Protein AF-0000000077299382 (afdb_homodimer)

Sequence (456 aa):
MAECDMAGLVLARGGSKGLPGKNLTVLGGKPILLRCLEVMHKAKCLSRVWVSTDDVAVEECAKQGGACVHRRASYTATDDASSLCAVQEFLKCHPEVCMVCLVQCTSPFLRPHYLQAGVARLVAGDLDSVFSVTRKRLLRWSEGNPTQALNFDPRQRPRRQDWDGELYENGMFYIAKSEVIMRGLLQGERSAYIEIPEEDSLEIDTPVDLIVAETWLAQRTTREDESTMAECDMAGLVLARGGSKGLPGKNLTVLGGKPILLRCLEVMHKAKCLSRVWVSTDDVAVEECAKQGGACVHRRASYTATDDASSLCAVQEFLKCHPEVCMVCLVQCTSPFLRPHYLQAGVARLVAGDLDSVFSVTRKRLLRWSEGNPTQALNFDPRQRPRRQDWDGELYENGMFYIAKSEVIMRGLLQGERSAYIEIPEEDSLEIDTPVDLIVAETWLAQRTTREDEST

Organism: Petrolisthes cinctipes (NCBI:txid88211)

Foldseek 3Di:
DQPAFEEEEEEQEQDADFDHRQQQDDAPRGRLVLLVLLQQVVLVLGRFYEYEYQDDVVVVSCVVSVHHYHDFDPVCRDPPHDPLVRVLRVCVVPVSHFKYKYFYSQQNLDHSVQVNVQSCDVVVDPAFKEAEKEFDADFDWDDDVVIDTDPDDPVCDDDPVRDRHDIDGLRGIMMGTSVQSNVPDSHDPRYYYDYDYPLSSQGDRHPVSSVVSNVSVVVVVVVVVVVD/DQPAFEEEEEEQEQDADFDHRQQQDDAPRGRLVLLQLVQQVVLVLGRFYEYEYQDDVVVVSCVVSVHHYHDFDPVCRDPPHDPLVRVLRVCVVPVSHFKYKYFYSQQNLDHSVLVNVQSCDVVVDPAFKEAEKEFDADFDWDDDVVIDTDPDDPVCDDDPVRDRHDIDGLRGIMMGTSVQSNVPDSHDPRYYYDYDYPLSSQGDRHPVSSVVSNVSVVVVVVVVVVVD

Radius of gyration: 25.03 Å; Cα contacts (8 Å, |Δi|>4): 9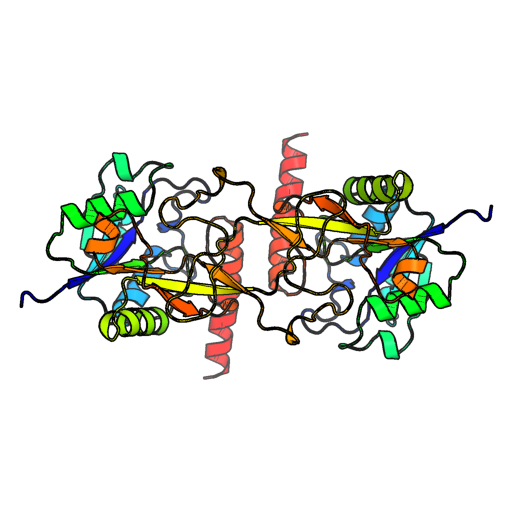58; chains: 2; bounding box: 42×74×53 Å

Nearest PDB structures (foldseek):
  1qwj-assembly2_D  TM=9.443E-01  e=5.822E-29  Mus musculus
  1eyr-assembly1_B  TM=8.980E-01  e=1.380E-20  Neisseria meningitidis
  6ckj-assembly1_A  TM=8.935E-01  e=1.567E-20  Neisseria meningitidis
  6ifd-assembly1_A  TM=8.470E-01  e=1.508E-18  Vibrio cholerae
  6ifi-assembly1_B  TM=8.338E-01  e=1.994E-16  Vibrio cholerae

Secondary structure (DSSP, 8-state):
----EEEEEEE--S--SSSTTGGG-EETTEEHHHHHHHHHHHH---SEEEEEES-HHHHHHHHHTT-EEEE--GGGSSTT--HHHHHHHHHHH-TTEEEEEEE-TT-TT--HHHHHHHHHHHHHTT-SEEEEEEEE---EE-SSSSB-BSSSBTTBPPPGGG---EEEEEEEEEEEEHHHHHTT-SS-SSEEEEE--GGG-----SHHHHHHHHHHHHHHHHHHHHH-/----EEEEEEE--S--SSSTTGGG-EETTEEHHHHHHHHHHHH---SEEEEEES-HHHHHHHHHTT-EEEE--GGGSSTT--HHHHHHHHHHH-TTEEEEEEE-TT-TT--HHHHHHHHHHHHHTT-SEEEEEEEE---EE-SSSSB-BSSS-GGGPPPGGG---EEEEEEEEEEEEHHHHHTT-SS-SSEEEEE--GGG-----SHHHHHHHHHHHHHHHHHHHHH-

pLDDT: mean 92.85, std 10.12, range [34.75, 98.88]

Solvent-accessible surface area (backbone atoms only — not comparable to full-atom values): 24254 Å² total; per-residue (Å²): 124,85,78,70,29,34,31,30,35,30,81,42,52,53,75,41,86,68,31,70,46,52,55,63,38,69,51,92,88,34,32,29,41,43,56,39,38,52,34,56,58,70,33,70,72,49,73,44,46,34,34,35,26,72,28,68,70,54,48,53,48,35,47,73,46,70,29,46,78,41,77,48,56,72,79,46,58,43,94,82,39,47,71,66,56,38,52,40,54,51,43,71,75,36,72,66,44,43,27,38,38,38,38,38,44,43,27,77,52,66,51,31,64,60,54,37,51,37,51,48,49,35,71,75,42,94,44,37,12,25,31,33,24,23,60,42,81,72,56,36,41,47,83,62,85,57,30,45,69,69,79,60,45,66,83,58,66,73,52,78,91,70,50,83,54,45,40,25,60,49,68,41,34,39,26,25,33,37,70,44,37,70,72,60,21,72,56,42,79,38,16,40,72,42,82,40,59,64,92,42,46,54,59,49,56,37,70,64,38,46,53,50,50,45,52,52,50,55,52,51,55,49,48,56,51,68,72,96,123,84,79,71,30,35,30,29,35,30,80,42,52,54,75,40,87,66,32,71,46,51,55,60,36,69,52,92,88,34,32,29,40,43,56,39,39,50,34,56,60,69,34,70,71,48,72,45,47,35,33,35,24,73,28,68,71,53,49,53,47,36,48,74,47,69,30,47,78,41,75,48,58,72,76,46,57,43,94,81,39,48,71,65,56,37,51,40,55,50,43,71,76,37,72,67,43,44,27,38,38,38,37,40,46,44,28,77,52,66,51,31,66,59,55,36,52,38,51,50,50,34,71,75,42,94,43,39,11,25,30,34,24,23,58,42,82,71,54,36,40,46,84,63,84,57,29,45,70,69,79,62,45,65,82,58,65,73,52,79,90,71,51,84,53,46,41,25,60,48,67,43,34,38,27,24,34,37,70,44,39,69,71,60,22,72,57,43,81,37,15,41,69,43,81,40,58,63,90,40,47,54,60,50,55,39,70,64,36,46,53,51,49,45,53,52,51,54,53,51,54,49,49,55,53,68,72,95

InterPro domains:
  IPR003329 Acylneuraminate cytidylyltransferase [PF02348] (7-184)
  IPR029044 Nucleotide-diphospho-sugar transferases [G3DSA:3.90.550.10] (5-223)
  IPR029044 Nucleotide-diphospho-sugar transferases [SSF53448] (6-220)
  IPR050793 CMP-NeuNAc synthase [PTHR21485] (5-219)

Structure (mmCIF, N/CA/C/O backbone):
data_AF-0000000077299382-model_v1
#
loop_
_entity.id
_entity.type
_entity.pdbx_description
1 polymer 'N-acylneuraminate cytidylyltransferase'
#
loop_
_atom_site.group_PDB
_atom_site.id
_atom_site.type_symbol
_atom_site.label_atom_id
_atom_site.label_alt_id
_atom_site.label_comp_id
_atom_site.label_asym_id
_atom_site.label_entity_id
_atom_site.label_seq_id
_atom_site.pdbx_PDB_ins_code
_atom_site.Cartn_x
_atom_site.Cartn_y
_atom_site.Cartn_z
_atom_site.occupancy
_atom_site.B_iso_or_equiv
_atom_site.auth_seq_id
_atom_site.auth_comp_id
_atom_site.auth_asym_id
_atom_site.auth_atom_id
_atom_site.pdbx_PDB_model_num
ATOM 1 N N . MET A 1 1 ? 10.492 38.188 23.109 1 36.66 1 MET A N 1
ATOM 2 C CA . MET A 1 1 ? 10.672 37.5 21.828 1 36.66 1 MET A CA 1
ATOM 3 C C . MET A 1 1 ? 9.328 37.156 21.203 1 36.66 1 MET A C 1
ATOM 5 O O . MET A 1 1 ? 8.422 36.688 21.875 1 36.66 1 MET A O 1
ATOM 9 N N . ALA A 1 2 ? 8.852 37.781 20.203 1 48.28 2 ALA A N 1
ATOM 10 C CA . ALA A 1 2 ? 7.469 37.75 19.734 1 48.28 2 ALA A CA 1
ATOM 11 C C . ALA A 1 2 ? 6.945 36.312 19.703 1 48.28 2 ALA A C 1
ATOM 13 O O . ALA A 1 2 ? 7.695 35.375 19.406 1 48.28 2 ALA A O 1
ATOM 14 N N . GLU A 1 3 ? 5.996 35.906 20.531 1 66.81 3 GLU A N 1
ATOM 15 C CA . GLU A 1 3 ? 5.422 34.594 20.734 1 66.81 3 GLU A CA 1
ATOM 16 C C . GLU A 1 3 ? 5.141 33.875 19.406 1 66.81 3 GLU A C 1
ATOM 18 O O . GLU A 1 3 ? 4.539 34.469 18.516 1 66.81 3 GLU A O 1
ATOM 23 N N . CYS A 1 4 ? 5.887 32.875 19.016 1 81.25 4 CYS A N 1
ATOM 24 C CA . CYS A 1 4 ? 5.852 32.125 17.766 1 81.25 4 CYS A CA 1
ATOM 25 C C . CYS A 1 4 ? 4.598 31.266 17.672 1 81.25 4 CYS A C 1
ATOM 27 O O . CYS A 1 4 ? 4.359 30.422 18.531 1 81.25 4 CYS A O 1
ATOM 29 N N . ASP A 1 5 ? 3.713 31.656 16.656 1 94.56 5 ASP A N 1
ATOM 30 C CA . ASP A 1 5 ? 2.453 30.938 16.5 1 94.56 5 ASP A CA 1
ATOM 31 C C . ASP A 1 5 ? 2.666 29.609 15.758 1 94.56 5 ASP A C 1
ATOM 33 O O . ASP A 1 5 ? 3.283 29.578 14.695 1 94.56 5 ASP A O 1
ATOM 37 N N . MET A 1 6 ? 2.273 28.578 16.391 1 97.12 6 MET A N 1
ATOM 38 C CA . MET A 1 6 ? 2.135 27.281 15.75 1 97.12 6 MET A CA 1
ATOM 39 C C . MET A 1 6 ? 0.751 27.125 15.125 1 97.12 6 MET A C 1
ATOM 41 O O . MET A 1 6 ? -0.217 26.828 15.82 1 97.12 6 MET A O 1
ATOM 45 N N . ALA A 1 7 ? 0.669 27.328 13.859 1 98.56 7 ALA A N 1
ATOM 46 C CA . ALA A 1 7 ? -0.626 27.25 13.188 1 98.56 7 ALA A CA 1
ATOM 47 C C . ALA A 1 7 ? -0.908 25.828 12.719 1 98.56 7 ALA A C 1
ATOM 49 O O . ALA A 1 7 ? -0.062 25.188 12.078 1 98.56 7 ALA A O 1
ATOM 50 N N . GLY A 1 8 ? -2.006 25.25 13.141 1 98.81 8 GLY A N 1
ATOM 51 C CA . GLY A 1 8 ? -2.549 24.109 12.406 1 98.81 8 GLY A CA 1
ATOM 52 C C . GLY A 1 8 ? -3.238 24.5 11.117 1 98.81 8 GLY A C 1
ATOM 53 O O . GLY A 1 8 ? -4.047 25.438 11.094 1 98.81 8 GLY A O 1
ATOM 54 N N . LEU A 1 9 ? -2.928 23.859 10.062 1 98.88 9 LEU A N 1
ATOM 55 C CA . LEU A 1 9 ? -3.449 24.266 8.758 1 98.88 9 LEU A CA 1
ATOM 56 C C . LEU A 1 9 ? -3.971 23.062 7.98 1 98.88 9 LEU A C 1
ATOM 58 O O . LEU A 1 9 ? -3.297 22.031 7.895 1 98.88 9 LEU A O 1
ATOM 62 N N . VAL A 1 10 ? -5.18 23.125 7.492 1 98.69 10 VAL A N 1
ATOM 63 C CA . VAL A 1 10 ? -5.75 22.172 6.547 1 98.69 10 VAL A CA 1
ATOM 64 C C . VAL A 1 10 ? -5.988 22.859 5.203 1 98.69 10 VAL A C 1
ATOM 66 O O . VAL A 1 10 ? -6.598 23.922 5.141 1 98.69 10 VAL A O 1
ATOM 69 N N . LEU A 1 11 ? -5.414 22.281 4.18 1 97.44 11 LEU A N 1
ATOM 70 C CA . LEU A 1 11 ? -5.73 22.75 2.832 1 97.44 11 LEU A CA 1
ATOM 71 C C . LEU A 1 11 ? -6.949 22.016 2.281 1 97.44 11 LEU A C 1
ATOM 73 O O . LEU A 1 11 ? -6.941 20.781 2.17 1 97.44 11 LEU A O 1
ATOM 77 N N . ALA A 1 12 ? -7.992 22.703 1.956 1 95.12 12 ALA A N 1
ATOM 78 C CA . ALA A 1 12 ? -9.227 22.078 1.497 1 95.12 12 ALA A CA 1
ATOM 79 C C . ALA A 1 12 ? -9.828 22.844 0.319 1 95.12 12 ALA A C 1
ATOM 81 O O . ALA A 1 12 ? -10.742 23.656 0.494 1 95.12 12 ALA A O 1
ATOM 82 N N . ARG A 1 13 ? -9.344 22.516 -0.81 1 91.06 13 ARG A N 1
ATOM 83 C CA . ARG A 1 13 ? -9.875 23.172 -1.991 1 91.06 13 ARG A CA 1
ATOM 84 C C . ARG A 1 13 ? -11.211 22.578 -2.412 1 91.06 13 ARG A C 1
ATOM 86 O O . ARG A 1 13 ? -11.531 21.438 -2.035 1 91.06 13 ARG A O 1
ATOM 93 N N . GLY A 1 14 ? -11.961 23.328 -3.203 1 85.44 14 GLY A N 1
ATOM 94 C CA . GLY A 1 14 ? -13.258 22.859 -3.676 1 85.44 14 GLY A CA 1
ATOM 95 C C . GLY A 1 14 ? -13.148 21.766 -4.715 1 85.44 14 GLY A C 1
ATOM 96 O O . GLY A 1 14 ? -13.984 20.859 -4.75 1 85.44 14 GLY A O 1
ATOM 97 N N . GLY A 1 15 ? -12.188 21.828 -5.539 1 81.06 15 GLY A N 1
ATOM 98 C CA . GLY A 1 15 ? -12.039 20.875 -6.613 1 81.06 15 GLY A CA 1
ATOM 99 C C . GLY A 1 15 ? -11.195 19.672 -6.23 1 81.06 15 GLY A C 1
ATOM 100 O O . GLY A 1 15 ? -10.172 19.812 -5.547 1 81.06 15 GLY A O 1
ATOM 101 N N . SER A 1 16 ? -11.859 18.422 -6.375 1 77.81 16 SER A N 1
ATOM 102 C CA . SER A 1 16 ? -11.117 17.188 -6.191 1 77.81 16 SER A CA 1
ATOM 103 C C . SER A 1 16 ? -11.375 16.219 -7.336 1 77.81 16 SER A C 1
ATOM 105 O O . SER A 1 16 ? -12.523 16 -7.727 1 77.81 16 SER A O 1
ATOM 107 N N . LYS A 1 17 ? -10.281 15.719 -7.887 1 72.25 17 LYS A N 1
ATOM 108 C CA . LYS A 1 17 ? -10.398 14.836 -9.047 1 72.25 17 LYS A CA 1
ATOM 109 C C . LYS A 1 17 ? -10.852 13.445 -8.633 1 72.25 17 LYS A C 1
ATOM 111 O O . LYS A 1 17 ? -11.82 12.906 -9.172 1 72.25 17 LYS A O 1
ATOM 116 N N . GLY A 1 18 ? -10.266 12.898 -7.645 1 70 18 GLY A N 1
ATOM 117 C CA . GLY A 1 18 ? -10.555 11.523 -7.27 1 70 18 GLY A CA 1
ATOM 118 C C . GLY A 1 18 ? -11.906 11.359 -6.598 1 70 18 GLY A C 1
ATOM 119 O O . GLY A 1 18 ? -12.656 10.438 -6.914 1 70 18 GLY A O 1
ATOM 120 N N . LEU A 1 19 ? -12.188 12.242 -5.727 1 80.38 19 LEU A N 1
ATOM 121 C CA . LEU A 1 19 ? -13.438 12.273 -4.977 1 80.38 19 LEU A CA 1
ATOM 122 C C . LEU A 1 19 ? -14 13.688 -4.902 1 80.38 19 LEU A C 1
ATOM 124 O O . LEU A 1 19 ? -13.625 14.461 -4.02 1 80.38 19 LEU A O 1
ATOM 128 N N . PRO A 1 20 ? -14.883 14.008 -5.859 1 80.25 20 PRO A N 1
ATOM 129 C CA . PRO A 1 20 ? -15.438 15.359 -5.848 1 80.25 20 PRO A CA 1
ATOM 130 C C . PRO A 1 20 ? -15.992 15.758 -4.48 1 80.25 20 PRO A C 1
ATOM 132 O O . PRO A 1 20 ? -16.75 15 -3.871 1 80.25 20 PRO A O 1
ATOM 135 N N . GLY A 1 21 ? -15.578 16.891 -4.039 1 85.44 21 GLY A N 1
ATOM 136 C CA . GLY A 1 21 ? -16.016 17.359 -2.734 1 85.44 21 GLY A CA 1
ATOM 137 C C . GLY A 1 21 ? -15.453 16.547 -1.585 1 85.44 21 GLY A C 1
ATOM 138 O O . GLY A 1 21 ? -16.125 16.359 -0.563 1 85.44 21 GLY A O 1
ATOM 139 N N . LYS A 1 22 ? -14.312 16 -1.726 1 87.25 22 LYS A N 1
ATOM 140 C CA . LYS A 1 22 ? -13.734 15.016 -0.818 1 87.25 22 LYS A CA 1
ATOM 141 C C . LYS A 1 22 ? -13.633 15.57 0.601 1 87.25 22 LYS A C 1
ATOM 143 O O . LYS A 1 22 ? -13.859 14.844 1.571 1 87.25 22 LYS A O 1
ATOM 148 N N . ASN A 1 23 ? -13.398 16.859 0.786 1 90.5 23 ASN A N 1
ATOM 149 C CA . ASN A 1 23 ? -13.188 17.422 2.111 1 90.5 23 ASN A CA 1
ATOM 150 C C . ASN A 1 23 ? -14.477 17.453 2.924 1 90.5 23 ASN A C 1
ATOM 152 O O . ASN A 1 23 ? -14.445 17.531 4.152 1 90.5 23 ASN A O 1
ATOM 156 N N . LEU A 1 24 ? -15.594 17.359 2.176 1 94 24 LEU A N 1
ATOM 157 C CA . LEU A 1 24 ? -16.875 17.406 2.863 1 94 24 LEU A CA 1
ATOM 158 C C . LEU A 1 24 ? -17.547 16.031 2.852 1 94 24 LEU A C 1
ATOM 160 O O . LEU A 1 24 ? -18.688 15.883 3.311 1 94 24 LEU A O 1
ATOM 164 N N . THR A 1 25 ? -16.828 15.094 2.342 1 93.81 25 THR A N 1
ATOM 165 C CA . THR A 1 25 ? -17.344 13.734 2.361 1 93.81 25 THR A CA 1
ATOM 166 C C . THR A 1 25 ? -17.625 13.281 3.791 1 93.81 25 THR A C 1
ATOM 168 O O . THR A 1 25 ? -16.828 13.547 4.695 1 93.81 25 THR A O 1
ATOM 171 N N . VAL A 1 26 ? -18.75 12.57 3.912 1 95 26 VAL A N 1
ATOM 172 C CA . VAL A 1 26 ? -19.188 12.188 5.246 1 95 26 VAL A CA 1
ATOM 173 C C . VAL A 1 26 ? -18.609 10.828 5.621 1 95 26 VAL A C 1
ATOM 175 O O . VAL A 1 26 ? -18.688 9.883 4.832 1 95 26 VAL A O 1
ATOM 178 N N . LEU A 1 27 ? -18.031 10.727 6.715 1 95.25 27 LEU A N 1
ATOM 179 C CA . LEU A 1 27 ? -17.516 9.516 7.336 1 95.25 27 LEU A CA 1
ATOM 180 C C . LEU A 1 27 ? -18.016 9.383 8.773 1 95.25 27 LEU A C 1
ATOM 182 O O . LEU A 1 27 ? -17.766 10.273 9.602 1 95.25 27 LEU A O 1
ATOM 186 N N . GLY A 1 28 ? -18.656 8.273 9.086 1 92.94 28 GLY A N 1
ATOM 187 C CA . GLY A 1 28 ? -19.219 8.094 10.414 1 92.94 28 GLY A CA 1
ATOM 188 C C . GLY A 1 28 ? -20.203 9.18 10.797 1 92.94 28 GLY A C 1
ATOM 189 O O . GLY A 1 28 ? -20.188 9.672 11.93 1 92.94 28 GLY A O 1
ATOM 190 N N . GLY A 1 29 ? -20.875 9.742 9.875 1 93.56 29 GLY A N 1
ATOM 191 C CA . GLY A 1 29 ? -21.922 10.703 10.141 1 93.56 29 GLY A CA 1
ATOM 192 C C . GLY A 1 29 ? -21.422 12.133 10.195 1 93.56 29 GLY A C 1
ATOM 193 O O . GLY A 1 29 ? -22.203 13.062 10.461 1 93.56 29 GLY A O 1
ATOM 194 N N . LYS A 1 30 ? -20.219 12.312 9.938 1 95.81 30 LYS A N 1
ATOM 195 C CA . LYS A 1 30 ? -19.625 13.648 10.023 1 95.81 30 LYS A CA 1
ATOM 196 C C . LYS A 1 30 ? -18.688 13.914 8.852 1 95.81 30 LYS A C 1
ATOM 198 O O . LYS A 1 30 ? -17.969 13.016 8.414 1 95.81 30 LYS A O 1
ATOM 203 N N . PRO A 1 31 ? -18.719 15.211 8.312 1 96.94 31 PRO A N 1
ATOM 204 C CA . PRO A 1 31 ? -17.734 15.516 7.281 1 96.94 31 PRO A CA 1
ATOM 205 C C . PRO A 1 31 ? -16.297 15.242 7.734 1 96.94 31 PRO A C 1
ATOM 207 O O . PRO A 1 31 ? -15.953 15.5 8.891 1 96.94 31 PRO A O 1
ATOM 210 N N . ILE A 1 32 ? -15.453 14.789 6.824 1 97.44 32 ILE A N 1
ATOM 211 C CA . ILE A 1 32 ? -14.094 14.414 7.188 1 97.44 32 ILE A CA 1
ATOM 212 C C . ILE A 1 32 ? -13.32 15.641 7.652 1 97.44 32 ILE A C 1
ATOM 214 O O . ILE A 1 32 ? -12.461 15.547 8.531 1 97.44 32 ILE A O 1
ATOM 218 N N . LEU A 1 33 ? -13.625 16.812 7.07 1 98.12 33 LEU A N 1
ATOM 219 C CA . LEU A 1 33 ? -12.984 18.047 7.527 1 98.12 33 LEU A CA 1
ATOM 220 C C . LEU A 1 33 ? -13.312 18.312 8.992 1 98.12 33 LEU A C 1
ATOM 222 O O . LEU A 1 33 ? -12.414 18.625 9.781 1 98.12 33 LEU A O 1
ATOM 226 N N . LEU A 1 34 ? -14.539 18.203 9.328 1 98.12 34 LEU A N 1
ATOM 227 C CA . LEU A 1 34 ? -14.953 18.453 10.711 1 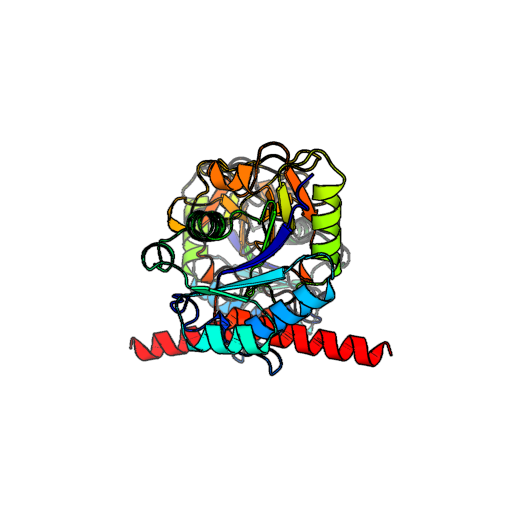98.12 34 LEU A CA 1
ATOM 228 C C . LEU A 1 34 ? -14.281 17.469 11.656 1 98.12 34 LEU A C 1
ATOM 230 O O . LEU A 1 34 ? -13.836 17.844 12.742 1 98.12 34 LEU A O 1
ATOM 234 N N . ARG A 1 35 ? -14.234 16.188 11.281 1 97.88 35 ARG A N 1
ATOM 235 C CA . ARG A 1 35 ? -13.555 15.188 12.086 1 97.88 35 ARG A CA 1
ATOM 236 C C . ARG A 1 35 ? -12.094 15.562 12.32 1 97.88 35 ARG A C 1
ATOM 238 O O . ARG A 1 35 ? -11.586 15.445 13.43 1 97.88 35 ARG A O 1
ATOM 245 N N . CYS A 1 36 ? -11.492 16 11.281 1 98.56 36 CYS A N 1
ATOM 246 C CA . CYS A 1 36 ? -10.094 16.422 11.344 1 98.56 36 CYS A CA 1
ATOM 247 C C . CYS A 1 36 ? -9.914 17.594 12.297 1 98.56 36 CYS A C 1
ATOM 249 O O . CYS A 1 36 ? -9.039 17.547 13.164 1 98.56 36 CYS A O 1
ATOM 251 N N . LEU A 1 37 ? -10.75 18.578 12.188 1 98.81 37 LEU A N 1
ATOM 252 C CA . LEU A 1 37 ? -10.656 19.781 13.023 1 98.81 37 LEU A CA 1
ATOM 253 C C . LEU A 1 37 ? -10.867 19.438 14.492 1 98.81 37 LEU A C 1
ATOM 255 O O . LEU A 1 37 ? -10.195 20 15.367 1 98.81 37 LEU A O 1
ATOM 259 N N . GLU A 1 38 ? -11.758 18.547 14.75 1 98.5 38 GLU A N 1
ATOM 260 C CA . GLU A 1 38 ? -12 18.125 16.125 1 98.5 38 GLU A CA 1
ATOM 261 C C . GLU A 1 38 ? -10.734 17.547 16.75 1 98.5 38 GLU A C 1
ATOM 263 O O . GLU A 1 38 ? -10.391 17.875 17.891 1 98.5 38 GLU A O 1
ATOM 268 N N . VAL A 1 39 ? -10.07 16.703 15.969 1 98.69 39 VAL A N 1
ATOM 269 C CA . VAL A 1 39 ? -8.844 16.078 16.469 1 98.69 39 VAL A CA 1
ATOM 270 C C . VAL A 1 39 ? -7.77 17.156 16.656 1 98.69 39 VAL A C 1
ATOM 272 O O . VAL A 1 39 ? -7.047 17.141 17.656 1 98.69 39 VAL A O 1
ATOM 275 N N . MET A 1 40 ? -7.66 18.094 15.758 1 98.88 40 MET A N 1
ATOM 276 C CA . MET A 1 40 ? -6.664 19.156 15.836 1 98.88 40 MET A CA 1
ATOM 277 C C . MET A 1 40 ? -6.883 20.016 17.078 1 98.88 40 MET A C 1
ATOM 279 O O . MET A 1 40 ? -5.926 20.375 17.766 1 98.88 40 MET A O 1
ATOM 283 N N . HIS A 1 41 ? -8.156 20.297 17.406 1 98.81 41 HIS A N 1
ATOM 284 C CA . HIS A 1 41 ? -8.469 21.078 18.609 1 98.81 41 HIS A CA 1
ATOM 285 C C . HIS A 1 41 ? -8.156 20.297 19.875 1 98.81 41 HIS A C 1
ATOM 287 O O . HIS A 1 41 ? -7.613 20.844 20.828 1 98.81 41 HIS A O 1
ATOM 293 N N . LYS A 1 42 ? -8.445 19.031 19.797 1 98.56 42 LYS A N 1
ATOM 294 C CA . LYS A 1 42 ? -8.219 18.172 20.953 1 98.56 42 LYS A CA 1
ATOM 295 C C . LYS A 1 42 ? -6.734 18.047 21.266 1 98.56 42 LYS A C 1
ATOM 297 O O . LYS A 1 42 ? -6.355 17.797 22.422 1 98.56 42 LYS A O 1
ATOM 302 N N . ALA A 1 43 ? -5.895 18.234 20.297 1 98.56 43 ALA A N 1
ATOM 303 C CA . ALA A 1 43 ? -4.453 18.078 20.484 1 98.56 43 ALA A CA 1
ATOM 304 C C . ALA A 1 43 ? -3.914 19.156 21.422 1 98.56 43 ALA A C 1
ATOM 306 O O . ALA A 1 43 ? -2.918 18.938 22.109 1 98.56 43 ALA A O 1
ATOM 307 N N . LYS A 1 44 ? -4.477 20.328 21.438 1 98.06 44 LYS A N 1
ATOM 308 C CA . LYS A 1 44 ? -4.172 21.438 22.328 1 98.06 44 LYS A CA 1
ATOM 309 C C . LYS A 1 44 ? -2.717 21.875 22.188 1 98.06 44 LYS A C 1
ATOM 311 O O . LYS A 1 44 ? -2.129 22.406 23.141 1 98.06 44 LYS A O 1
ATOM 316 N N . CYS A 1 45 ? -2.131 21.562 21.078 1 97.75 45 CYS A N 1
ATOM 317 C CA . CYS A 1 45 ? -0.733 21.938 20.875 1 97.75 45 CYS A CA 1
ATOM 318 C C . CYS A 1 45 ? -0.594 22.953 19.75 1 97.75 45 CYS A C 1
ATOM 320 O O . CYS A 1 45 ? 0.52 23.266 19.328 1 97.75 45 CYS A O 1
ATOM 322 N N . LEU A 1 46 ? -1.696 23.422 19.234 1 98.25 46 LEU A N 1
ATOM 323 C CA . LEU A 1 46 ? -1.739 24.391 18.156 1 98.25 46 LEU A CA 1
ATOM 324 C C . LEU A 1 46 ? -2.279 25.734 18.641 1 98.25 46 LEU A C 1
ATOM 326 O O . LEU A 1 46 ? -3.25 25.766 19.391 1 98.25 46 LEU A O 1
ATOM 330 N N . SER A 1 47 ? -1.627 26.797 18.219 1 97.5 47 SER A N 1
ATOM 331 C CA . SER A 1 47 ? -2.09 28.125 18.609 1 97.5 47 SER A CA 1
ATOM 332 C C . SER A 1 47 ? -3.465 28.422 18.031 1 97.5 47 SER A C 1
ATOM 334 O O . SER A 1 47 ? -4.355 28.906 18.734 1 97.5 47 SER A O 1
ATOM 336 N N . ARG A 1 48 ? -3.605 28.234 16.75 1 97.38 48 ARG A N 1
ATOM 337 C CA . ARG A 1 48 ? -4.848 28.375 15.992 1 97.38 48 ARG A CA 1
ATOM 338 C C . ARG A 1 48 ? -4.941 27.312 14.898 1 97.38 48 ARG A C 1
ATOM 340 O O . ARG A 1 48 ? -3.924 26.875 14.367 1 97.38 48 ARG A O 1
ATOM 347 N N . VAL A 1 49 ? -6.152 26.953 14.633 1 98.75 49 VAL A N 1
ATOM 348 C CA . VAL A 1 49 ? -6.418 26.016 13.547 1 98.75 49 VAL A CA 1
ATOM 349 C C . VAL A 1 49 ? -7.012 26.766 12.352 1 98.75 49 VAL A C 1
ATOM 351 O O . VAL A 1 49 ? -7.953 27.547 12.516 1 98.75 49 VAL A O 1
ATOM 354 N N . TRP A 1 50 ? -6.41 26.562 11.227 1 98.81 50 TRP A N 1
ATOM 355 C CA . TRP A 1 50 ? -6.797 27.266 10.008 1 98.81 50 TRP A CA 1
ATOM 356 C C . TRP A 1 50 ? -7.238 26.281 8.93 1 98.81 50 TRP A C 1
ATOM 358 O O . TRP A 1 50 ? -6.73 25.156 8.859 1 98.81 50 TRP A O 1
ATOM 368 N N . VAL A 1 51 ? -8.219 26.688 8.117 1 98.75 51 VAL A N 1
ATOM 369 C CA . VAL A 1 51 ? -8.555 26.016 6.871 1 98.75 51 VAL A CA 1
ATOM 370 C C . VAL A 1 51 ? -8.344 26.969 5.695 1 98.75 51 VAL A C 1
ATOM 372 O O . VAL A 1 51 ? -8.883 28.078 5.684 1 98.75 51 VAL A O 1
ATOM 375 N N . SER A 1 52 ? -7.469 26.578 4.805 1 98.25 52 SER A N 1
ATOM 376 C CA . SER A 1 52 ? -7.289 27.297 3.551 1 98.25 52 SER A CA 1
ATOM 377 C C . SER A 1 52 ? -8.195 26.75 2.457 1 98.25 52 SER A C 1
ATOM 379 O O . SER A 1 52 ? -8.102 25.562 2.104 1 98.25 52 SER A O 1
ATOM 381 N N . THR A 1 53 ? -9.062 27.531 1.916 1 97.31 53 THR A N 1
ATOM 382 C CA . THR A 1 53 ? -10.047 27.016 0.969 1 97.31 53 THR A CA 1
ATOM 383 C C . THR A 1 53 ? -10.492 28.109 0.006 1 97.31 53 THR A C 1
ATOM 385 O O . THR A 1 53 ? -10.344 29.297 0.295 1 97.31 53 THR A O 1
ATOM 388 N N . ASP A 1 54 ? -10.922 27.688 -1.158 1 96.06 54 ASP A N 1
ATOM 389 C CA . ASP A 1 54 ? -11.547 28.578 -2.133 1 96.06 54 ASP A CA 1
ATOM 390 C C . ASP A 1 54 ? -13.047 28.297 -2.246 1 96.06 54 ASP A C 1
ATOM 392 O O . ASP A 1 54 ? -13.719 28.859 -3.107 1 96.06 54 ASP A O 1
ATOM 396 N N . ASP A 1 55 ? -13.578 27.469 -1.458 1 95.5 55 ASP A N 1
ATOM 397 C CA . ASP A 1 55 ? -14.945 26.969 -1.582 1 95.5 55 ASP A CA 1
ATOM 398 C C . ASP A 1 55 ? -15.812 27.438 -0.41 1 95.5 55 ASP A C 1
ATOM 400 O O . ASP A 1 55 ? -15.406 27.312 0.749 1 95.5 55 ASP A O 1
ATOM 404 N N . VAL A 1 56 ? -17.016 27.828 -0.713 1 96.5 56 VAL A N 1
ATOM 405 C CA . VAL A 1 56 ? -17.891 28.422 0.288 1 96.5 56 VAL A CA 1
ATOM 406 C C . VAL A 1 56 ? -18.406 27.344 1.229 1 96.5 56 VAL A C 1
ATOM 408 O O . VAL A 1 56 ? -18.5 27.547 2.441 1 96.5 56 VAL A O 1
ATOM 411 N N . ALA A 1 57 ? -18.766 26.25 0.656 1 95.94 57 ALA A N 1
ATOM 412 C CA . ALA A 1 57 ? -19.281 25.156 1.486 1 95.94 57 ALA A CA 1
ATOM 413 C C . ALA A 1 57 ? -18.219 24.672 2.469 1 95.94 57 ALA A C 1
ATOM 415 O O . ALA A 1 57 ? -18.531 24.391 3.627 1 95.94 57 ALA A O 1
ATOM 416 N N . VAL A 1 58 ? -17.016 24.609 2.072 1 96.88 58 VAL A N 1
ATOM 417 C CA . VAL A 1 58 ? -15.906 24.203 2.928 1 96.88 58 VAL A CA 1
ATOM 418 C C . VAL A 1 58 ? -15.695 25.25 4.016 1 96.88 58 VAL A C 1
ATOM 420 O O . VAL A 1 58 ? -15.445 24.906 5.176 1 96.88 58 VAL A O 1
ATOM 423 N N . GLU A 1 59 ? -15.734 26.484 3.621 1 97.81 59 GLU A N 1
ATOM 424 C CA . GLU A 1 59 ? -15.594 27.578 4.578 1 97.81 59 GLU A CA 1
ATOM 425 C C . GLU A 1 59 ? -16.609 27.469 5.703 1 97.81 59 GLU A C 1
ATOM 427 O O . GLU A 1 59 ? -16.281 27.625 6.879 1 97.81 59 GLU A O 1
ATOM 432 N N . GLU A 1 60 ? -17.828 27.25 5.336 1 97.94 60 GLU A N 1
ATOM 433 C CA . GLU A 1 60 ? -18.891 27.125 6.328 1 97.94 60 GLU A CA 1
ATOM 434 C C . GLU A 1 60 ? -18.625 25.969 7.277 1 97.94 60 GLU A C 1
ATOM 436 O O . GLU A 1 60 ? -18.797 26.094 8.492 1 97.94 60 GLU A O 1
ATOM 441 N N . CYS A 1 61 ? -18.219 24.875 6.707 1 97.5 61 CYS A N 1
ATOM 442 C CA . CYS A 1 61 ? -17.875 23.719 7.512 1 97.5 61 CYS A CA 1
ATOM 443 C C . CYS A 1 61 ? -16.719 24.016 8.453 1 97.5 61 CYS A C 1
ATOM 445 O O . CYS A 1 61 ? -16.75 23.625 9.625 1 97.5 61 CYS A O 1
ATOM 447 N N . ALA A 1 62 ? -15.727 24.703 7.98 1 98.38 62 ALA A N 1
ATOM 448 C CA . ALA A 1 62 ? -14.555 25.078 8.766 1 98.38 62 ALA A CA 1
ATOM 449 C C . ALA A 1 62 ? -14.953 25.922 9.977 1 98.38 62 ALA A C 1
ATOM 451 O O . ALA A 1 62 ? -14.508 25.672 11.094 1 98.38 62 ALA A O 1
ATOM 452 N N . LYS A 1 63 ? -15.773 26.875 9.766 1 98.38 63 LYS A N 1
ATOM 453 C CA . LYS A 1 63 ? -16.234 27.766 10.828 1 98.38 63 LYS A CA 1
ATOM 454 C C . LYS A 1 63 ? -17.031 26.984 11.875 1 98.38 63 LYS A C 1
ATOM 456 O O . LYS A 1 63 ? -16.859 27.203 13.078 1 98.38 63 LYS A O 1
ATOM 461 N N . GLN A 1 64 ? -17.859 26.109 11.344 1 97.94 64 GLN A N 1
ATOM 462 C CA . GLN A 1 64 ? -18.594 25.25 12.258 1 97.94 64 GLN A CA 1
ATOM 463 C C . GLN A 1 64 ? -17.656 24.438 13.148 1 97.94 64 GLN A C 1
ATOM 465 O O . GLN A 1 64 ? -17.969 24.172 14.312 1 97.94 64 GLN A O 1
ATOM 470 N N . GLY A 1 65 ? -16.562 24.109 12.625 1 98.31 65 GLY A N 1
ATOM 471 C CA . GLY A 1 65 ? -15.578 23.312 13.352 1 98.31 65 GLY A CA 1
ATOM 472 C C . GLY A 1 65 ? -14.648 24.156 14.211 1 98.31 65 GLY A C 1
ATOM 473 O O . GLY A 1 65 ? -13.695 23.625 14.797 1 98.31 65 GLY A O 1
ATOM 474 N N . GLY A 1 66 ? -14.844 25.406 14.211 1 98.44 66 GLY A N 1
ATOM 475 C CA . GLY A 1 66 ? -14.07 26.281 15.086 1 98.44 66 GLY A CA 1
ATOM 476 C C . GLY A 1 66 ? -12.734 26.688 14.484 1 98.44 66 GLY A C 1
ATOM 477 O O . GLY A 1 66 ? -11.812 27.062 15.219 1 98.44 66 GLY A O 1
ATOM 478 N N . ALA A 1 67 ? -12.617 26.547 13.188 1 98.75 67 ALA A N 1
ATOM 479 C CA . ALA A 1 67 ? -11.359 26.922 12.539 1 98.75 67 ALA A CA 1
ATOM 480 C C . ALA A 1 67 ? -11.43 28.328 11.977 1 98.75 67 ALA A C 1
ATOM 482 O O . ALA A 1 67 ? -12.5 28.828 11.625 1 98.75 67 ALA A O 1
ATOM 483 N N . CYS A 1 68 ? -10.289 29.016 11.961 1 98.5 68 CYS A N 1
ATOM 484 C CA . CYS A 1 68 ? -10.141 30.219 11.148 1 98.5 68 CYS A CA 1
ATOM 485 C C . CYS A 1 68 ? -10.094 29.875 9.664 1 98.5 68 CYS A C 1
ATOM 487 O O . CYS A 1 68 ? -9.703 28.766 9.289 1 98.5 68 CYS A O 1
ATOM 489 N N . VAL A 1 69 ? -10.516 30.828 8.844 1 98.56 69 VAL A N 1
ATOM 490 C CA . VAL A 1 69 ? -10.539 30.547 7.418 1 98.56 69 VAL A CA 1
ATOM 491 C C . VAL A 1 69 ? -9.57 31.469 6.688 1 98.56 69 VAL A C 1
ATOM 493 O O . VAL A 1 69 ? -9.516 32.688 6.973 1 98.56 69 VAL A O 1
ATOM 496 N N . HIS A 1 70 ? -8.734 30.922 5.883 1 98.31 70 HIS A N 1
ATOM 497 C CA . HIS A 1 70 ? -7.918 31.641 4.906 1 98.31 70 HIS A CA 1
ATOM 498 C C . HIS A 1 70 ? -8.422 31.391 3.486 1 98.31 70 HIS A C 1
ATOM 500 O O . HIS A 1 70 ? -8.344 30.266 2.986 1 98.31 70 HIS A O 1
ATOM 506 N N . ARG A 1 71 ? -8.914 32.375 2.861 1 96.69 71 ARG A N 1
ATOM 507 C CA . ARG A 1 71 ? -9.359 32.25 1.478 1 96.69 71 ARG A CA 1
ATOM 508 C C . ARG A 1 71 ? -8.172 32.188 0.522 1 96.69 71 ARG A C 1
ATOM 510 O O . ARG A 1 71 ? -7.457 33.188 0.373 1 96.69 71 ARG A O 1
ATOM 517 N N . ARG A 1 72 ? -8.047 31.047 -0.01 1 92.69 72 ARG A N 1
ATOM 518 C CA . ARG A 1 72 ? -6.867 30.797 -0.831 1 92.69 72 ARG A CA 1
ATOM 519 C C . ARG A 1 72 ? -6.98 31.5 -2.18 1 92.69 72 ARG A C 1
ATOM 521 O O . ARG A 1 72 ? -8.078 31.656 -2.719 1 92.69 72 ARG A O 1
ATOM 528 N N . ALA A 1 73 ? -5.809 31.922 -2.766 1 92.56 73 ALA A N 1
ATOM 529 C CA . ALA A 1 73 ? -5.746 32.5 -4.098 1 92.56 73 ALA A CA 1
ATOM 530 C C . ALA A 1 73 ? -6.102 31.484 -5.176 1 92.56 73 ALA A C 1
ATOM 532 O O . ALA A 1 73 ? -5.926 30.281 -4.977 1 92.56 73 ALA A O 1
ATOM 533 N N . SER A 1 74 ? -6.492 31.984 -6.273 1 91.12 74 SER A N 1
ATOM 534 C CA . SER A 1 74 ? -6.926 31.109 -7.363 1 91.12 74 SER A CA 1
ATOM 535 C C . SER A 1 74 ? -5.777 30.25 -7.871 1 91.12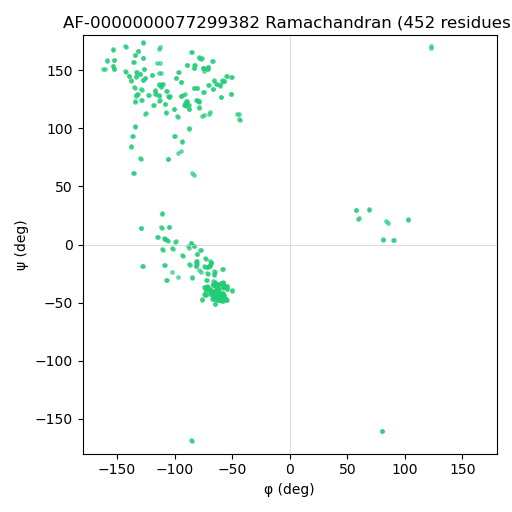 74 SER A C 1
ATOM 537 O O . SER A 1 74 ? -5.973 29.094 -8.219 1 91.12 74 SER A O 1
ATOM 539 N N . TYR A 1 75 ? -4.645 30.797 -7.855 1 90.62 75 TYR A N 1
ATOM 540 C CA . TYR A 1 75 ? -3.508 30.094 -8.438 1 90.62 75 TYR A CA 1
ATOM 541 C C . TYR A 1 75 ? -3.053 28.938 -7.539 1 90.62 75 TYR A C 1
ATOM 543 O O . TYR A 1 75 ? -2.348 28.031 -7.988 1 90.62 75 TYR A O 1
ATOM 551 N N . THR A 1 76 ? -3.408 28.922 -6.27 1 91.62 76 THR A N 1
ATOM 552 C CA . THR A 1 76 ? -3.027 27.859 -5.355 1 91.62 76 THR A CA 1
ATOM 553 C C . THR A 1 76 ? -4.172 26.859 -5.18 1 91.62 76 THR A C 1
ATOM 555 O O . THR A 1 76 ? -4.07 25.922 -4.387 1 91.62 76 THR A O 1
ATOM 558 N N . ALA A 1 77 ? -5.289 27.109 -5.93 1 87 77 ALA A N 1
ATOM 559 C CA . ALA A 1 77 ? -6.457 26.25 -5.793 1 87 77 ALA A CA 1
ATOM 560 C C . ALA A 1 77 ? -6.676 25.406 -7.051 1 87 77 ALA A C 1
ATOM 562 O O . ALA A 1 77 ? -7.742 24.828 -7.238 1 87 77 ALA A O 1
ATOM 563 N N . THR A 1 78 ? -5.629 25.375 -7.895 1 86.31 78 THR A N 1
ATOM 564 C CA . THR A 1 78 ? -5.734 24.594 -9.117 1 86.31 78 THR A CA 1
ATOM 565 C C . THR A 1 78 ? -5.363 23.141 -8.859 1 86.31 78 THR A C 1
ATOM 567 O O . THR A 1 78 ? -4.781 22.812 -7.82 1 86.31 78 THR A O 1
ATOM 570 N N . ASP A 1 79 ? -5.676 22.25 -9.781 1 81.75 79 ASP A N 1
ATOM 571 C CA . ASP A 1 79 ? -5.387 20.828 -9.648 1 81.75 79 ASP A CA 1
ATOM 572 C C . ASP A 1 79 ? -3.883 20.578 -9.633 1 81.75 79 ASP A C 1
ATOM 574 O O . ASP A 1 79 ? -3.422 19.594 -9.047 1 81.75 79 ASP A O 1
ATOM 578 N N . ASP A 1 80 ? -3.205 21.469 -10.164 1 81.81 80 ASP A N 1
ATOM 579 C CA . ASP A 1 80 ? -1.771 21.25 -10.32 1 81.81 80 ASP A CA 1
ATOM 580 C C . ASP A 1 80 ? -0.978 22 -9.258 1 81.81 80 ASP A C 1
ATOM 582 O O . ASP A 1 80 ? 0.247 21.875 -9.188 1 81.81 80 ASP A O 1
ATOM 586 N N . ALA A 1 81 ? -1.735 22.75 -8.477 1 85.88 81 ALA A N 1
ATOM 587 C CA . ALA A 1 81 ? -1.047 23.5 -7.43 1 85.88 81 ALA A CA 1
ATOM 588 C C . ALA A 1 81 ? -0.514 22.562 -6.344 1 85.88 81 ALA A C 1
ATOM 590 O O . ALA A 1 81 ? -1.197 21.625 -5.934 1 85.88 81 ALA A O 1
ATOM 591 N N . SER A 1 82 ? 0.697 22.812 -5.914 1 89.06 82 SER A N 1
ATOM 592 C CA . SER A 1 82 ? 1.293 22.016 -4.852 1 89.06 82 SER A CA 1
ATOM 593 C C . SER A 1 82 ? 0.848 22.5 -3.477 1 89.06 82 SER A C 1
ATOM 595 O O . SER A 1 82 ? 0.495 23.672 -3.307 1 89.06 82 SER A O 1
ATOM 597 N N . SER A 1 83 ? 0.878 21.578 -2.525 1 92.62 83 SER A N 1
ATOM 598 C CA . SER A 1 83 ? 0.632 21.969 -1.141 1 92.62 83 SER A CA 1
ATOM 599 C C . SER A 1 83 ? 1.611 23.047 -0.688 1 92.62 83 SER A C 1
ATOM 601 O O . SER A 1 83 ? 1.231 23.969 0.026 1 92.62 83 SER A O 1
ATOM 603 N N . LEU A 1 84 ? 2.855 22.938 -1.189 1 94.81 84 LEU A N 1
ATOM 604 C CA . LEU A 1 84 ? 3.893 23.891 -0.811 1 94.81 84 LEU A CA 1
ATOM 605 C C . LEU A 1 84 ? 3.5 25.312 -1.214 1 94.81 84 LEU A C 1
ATOM 607 O O . LEU A 1 84 ? 3.598 26.25 -0.409 1 94.81 84 LEU A O 1
ATOM 611 N N . CYS A 1 85 ? 3.012 25.406 -2.393 1 94.88 85 CYS A N 1
ATOM 612 C CA . CYS A 1 85 ? 2.633 26.734 -2.879 1 94.88 85 CYS A CA 1
ATOM 613 C C . CYS A 1 85 ? 1.485 27.312 -2.057 1 94.88 85 CYS A C 1
ATOM 615 O O . CYS A 1 85 ? 1.475 28.5 -1.748 1 94.88 85 CYS A O 1
ATOM 617 N N . ALA A 1 86 ? 0.531 26.5 -1.708 1 96.44 86 ALA A N 1
ATOM 618 C CA . ALA A 1 86 ? -0.618 26.938 -0.917 1 96.44 86 ALA A CA 1
ATOM 619 C C . ALA A 1 86 ? -0.192 27.359 0.488 1 96.44 86 ALA A C 1
ATOM 621 O O . ALA A 1 86 ? -0.673 28.359 1.02 1 96.44 86 ALA A O 1
ATOM 622 N N . VAL A 1 87 ? 0.716 26.594 1.085 1 98.25 87 VAL A N 1
ATOM 623 C CA . VAL A 1 87 ? 1.188 26.922 2.428 1 98.25 87 VAL A CA 1
ATOM 624 C C . VAL A 1 87 ? 2.002 28.203 2.395 1 98.25 87 VAL A C 1
ATOM 626 O O . VAL A 1 87 ? 1.9 29.031 3.303 1 98.25 87 VAL A O 1
ATOM 629 N N . GLN A 1 88 ? 2.811 28.375 1.354 1 98.19 88 GLN A N 1
ATOM 630 C CA . GLN A 1 88 ? 3.584 29.609 1.222 1 98.19 88 GLN A CA 1
ATOM 631 C C . GLN A 1 88 ? 2.668 30.828 1.116 1 98.19 88 GLN A C 1
ATOM 633 O O . GLN A 1 88 ? 2.92 31.859 1.744 1 98.19 88 GLN A O 1
ATOM 638 N N . GLU A 1 89 ? 1.663 30.719 0.308 1 98.19 89 GLU A N 1
ATOM 639 C CA . GLU A 1 89 ? 0.698 31.797 0.19 1 98.19 89 GLU A CA 1
ATOM 640 C C . GLU A 1 89 ? 0.072 32.125 1.542 1 98.19 89 GLU A C 1
ATOM 642 O O . GLU A 1 89 ? -0.046 33.312 1.907 1 98.19 89 GLU A O 1
ATOM 647 N N . PHE A 1 90 ? -0.331 31.094 2.25 1 98.44 90 PHE A N 1
ATOM 648 C CA . PHE A 1 90 ? -0.889 31.266 3.586 1 98.44 90 PHE A CA 1
ATOM 649 C C . PHE A 1 90 ? 0.078 32.031 4.488 1 98.44 90 PHE A C 1
ATOM 651 O O . PHE A 1 90 ? -0.316 32.969 5.168 1 98.44 90 PHE A O 1
ATOM 658 N N . LEU A 1 91 ? 1.328 31.641 4.484 1 98.12 91 LEU A N 1
ATOM 659 C CA . LEU A 1 91 ? 2.344 32.219 5.355 1 98.12 91 LEU A CA 1
ATOM 660 C C . LEU A 1 91 ? 2.6 33.688 4.988 1 98.12 91 LEU A C 1
ATOM 662 O O . LEU A 1 91 ? 2.887 34.5 5.859 1 98.12 91 LEU A O 1
ATOM 666 N N . LYS A 1 92 ? 2.518 34 3.725 1 97.75 92 LYS A N 1
ATOM 667 C CA . LYS A 1 92 ? 2.682 35.406 3.293 1 97.75 92 LYS A CA 1
ATOM 668 C C . LYS A 1 92 ? 1.587 36.281 3.877 1 97.75 92 LYS A C 1
ATOM 670 O O . LYS A 1 92 ? 1.83 37.469 4.191 1 97.75 92 LYS A O 1
ATOM 675 N N . CYS A 1 93 ? 0.436 35.781 4.027 1 97.69 93 CYS A N 1
ATOM 676 C CA . CYS A 1 93 ? -0.713 36.531 4.516 1 97.69 93 CYS A CA 1
ATOM 677 C C . CYS A 1 93 ? -0.778 36.5 6.039 1 97.69 93 CYS A C 1
ATOM 679 O O . CYS A 1 93 ? -1.494 37.281 6.652 1 97.69 93 CYS A O 1
ATOM 681 N N . HIS A 1 94 ? -0.076 35.594 6.629 1 97.12 94 HIS A N 1
ATOM 682 C CA . HIS A 1 94 ? -0.078 35.469 8.078 1 97.12 94 HIS A CA 1
ATOM 683 C C . HIS A 1 94 ? 1.343 35.406 8.633 1 97.12 94 HIS A C 1
ATOM 685 O O . HIS A 1 94 ? 1.78 34.375 9.148 1 97.12 94 HIS A O 1
ATOM 691 N N . PRO A 1 95 ? 2.045 36.531 8.672 1 95.44 95 PRO A N 1
ATOM 692 C CA . PRO A 1 95 ? 3.459 36.562 9.047 1 95.44 95 PRO A CA 1
ATOM 693 C C . PRO A 1 95 ? 3.689 36.25 10.523 1 95.44 95 PRO A C 1
ATOM 695 O O . PRO A 1 95 ? 4.824 36 10.93 1 95.44 95 PRO A O 1
ATOM 698 N N . GLU A 1 96 ? 2.643 36.281 11.352 1 95.62 96 GLU A N 1
ATOM 699 C CA . GLU A 1 96 ? 2.768 35.969 12.766 1 95.62 96 GLU A CA 1
ATOM 700 C C . GLU A 1 96 ? 3.035 34.5 12.977 1 95.62 96 GLU A C 1
ATOM 702 O O . GLU A 1 96 ? 3.453 34.062 14.062 1 95.62 96 GLU A O 1
ATOM 707 N N . VAL A 1 97 ? 2.754 33.656 11.961 1 97.69 97 VAL A N 1
ATOM 708 C CA . VAL A 1 97 ? 2.941 32.219 12.055 1 97.69 97 VAL A CA 1
ATOM 709 C C . VAL A 1 97 ? 4.414 31.875 11.844 1 97.69 97 VAL A C 1
ATOM 711 O O . VAL A 1 97 ? 5.004 32.219 10.82 1 97.69 97 VAL A O 1
ATOM 714 N N . CYS A 1 98 ? 5.02 31.203 12.773 1 96.81 98 CYS A N 1
ATOM 715 C CA . CYS A 1 98 ? 6.43 30.859 12.633 1 96.81 98 CYS A CA 1
ATOM 716 C C . CYS A 1 98 ? 6.613 29.375 12.391 1 96.81 98 CYS A C 1
ATOM 718 O O . CYS A 1 98 ? 7.684 28.938 11.961 1 96.81 98 CYS A O 1
ATOM 720 N N . MET A 1 99 ? 5.559 28.562 12.695 1 97.81 99 MET A N 1
ATOM 721 C CA . MET A 1 99 ? 5.539 27.125 12.414 1 97.81 99 MET A CA 1
ATOM 722 C C . MET A 1 99 ? 4.168 26.688 11.906 1 97.81 99 MET A C 1
ATOM 724 O O . MET A 1 99 ? 3.145 27.234 12.328 1 97.81 99 MET A O 1
ATOM 728 N N . VAL A 1 100 ? 4.184 25.781 11.047 1 98.75 100 VAL A N 1
ATOM 729 C CA . VAL A 1 100 ? 2.938 25.281 10.477 1 98.75 100 VAL A CA 1
ATOM 730 C C . VAL A 1 100 ? 2.836 23.766 10.703 1 98.75 100 VAL A C 1
ATOM 732 O O . VAL A 1 100 ? 3.801 23.031 10.477 1 98.75 100 VAL A O 1
ATOM 735 N N . CYS A 1 101 ? 1.772 23.312 11.234 1 98.81 101 CYS A N 1
ATOM 736 C CA . CYS A 1 101 ? 1.362 21.922 11.227 1 98.81 101 CYS A CA 1
ATOM 737 C C . CYS A 1 101 ? 0.315 21.656 10.148 1 98.81 101 CYS A C 1
ATOM 739 O O . CYS A 1 101 ? -0.878 21.875 10.375 1 98.81 101 CYS A O 1
ATOM 741 N N . LEU A 1 102 ? 0.813 21.25 9.023 1 98.88 102 LEU A N 1
ATOM 742 C CA . LEU A 1 102 ? -0.058 20.938 7.898 1 98.88 102 LEU A CA 1
ATOM 743 C C . LEU A 1 102 ? -0.696 19.562 8.07 1 98.88 102 LEU A C 1
ATOM 745 O O . LEU A 1 102 ? 0.005 18.547 8.109 1 98.88 102 LEU A O 1
ATOM 749 N N . VAL A 1 103 ? -2 19.5 8.164 1 98.81 103 VAL A N 1
ATOM 750 C CA . VAL A 1 103 ? -2.715 18.25 8.406 1 98.81 103 VAL A CA 1
ATOM 751 C C . VAL A 1 103 ? -3.609 17.938 7.215 1 98.81 103 VAL A C 1
ATOM 753 O O . VAL A 1 103 ? -4.285 18.812 6.68 1 98.81 103 VAL A O 1
ATOM 756 N N . GLN A 1 104 ? -3.553 16.75 6.785 1 97.19 104 GLN A N 1
ATOM 757 C CA . GLN A 1 104 ? -4.414 16.297 5.699 1 97.19 104 GLN A CA 1
ATOM 758 C C . GLN A 1 104 ? -5.715 15.703 6.234 1 97.19 104 GLN A C 1
ATOM 760 O O . GLN A 1 104 ? -5.699 14.664 6.895 1 97.19 104 GLN A O 1
ATOM 765 N N . CYS A 1 105 ? -6.801 16.266 5.875 1 96.62 105 CYS A N 1
ATOM 766 C CA . CYS A 1 105 ? -8.062 15.828 6.469 1 96.62 105 CYS A CA 1
ATOM 767 C C . CYS A 1 105 ? -8.531 14.516 5.855 1 96.62 105 CYS A C 1
ATOM 769 O O . CYS A 1 105 ? -9.461 13.891 6.363 1 96.62 105 CYS A O 1
ATOM 771 N N . THR A 1 106 ? -7.812 14.062 4.855 1 95.62 106 THR A N 1
ATOM 772 C CA . THR A 1 106 ? -8.133 12.781 4.238 1 95.62 106 THR A CA 1
ATOM 773 C C . THR A 1 106 ? -7.527 11.625 5.031 1 95.62 106 THR A C 1
ATOM 775 O O . THR A 1 106 ? -7.699 10.461 4.672 1 95.62 106 THR A O 1
ATOM 778 N N . SER A 1 107 ? -6.82 11.914 6.09 1 97.5 107 SER A N 1
ATOM 779 C CA . SER A 1 107 ? -6.348 10.914 7.039 1 97.5 107 SER A CA 1
ATOM 780 C C . SER A 1 107 ? -7.32 10.742 8.203 1 97.5 107 SER A C 1
ATOM 782 O O . SER A 1 107 ? -7.125 11.328 9.273 1 97.5 107 SER A O 1
ATOM 784 N N . PRO A 1 108 ? -8.234 9.914 8.055 1 96.69 108 PRO A N 1
ATOM 785 C CA . PRO A 1 108 ? -9.367 9.898 8.977 1 96.69 108 PRO A CA 1
ATOM 786 C C . PRO A 1 108 ? -9.008 9.336 10.352 1 96.69 108 PRO A C 1
ATOM 788 O O . PRO A 1 108 ? -9.773 9.484 11.305 1 96.69 108 PRO A O 1
ATOM 791 N N . PHE A 1 109 ? -7.883 8.727 10.508 1 97.62 109 PHE A N 1
ATOM 792 C CA . PHE A 1 109 ? -7.555 8.102 11.781 1 97.62 109 PHE A CA 1
ATOM 793 C C . PHE A 1 109 ? -6.43 8.852 12.484 1 97.62 109 PHE A C 1
ATOM 795 O O . PHE A 1 109 ? -5.637 8.258 13.219 1 97.62 109 PHE A O 1
ATOM 802 N N . LEU A 1 110 ? -6.371 10.102 12.148 1 98.5 110 LEU A N 1
ATOM 803 C CA . LEU A 1 110 ? -5.516 11.016 12.898 1 98.5 110 LEU A CA 1
ATOM 804 C C . LEU A 1 110 ? -5.883 11.016 14.383 1 98.5 110 LEU A C 1
ATOM 806 O O . LEU A 1 110 ? -7.062 10.977 14.734 1 98.5 110 LEU A O 1
ATOM 810 N N . ARG A 1 111 ? -4.832 11.078 15.227 1 98.5 111 ARG A N 1
ATOM 811 C CA . ARG A 1 111 ? -5.035 11.156 16.672 1 98.5 111 ARG A CA 1
ATOM 812 C C . ARG A 1 111 ? -4.277 12.344 17.266 1 98.5 111 ARG A C 1
ATOM 814 O O . ARG A 1 111 ? -3.217 12.719 16.766 1 98.5 111 ARG A O 1
ATOM 821 N N . PRO A 1 112 ? -4.859 12.852 18.375 1 98.75 112 PRO A N 1
ATOM 822 C CA . PRO A 1 112 ? -4.238 14.031 18.969 1 98.75 112 PRO A CA 1
ATOM 823 C C . PRO A 1 112 ? -2.785 13.797 19.375 1 98.75 112 PRO A C 1
ATOM 825 O O . PRO A 1 112 ? -1.937 14.672 19.188 1 98.75 112 PRO A O 1
ATOM 828 N N . HIS A 1 113 ? -2.512 12.648 19.828 1 98.75 113 HIS A N 1
ATOM 829 C CA . HIS A 1 113 ? -1.178 12.422 20.375 1 98.75 113 HIS A CA 1
ATOM 830 C C . HIS A 1 113 ? -0.131 12.375 19.266 1 98.75 113 HIS A C 1
ATOM 832 O O . HIS A 1 113 ? 1.059 12.578 19.516 1 98.75 113 HIS A O 1
ATOM 838 N N . TYR A 1 114 ? -0.551 12.023 18 1 98.81 114 TYR A N 1
ATOM 839 C CA . TYR A 1 114 ? 0.402 12.102 16.906 1 98.81 114 TYR A CA 1
ATOM 840 C C . TYR A 1 114 ? 0.883 13.531 16.703 1 98.81 114 TYR A C 1
ATOM 842 O O . TYR A 1 114 ? 2.082 13.773 16.531 1 98.81 114 TYR A O 1
ATOM 850 N N . LEU A 1 115 ? -0.061 14.5 16.719 1 98.88 115 LEU A N 1
ATOM 851 C CA . LEU A 1 115 ? 0.271 15.914 16.531 1 98.88 115 LEU A CA 1
ATOM 852 C C . LEU A 1 115 ? 1.089 16.438 17.719 1 98.88 115 LEU A C 1
ATOM 854 O O . LEU A 1 115 ? 2.07 17.156 17.531 1 98.88 115 LEU A O 1
ATOM 858 N N . GLN A 1 116 ? 0.656 16 18.922 1 98.81 116 GLN A N 1
ATOM 859 C CA . GLN A 1 116 ? 1.378 16.406 20.125 1 98.81 116 GLN A CA 1
ATOM 860 C C . GLN A 1 116 ? 2.838 15.969 20.062 1 98.81 116 GLN A C 1
ATOM 862 O O . GLN A 1 116 ? 3.742 16.766 20.344 1 98.81 116 GLN A O 1
ATOM 867 N N . ALA A 1 117 ? 3.018 14.734 19.719 1 98.5 117 ALA A N 1
ATOM 868 C CA . ALA A 1 117 ? 4.371 14.195 19.641 1 98.5 117 ALA A CA 1
ATOM 869 C C . ALA A 1 117 ? 5.191 14.938 18.578 1 98.5 117 ALA A C 1
ATOM 871 O O . ALA A 1 117 ? 6.363 15.25 18.812 1 98.5 117 ALA A O 1
ATOM 872 N N . GLY A 1 118 ? 4.59 15.211 17.438 1 98.31 118 GLY A N 1
ATOM 873 C CA . GLY A 1 118 ? 5.285 15.922 16.375 1 98.31 118 GLY A CA 1
ATOM 874 C C . GLY A 1 118 ? 5.672 17.328 16.75 1 98.31 118 GLY A C 1
ATOM 875 O O . GLY A 1 118 ? 6.816 17.75 16.547 1 98.31 118 GLY A O 1
ATOM 876 N N . VAL A 1 119 ? 4.73 18.047 17.312 1 98 119 VAL A N 1
ATOM 877 C CA . VAL A 1 119 ? 4.98 19.422 17.719 1 98 119 VAL A CA 1
ATOM 878 C C . VAL A 1 119 ? 6.055 19.453 18.812 1 98 119 VAL A C 1
ATOM 880 O O . VAL A 1 119 ? 6.98 20.266 18.75 1 98 119 VAL A O 1
ATOM 883 N N . ALA A 1 120 ? 5.898 18.562 19.766 1 97.62 120 ALA A N 1
ATOM 884 C CA . ALA A 1 120 ? 6.871 18.484 20.859 1 97.62 120 ALA A CA 1
ATOM 885 C C . ALA A 1 120 ? 8.273 18.219 20.312 1 97.62 120 ALA A C 1
ATOM 887 O O . ALA A 1 120 ? 9.25 18.828 20.781 1 97.62 120 ALA A O 1
ATOM 888 N N . ARG A 1 121 ? 8.328 17.344 19.375 1 96.69 121 ARG A N 1
ATOM 889 C CA . ARG A 1 121 ? 9.625 17 18.812 1 96.69 121 ARG A CA 1
ATOM 890 C C . ARG A 1 121 ? 10.258 18.188 18.109 1 96.69 121 ARG A C 1
ATOM 892 O O . ARG A 1 121 ? 11.461 18.406 18.219 1 96.69 121 ARG A O 1
ATOM 899 N N . LEU A 1 122 ? 9.508 18.938 17.375 1 96.38 122 LEU A N 1
ATOM 900 C CA . LEU A 1 122 ? 10.023 20.094 16.656 1 96.38 122 LEU A CA 1
ATOM 901 C C . LEU A 1 122 ? 10.477 21.172 17.625 1 96.38 122 LEU A C 1
ATOM 903 O O . LEU A 1 122 ? 11.57 21.734 17.469 1 96.38 122 LEU A O 1
ATOM 907 N N . VAL A 1 123 ? 9.695 21.453 18.641 1 93.06 123 VAL A N 1
ATOM 908 C CA . VAL A 1 123 ? 9.93 22.562 19.562 1 93.06 123 VAL A CA 1
ATOM 909 C C . VAL A 1 123 ? 11.102 22.234 20.484 1 93.06 123 VAL A C 1
ATOM 911 O O . VAL A 1 123 ? 11.898 23.109 20.828 1 93.06 123 VAL A O 1
ATOM 914 N N . ALA A 1 124 ? 11.188 20.984 20.859 1 89.56 124 ALA A N 1
ATOM 915 C CA . ALA A 1 124 ? 12.219 20.578 21.812 1 89.56 124 ALA A CA 1
ATOM 916 C C . ALA A 1 124 ? 13.57 20.438 21.125 1 89.56 124 ALA A C 1
ATOM 918 O O . ALA A 1 124 ? 14.617 20.531 21.766 1 89.56 124 ALA A O 1
ATOM 919 N N . GLY A 1 125 ? 13.508 20.25 19.859 1 82.31 125 GLY A N 1
ATOM 920 C CA . GLY A 1 125 ? 14.758 19.906 19.203 1 82.31 125 GLY A CA 1
ATOM 921 C C . GLY A 1 125 ? 15.25 20.984 18.25 1 82.31 125 GLY A C 1
ATOM 922 O O . GLY A 1 125 ? 14.633 22.047 18.125 1 82.31 125 GLY A O 1
ATOM 923 N N . ASP A 1 126 ? 16.422 20.844 17.828 1 90.19 126 ASP A N 1
ATOM 924 C CA . ASP A 1 126 ? 17 21.625 16.75 1 90.19 126 ASP A CA 1
ATOM 925 C C . ASP A 1 126 ? 16.625 21.047 15.383 1 90.19 126 ASP A C 1
ATOM 927 O O . ASP A 1 126 ? 17.484 20.609 14.633 1 90.19 126 ASP A O 1
ATOM 931 N N . LEU A 1 127 ? 15.289 21 15.141 1 95.88 127 LEU A N 1
ATOM 932 C CA . LEU A 1 127 ? 14.758 20.438 13.914 1 95.88 127 LEU A CA 1
ATOM 933 C C . LEU A 1 127 ? 14.102 21.516 13.047 1 95.88 127 LEU A C 1
ATOM 935 O O . LEU A 1 127 ? 13.672 22.547 13.562 1 95.88 127 LEU A O 1
ATOM 939 N N . ASP A 1 128 ? 14.062 21.188 11.75 1 96.19 128 ASP A N 1
ATOM 940 C CA . ASP A 1 128 ? 13.383 22.047 10.797 1 96.19 128 ASP A CA 1
ATOM 941 C C . ASP A 1 128 ? 11.961 21.562 10.523 1 96.19 128 ASP A C 1
ATOM 943 O O . ASP A 1 128 ? 11.086 22.344 10.164 1 96.19 128 ASP A O 1
ATOM 947 N N . SER A 1 129 ? 11.82 20.328 10.68 1 98.12 129 SER A N 1
ATOM 948 C CA . SER A 1 129 ? 10.539 19.75 10.281 1 98.12 129 SER A CA 1
ATOM 949 C C . SER A 1 129 ? 10.336 18.375 10.898 1 98.12 129 SER A C 1
ATOM 951 O O . SER A 1 129 ? 11.305 17.703 11.273 1 98.12 129 SER A O 1
ATOM 953 N N . VAL A 1 130 ? 9.141 18 11.117 1 98.56 130 VAL A N 1
ATOM 954 C CA . VAL A 1 130 ? 8.68 16.688 11.555 1 98.56 130 VAL A CA 1
ATOM 955 C C . VAL A 1 130 ? 7.48 16.25 10.719 1 98.56 130 VAL A C 1
ATOM 957 O O . VAL A 1 130 ? 6.598 17.062 10.422 1 98.56 130 VAL A O 1
ATOM 960 N N . PHE A 1 131 ? 7.469 15.016 10.273 1 98.69 131 PHE A N 1
ATOM 961 C CA . PHE A 1 131 ? 6.352 14.57 9.461 1 98.69 131 PHE A CA 1
ATOM 962 C C . PHE A 1 131 ? 5.984 13.125 9.789 1 98.69 131 PHE A C 1
ATOM 964 O O . PHE A 1 131 ? 6.695 12.461 10.547 1 98.69 131 PHE A O 1
ATOM 971 N N . SER A 1 132 ? 4.883 12.68 9.273 1 98.88 132 SER A N 1
ATOM 972 C CA . SER A 1 132 ? 4.383 11.352 9.602 1 98.88 132 SER A CA 1
ATOM 973 C C . SER A 1 132 ? 4.836 10.312 8.586 1 98.88 132 SER A C 1
ATOM 975 O O . SER A 1 132 ? 4.883 10.594 7.383 1 98.88 132 SER A O 1
ATOM 977 N N . VAL A 1 133 ? 5.184 9.164 9.078 1 98.81 133 VAL A N 1
ATOM 978 C CA . VAL A 1 133 ? 5.57 8.031 8.242 1 98.81 133 VAL A CA 1
ATOM 979 C C . VAL A 1 133 ? 4.879 6.762 8.742 1 98.81 133 VAL A C 1
ATOM 981 O O . VAL A 1 133 ? 4.336 6.738 9.852 1 98.81 133 VAL A O 1
ATOM 984 N N . THR A 1 134 ? 4.852 5.773 7.91 1 98.56 134 THR A N 1
ATOM 985 C CA . THR A 1 134 ? 4.406 4.434 8.281 1 98.56 134 THR A CA 1
ATOM 986 C C . THR A 1 134 ? 5.379 3.379 7.762 1 98.56 134 THR A C 1
ATOM 988 O O . THR A 1 134 ? 6 3.564 6.715 1 98.56 134 THR A O 1
ATOM 991 N N . ARG A 1 135 ? 5.551 2.367 8.516 1 97.12 135 ARG A N 1
ATOM 992 C CA . ARG A 1 135 ? 6.387 1.244 8.102 1 97.12 135 ARG A CA 1
ATOM 993 C C . ARG A 1 135 ? 5.605 0.28 7.215 1 97.12 135 ARG A C 1
ATOM 995 O O . ARG A 1 135 ? 4.449 -0.042 7.508 1 97.12 135 ARG A O 1
ATOM 1002 N N . LYS A 1 136 ? 6.266 -0.132 6.121 1 96.62 136 LYS A N 1
ATOM 1003 C CA . LYS A 1 136 ? 5.723 -1.172 5.254 1 96.62 136 LYS A CA 1
ATOM 1004 C C . LYS A 1 136 ? 6.762 -2.252 4.973 1 96.62 136 LYS A C 1
ATOM 1006 O O . LYS A 1 136 ? 7.965 -1.979 4.965 1 96.62 136 LYS A O 1
ATOM 1011 N N . ARG A 1 137 ? 6.277 -3.418 4.836 1 95.31 137 ARG A N 1
ATOM 1012 C CA . ARG A 1 137 ? 7.133 -4.559 4.516 1 95.31 137 ARG A CA 1
ATOM 1013 C C . ARG A 1 137 ? 6.961 -4.98 3.061 1 95.31 137 ARG A C 1
ATOM 1015 O O . ARG A 1 137 ? 6.348 -6.008 2.775 1 95.31 137 ARG A O 1
ATOM 1022 N N . LEU A 1 138 ? 7.516 -4.148 2.232 1 96.88 138 LEU A N 1
ATOM 1023 C CA . LEU A 1 138 ? 7.441 -4.367 0.792 1 96.88 138 LEU A CA 1
ATOM 1024 C C . LEU A 1 138 ? 8.789 -4.824 0.243 1 96.88 138 LEU A C 1
ATOM 1026 O O . LEU A 1 138 ? 9.828 -4.281 0.613 1 96.88 138 LEU A O 1
ATOM 1030 N N . LEU A 1 139 ? 8.75 -5.855 -0.544 1 97.62 139 LEU A N 1
ATOM 1031 C CA . LEU A 1 139 ? 9.969 -6.348 -1.175 1 97.62 139 LEU A CA 1
ATOM 1032 C C . LEU A 1 139 ? 10.227 -5.629 -2.494 1 97.62 139 LEU A C 1
ATOM 1034 O O . LEU A 1 139 ? 9.438 -5.738 -3.432 1 97.62 139 LEU A O 1
ATOM 1038 N N . ARG A 1 140 ? 11.297 -4.941 -2.506 1 98.25 140 ARG A N 1
ATOM 1039 C CA . ARG A 1 140 ? 11.602 -4.047 -3.613 1 98.25 140 ARG A CA 1
ATOM 1040 C C . ARG A 1 140 ? 12.57 -4.703 -4.598 1 98.25 140 ARG A C 1
ATOM 1042 O O . ARG A 1 140 ? 13.492 -5.41 -4.188 1 98.25 140 ARG A O 1
ATOM 1049 N N . TRP A 1 141 ? 12.367 -4.422 -5.895 1 98.38 141 TRP A N 1
ATOM 1050 C CA . TRP A 1 141 ? 13.195 -5 -6.949 1 98.38 141 TRP A CA 1
ATOM 1051 C C . TRP A 1 141 ? 13.641 -3.932 -7.945 1 98.38 141 TRP A C 1
ATOM 1053 O O . TRP A 1 141 ? 12.93 -2.941 -8.156 1 98.38 141 TRP A O 1
ATOM 1063 N N . SER A 1 142 ? 14.836 -4.098 -8.547 1 98.12 142 SER A N 1
ATOM 1064 C CA . SER A 1 142 ? 15.367 -3.174 -9.547 1 98.12 142 SER A CA 1
ATOM 1065 C C . SER A 1 142 ? 14.664 -3.359 -10.891 1 98.12 142 SER A C 1
ATOM 1067 O O . SER A 1 142 ? 14.109 -4.426 -11.164 1 98.12 142 SER A O 1
ATOM 1069 N N . GLU A 1 143 ? 14.641 -2.242 -11.609 1 96.12 143 GLU A N 1
ATOM 1070 C CA . GLU A 1 143 ? 14.281 -2.379 -13.016 1 96.12 143 GLU A CA 1
ATOM 1071 C C . GLU A 1 143 ? 15.398 -3.059 -13.805 1 96.12 143 GLU A C 1
ATOM 1073 O O . GLU A 1 143 ? 16.562 -2.971 -13.438 1 96.12 143 GLU A O 1
ATOM 1078 N N . GLY A 1 144 ? 14.914 -3.787 -14.914 1 91.75 144 GLY A N 1
ATOM 1079 C CA . GLY A 1 144 ? 15.922 -4.41 -15.758 1 91.75 144 GLY A CA 1
ATOM 1080 C C . GLY A 1 144 ? 15.742 -5.91 -15.891 1 91.75 144 GLY A C 1
ATOM 1081 O O . GLY A 1 144 ? 14.906 -6.504 -15.211 1 91.75 144 GLY A O 1
ATOM 1082 N N . ASN A 1 145 ? 16.484 -6.535 -16.812 1 88.88 145 ASN A N 1
ATOM 1083 C CA . ASN A 1 145 ? 16.547 -7.969 -17.078 1 88.88 145 ASN A CA 1
ATOM 1084 C C . ASN A 1 145 ? 17.984 -8.461 -17.234 1 88.88 145 ASN A C 1
ATOM 1086 O O . ASN A 1 145 ? 18.625 -8.188 -18.234 1 88.88 145 ASN A O 1
ATOM 1090 N N . PRO A 1 146 ? 18.5 -9.094 -16.156 1 94.31 146 PRO A N 1
ATOM 1091 C CA . PRO A 1 146 ? 17.812 -9.633 -14.984 1 94.31 146 PRO A CA 1
ATOM 1092 C C . PRO A 1 146 ? 17.531 -8.562 -13.922 1 94.31 146 PRO A C 1
ATOM 1094 O O . PRO A 1 146 ? 18.266 -7.574 -13.844 1 94.31 146 PRO A O 1
ATOM 1097 N N . THR A 1 147 ? 16.516 -8.742 -13.164 1 97.12 147 THR A N 1
ATOM 1098 C CA . THR A 1 147 ? 16.172 -7.875 -12.039 1 97.12 147 THR A CA 1
ATOM 1099 C C . THR A 1 147 ? 16.859 -8.359 -10.758 1 97.12 147 THR A C 1
ATOM 1101 O O . THR A 1 147 ? 17.203 -9.539 -10.641 1 97.12 147 THR A O 1
ATOM 1104 N N . GLN A 1 148 ? 17.078 -7.422 -9.805 1 97.31 148 GLN A N 1
ATOM 1105 C CA . GLN A 1 148 ? 17.766 -7.75 -8.555 1 97.31 148 GLN A CA 1
ATOM 1106 C C . GLN A 1 148 ? 16.938 -7.293 -7.352 1 97.31 148 GLN A C 1
ATOM 1108 O O . GLN A 1 148 ? 16.328 -6.227 -7.383 1 97.31 148 GLN A O 1
ATOM 1113 N N . ALA A 1 149 ? 16.969 -8.156 -6.316 1 97.62 149 ALA A N 1
ATOM 1114 C CA . ALA A 1 149 ? 16.375 -7.73 -5.051 1 97.62 149 ALA A CA 1
ATOM 1115 C C . ALA A 1 149 ? 17.141 -6.539 -4.469 1 97.62 149 ALA A C 1
ATOM 1117 O O . ALA A 1 149 ? 18.375 -6.527 -4.457 1 97.62 149 ALA A O 1
ATOM 1118 N N . LEU A 1 150 ? 16.422 -5.539 -3.922 1 97.56 150 LEU A N 1
ATOM 1119 C CA . LEU A 1 150 ? 17.094 -4.312 -3.502 1 97.56 150 LEU A CA 1
ATOM 1120 C C . LEU A 1 150 ? 17.172 -4.23 -1.98 1 97.56 150 LEU A C 1
ATOM 1122 O O . LEU A 1 150 ? 18.078 -3.613 -1.435 1 97.56 150 LEU A O 1
ATOM 1126 N N . ASN A 1 151 ? 16.188 -4.812 -1.224 1 97 151 ASN A N 1
ATOM 1127 C CA . ASN A 1 151 ? 16.172 -4.582 0.217 1 97 151 ASN A CA 1
ATOM 1128 C C . ASN A 1 151 ? 16.078 -5.891 0.994 1 97 151 ASN A C 1
ATOM 1130 O O . ASN A 1 151 ? 15.664 -5.902 2.154 1 97 151 ASN A O 1
ATOM 1134 N N . PHE A 1 152 ? 16.312 -7.031 0.323 1 96.19 152 PHE A N 1
ATOM 1135 C CA . PHE A 1 152 ? 16.344 -8.328 0.991 1 96.19 152 PHE A CA 1
ATOM 1136 C C .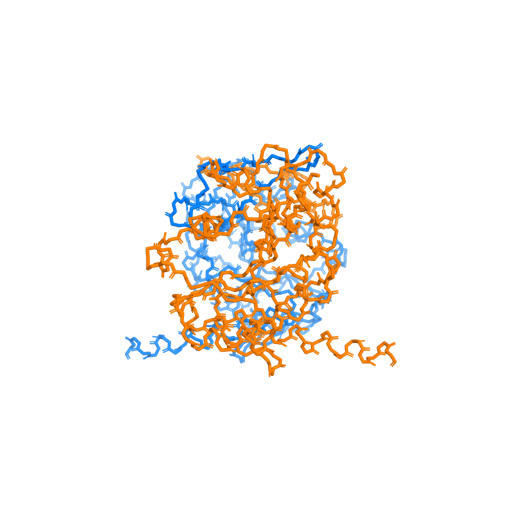 PHE A 1 152 ? 17.219 -9.312 0.231 1 96.19 152 PHE A C 1
ATOM 1138 O O . PHE A 1 152 ? 17.703 -9.008 -0.854 1 96.19 152 PHE A O 1
ATOM 1145 N N . ASP A 1 153 ? 17.531 -10.422 0.834 1 94.62 153 ASP A N 1
ATOM 1146 C CA . ASP A 1 153 ? 18.25 -11.531 0.224 1 94.62 153 ASP A CA 1
ATOM 1147 C C . ASP A 1 153 ? 17.281 -12.641 -0.194 1 94.62 153 ASP A C 1
ATOM 1149 O O . ASP A 1 153 ? 16.656 -13.273 0.654 1 94.62 153 ASP A O 1
ATOM 1153 N N . PRO A 1 154 ? 17.25 -12.875 -1.552 1 93.12 154 PRO A N 1
ATOM 1154 C CA . PRO A 1 154 ? 16.328 -13.922 -2.012 1 93.12 154 PRO A CA 1
ATOM 1155 C C . PRO A 1 154 ? 16.625 -15.281 -1.38 1 93.12 154 PRO A C 1
ATOM 1157 O O . PRO A 1 154 ? 15.742 -16.141 -1.315 1 93.12 154 PRO A O 1
ATOM 1160 N N . ARG A 1 155 ? 17.797 -15.492 -0.889 1 92.25 155 ARG A N 1
ATOM 1161 C CA . ARG A 1 155 ? 18.156 -16.75 -0.247 1 92.25 155 ARG A CA 1
ATOM 1162 C C . ARG A 1 155 ? 17.672 -16.797 1.196 1 92.25 155 ARG A C 1
ATOM 1164 O O . ARG A 1 155 ? 17.641 -17.859 1.817 1 92.25 155 ARG A O 1
ATOM 1171 N N . GLN A 1 156 ? 17.359 -15.633 1.646 1 90.38 156 GLN A N 1
ATOM 1172 C CA . GLN A 1 156 ? 16.828 -15.477 2.992 1 90.38 156 GLN A CA 1
ATOM 1173 C C . GLN A 1 156 ? 15.633 -14.523 2.998 1 90.38 156 GLN A C 1
ATOM 1175 O O . GLN A 1 156 ? 15.664 -13.484 3.66 1 90.38 156 GLN A O 1
ATOM 1180 N N . ARG A 1 157 ? 14.656 -14.945 2.275 1 89.94 157 ARG A N 1
ATOM 1181 C CA . ARG A 1 157 ? 13.477 -14.109 2.145 1 89.94 157 ARG A CA 1
ATOM 1182 C C . ARG A 1 157 ? 12.844 -13.836 3.506 1 89.94 157 ARG A C 1
ATOM 1184 O O . ARG A 1 157 ? 12.5 -14.766 4.234 1 89.94 157 ARG A O 1
ATOM 1191 N N . PRO A 1 158 ? 12.664 -12.594 3.762 1 88 158 PRO A N 1
ATOM 1192 C CA . PRO A 1 158 ? 12.109 -12.289 5.082 1 88 158 PRO A CA 1
ATOM 1193 C C . PRO A 1 158 ? 10.594 -12.477 5.145 1 88 158 PRO A C 1
ATOM 1195 O O . PRO A 1 158 ? 9.891 -12.117 4.199 1 88 158 PRO A O 1
ATOM 1198 N N . ARG A 1 159 ? 10.203 -13.125 6.238 1 80.75 159 ARG A N 1
ATOM 1199 C CA . ARG A 1 159 ? 8.797 -13.047 6.617 1 80.75 159 ARG A CA 1
ATOM 1200 C C . ARG A 1 159 ? 8.484 -11.711 7.277 1 80.75 159 ARG A C 1
ATOM 1202 O O . ARG A 1 159 ? 9.383 -10.992 7.715 1 80.75 159 ARG A O 1
ATOM 1209 N N . ARG A 1 160 ? 7.195 -11.367 7.273 1 80.31 160 ARG A N 1
ATOM 1210 C CA . ARG A 1 160 ? 6.75 -10.086 7.809 1 80.31 160 ARG A CA 1
ATOM 1211 C C . ARG A 1 160 ? 7.32 -9.852 9.203 1 80.31 160 ARG A C 1
ATOM 1213 O O . ARG A 1 160 ? 7.695 -8.727 9.539 1 80.31 160 ARG A O 1
ATOM 1220 N N . GLN A 1 161 ? 7.387 -10.883 10.039 1 81.69 161 GLN A N 1
ATOM 1221 C CA . GLN A 1 161 ? 7.809 -10.75 11.43 1 81.69 161 GLN A CA 1
ATOM 1222 C C . GLN A 1 161 ? 9.328 -10.688 11.531 1 81.69 161 GLN A C 1
ATOM 1224 O O . GLN A 1 161 ? 9.867 -10.375 12.594 1 81.69 161 GLN A O 1
ATOM 1229 N N . ASP A 1 162 ? 10.031 -10.922 10.43 1 85.06 162 ASP A N 1
ATOM 1230 C CA . ASP A 1 162 ? 11.477 -11.125 10.484 1 85.06 162 ASP A CA 1
ATOM 1231 C C . ASP A 1 162 ? 12.219 -9.82 10.258 1 85.06 162 ASP A C 1
ATOM 1233 O O . ASP A 1 162 ? 13.438 -9.75 10.43 1 85.06 162 ASP A O 1
ATOM 1237 N N . TRP A 1 163 ? 11.516 -8.805 9.883 1 90.75 163 TRP A N 1
ATOM 1238 C CA . TRP A 1 163 ? 12.203 -7.543 9.633 1 90.75 163 TRP A CA 1
ATOM 1239 C C . TRP A 1 163 ? 11.266 -6.363 9.859 1 90.75 163 TRP A C 1
ATOM 1241 O O . TRP A 1 163 ? 10.039 -6.527 9.883 1 90.75 163 TRP A O 1
ATOM 1251 N N . ASP A 1 164 ? 11.766 -5.211 10.086 1 92.75 164 ASP A N 1
ATOM 1252 C CA . ASP A 1 164 ? 11 -4.027 10.469 1 92.75 164 ASP A CA 1
ATOM 1253 C C . ASP A 1 164 ? 10.375 -3.357 9.25 1 92.75 164 ASP A C 1
ATOM 1255 O O . ASP A 1 164 ? 9.477 -2.527 9.383 1 92.75 164 ASP A O 1
ATOM 1259 N N . GLY A 1 165 ? 10.805 -3.715 8.094 1 96.19 165 GLY A N 1
ATOM 1260 C CA . GLY A 1 165 ? 10.336 -3.027 6.898 1 96.19 165 GLY A CA 1
ATOM 1261 C C . GLY A 1 165 ? 11.039 -1.703 6.66 1 96.19 165 GLY A C 1
ATOM 1262 O O . GLY A 1 165 ? 12.195 -1.529 7.043 1 96.19 165 GLY A O 1
ATOM 1263 N N . GLU A 1 166 ? 10.414 -0.863 5.875 1 97.75 166 GLU A N 1
ATOM 1264 C CA . GLU A 1 166 ? 10.961 0.445 5.523 1 97.75 166 GLU A CA 1
ATOM 1265 C C . GLU A 1 166 ? 9.953 1.557 5.805 1 97.75 166 GLU A C 1
ATOM 1267 O O . GLU A 1 166 ? 8.758 1.294 5.961 1 97.75 166 GLU A O 1
ATOM 1272 N N . LEU A 1 167 ? 10.5 2.814 5.918 1 98.5 167 LEU A N 1
ATOM 1273 C CA . LEU A 1 167 ? 9.672 3.967 6.262 1 98.5 167 LEU A CA 1
ATOM 1274 C C . LEU A 1 167 ? 9.195 4.691 5.004 1 98.5 167 LEU A C 1
ATOM 1276 O O . LEU A 1 167 ? 10.008 5.07 4.16 1 98.5 167 LEU A O 1
ATOM 1280 N N . TYR A 1 168 ? 7.898 4.879 4.973 1 98.5 168 TYR A N 1
ATOM 1281 C CA . TYR A 1 168 ? 7.273 5.609 3.877 1 98.5 168 TYR A CA 1
ATOM 1282 C C . TYR A 1 168 ? 6.422 6.758 4.402 1 98.5 168 TYR A C 1
ATOM 1284 O O . TYR A 1 168 ? 5.742 6.621 5.422 1 98.5 168 TYR A O 1
ATOM 1292 N N . GLU A 1 169 ? 6.402 7.883 3.688 1 97.5 169 GLU A N 1
ATOM 1293 C CA . GLU A 1 169 ? 5.461 8.945 4.039 1 97.5 169 GLU A CA 1
ATOM 1294 C C . GLU A 1 169 ? 4.02 8.453 3.934 1 97.5 169 GLU A C 1
ATOM 1296 O O . GLU A 1 169 ? 3.668 7.727 3 1 97.5 169 GLU A O 1
ATOM 1301 N N . ASN A 1 170 ? 3.285 8.852 4.941 1 97.56 170 ASN A N 1
ATOM 1302 C CA . ASN A 1 170 ? 1.89 8.445 4.836 1 97.56 170 ASN A CA 1
ATOM 1303 C C . ASN A 1 170 ? 0.972 9.641 4.586 1 97.56 170 ASN A C 1
ATOM 1305 O O . ASN A 1 170 ? -0.243 9.477 4.461 1 97.56 170 ASN A O 1
ATOM 1309 N N . GLY A 1 171 ? 1.575 10.883 4.59 1 96.44 171 GLY A N 1
ATOM 1310 C CA . GLY A 1 171 ? 0.853 12.07 4.16 1 96.44 171 GLY A CA 1
ATOM 1311 C C . GLY A 1 171 ? -0.053 12.641 5.23 1 96.44 171 GLY A C 1
ATOM 1312 O O . GLY A 1 171 ? -0.726 13.648 5.012 1 96.44 171 GLY A O 1
ATOM 1313 N N . MET A 1 172 ? -0.054 12.109 6.438 1 98.56 172 MET A N 1
ATOM 1314 C CA . MET A 1 172 ? -0.987 12.5 7.488 1 98.56 172 MET A CA 1
ATOM 1315 C C . MET A 1 172 ? -0.722 13.93 7.945 1 98.56 172 MET A C 1
ATOM 1317 O O . MET A 1 172 ? -1.647 14.742 8.039 1 98.56 172 MET A O 1
ATOM 1321 N N . PHE A 1 173 ? 0.582 14.266 8.203 1 98.81 173 PHE A N 1
ATOM 1322 C CA . PHE A 1 173 ? 0.869 15.648 8.562 1 98.81 173 PHE A CA 1
ATOM 1323 C C . PHE A 1 173 ? 2.334 15.984 8.305 1 98.81 173 PHE A C 1
ATOM 1325 O O . PHE A 1 173 ? 3.174 15.086 8.219 1 98.81 173 PHE A O 1
ATOM 1332 N N . TYR A 1 174 ? 2.576 17.234 8.18 1 98.69 174 TYR A N 1
ATOM 1333 C CA . TYR A 1 174 ? 3.887 17.859 8.055 1 98.69 174 TYR A CA 1
ATOM 1334 C C . TYR A 1 174 ? 3.996 19.078 8.969 1 98.69 174 TYR A C 1
ATOM 1336 O O . TYR A 1 174 ? 3.184 20 8.883 1 98.69 174 TYR A O 1
ATOM 1344 N N . ILE A 1 175 ? 4.953 19.047 9.789 1 98.75 175 ILE A N 1
ATOM 1345 C CA . ILE A 1 175 ? 5.23 20.188 10.656 1 98.75 175 ILE A CA 1
ATOM 1346 C C . ILE A 1 175 ? 6.574 20.812 10.289 1 98.75 175 ILE A C 1
ATOM 1348 O O . ILE A 1 175 ? 7.586 20.109 10.195 1 98.75 175 ILE A O 1
ATOM 1352 N N . ALA A 1 176 ? 6.559 22.094 10.078 1 98.38 176 ALA A N 1
ATOM 1353 C CA . ALA A 1 176 ? 7.805 22.734 9.656 1 98.38 176 ALA A CA 1
ATOM 1354 C C . ALA A 1 176 ? 7.848 24.203 10.086 1 98.38 176 ALA A C 1
ATOM 1356 O O . ALA A 1 176 ? 6.805 24.828 10.258 1 98.38 176 ALA A O 1
ATOM 1357 N N . LYS A 1 177 ? 9.023 24.672 10.297 1 97.88 177 LYS A N 1
ATOM 1358 C CA . LYS A 1 177 ? 9.242 26.094 10.516 1 97.88 177 LYS A CA 1
ATOM 1359 C C . LYS A 1 177 ? 8.906 26.906 9.258 1 97.88 177 LYS A C 1
ATOM 1361 O O . LYS A 1 177 ? 9.211 26.484 8.141 1 97.88 177 LYS A O 1
ATOM 1366 N N . SER A 1 178 ? 8.297 28.062 9.484 1 97.88 178 SER A N 1
ATOM 1367 C CA . SER A 1 178 ? 7.867 28.906 8.375 1 97.88 178 SER A CA 1
ATOM 1368 C C . SER A 1 178 ? 9.039 29.266 7.469 1 97.88 178 SER A C 1
ATOM 1370 O O . SER A 1 178 ? 8.883 29.344 6.25 1 97.88 178 SER A O 1
ATOM 1372 N N . GLU A 1 179 ? 10.195 29.469 8.07 1 96.75 179 GLU A N 1
ATOM 1373 C CA . GLU A 1 179 ? 11.359 29.844 7.273 1 96.75 179 GLU A CA 1
ATOM 1374 C C . GLU A 1 179 ? 11.742 28.734 6.297 1 96.75 179 GLU A C 1
ATOM 1376 O O . GLU A 1 179 ? 12.18 29.016 5.176 1 96.75 179 GLU A O 1
ATOM 1381 N N . VAL A 1 180 ? 11.617 27.516 6.699 1 97.44 180 VAL A N 1
ATOM 1382 C CA . VAL A 1 180 ? 11.93 26.359 5.859 1 97.44 180 VAL A CA 1
ATOM 1383 C C . VAL A 1 180 ? 10.938 26.281 4.699 1 97.44 180 VAL A C 1
ATOM 1385 O O . VAL A 1 180 ? 11.336 26.094 3.549 1 97.44 180 VAL A O 1
ATOM 1388 N N . ILE A 1 181 ? 9.695 26.5 4.98 1 97.94 181 ILE A N 1
ATOM 1389 C CA . ILE A 1 181 ? 8.633 26.469 3.986 1 97.94 181 ILE A CA 1
ATOM 1390 C C . ILE A 1 181 ? 8.836 27.594 2.973 1 97.94 181 ILE A C 1
ATOM 1392 O O . ILE A 1 181 ? 8.703 27.391 1.765 1 97.94 181 ILE A O 1
ATOM 1396 N N . MET A 1 182 ? 9.188 28.734 3.459 1 97.69 182 MET A N 1
ATOM 1397 C CA . MET A 1 182 ? 9.359 29.891 2.584 1 97.69 182 MET A CA 1
ATOM 1398 C C . MET A 1 182 ? 10.578 29.719 1.681 1 97.69 182 MET A C 1
ATOM 1400 O O . MET A 1 182 ? 10.68 30.359 0.637 1 97.69 182 MET A O 1
ATOM 1404 N N . ARG A 1 183 ? 11.438 28.812 2.053 1 96.81 183 ARG A N 1
ATOM 1405 C CA . ARG A 1 183 ? 12.578 28.5 1.206 1 96.81 183 ARG A CA 1
ATOM 1406 C C . ARG A 1 183 ? 12.227 27.406 0.198 1 96.81 183 ARG A C 1
ATOM 1408 O O . ARG A 1 183 ? 13.078 26.969 -0.573 1 96.81 183 ARG A O 1
ATOM 1415 N N . GLY A 1 184 ? 11.062 26.922 0.25 1 95.88 184 GLY A N 1
ATOM 1416 C CA . GLY A 1 184 ? 10.586 26 -0.771 1 95.88 184 GLY A CA 1
ATOM 1417 C C . GLY A 1 184 ? 10.594 24.547 -0.317 1 95.88 184 GLY A C 1
ATOM 1418 O O . GLY A 1 184 ? 10.609 23.641 -1.145 1 95.88 184 GLY A O 1
ATOM 1419 N N . LEU A 1 185 ? 10.586 24.359 1.06 1 96.44 185 LEU A N 1
ATOM 1420 C CA . LEU A 1 185 ? 10.656 23 1.571 1 96.44 185 LEU A CA 1
ATOM 1421 C C . LEU A 1 185 ? 9.547 22.734 2.58 1 96.44 185 LEU A C 1
ATOM 1423 O O . LEU A 1 185 ? 9.312 23.547 3.482 1 96.44 185 LEU A O 1
ATOM 1427 N N . LEU A 1 186 ? 8.859 21.562 2.414 1 95.38 186 LEU A N 1
ATOM 1428 C CA . LEU A 1 186 ? 8.008 21.094 3.498 1 95.38 186 LEU A CA 1
ATOM 1429 C C . LEU A 1 186 ? 8.812 20.297 4.523 1 95.38 186 LEU A C 1
ATOM 1431 O O . LEU A 1 186 ? 8.445 20.234 5.695 1 95.38 186 LEU A O 1
ATOM 1435 N N . GLN A 1 187 ? 9.805 19.734 4.055 1 97.19 187 GLN A N 1
ATOM 1436 C CA . GLN A 1 187 ? 10.734 18.953 4.867 1 97.19 187 GLN A CA 1
ATOM 1437 C C . GLN A 1 187 ? 12.164 19.438 4.699 1 97.19 187 GLN A C 1
ATOM 1439 O O . GLN A 1 187 ? 12.766 19.266 3.639 1 97.19 187 GLN A O 1
ATOM 1444 N N . GLY A 1 188 ? 12.695 20 5.75 1 95.5 188 GLY A N 1
ATOM 1445 C CA . GLY A 1 188 ? 14.031 20.578 5.711 1 95.5 188 GLY A CA 1
ATOM 1446 C C . GLY A 1 188 ? 15.133 19.562 5.949 1 95.5 188 GLY A C 1
ATOM 1447 O O . GLY A 1 188 ? 14.875 18.359 5.969 1 95.5 188 GLY A O 1
ATOM 1448 N N . GLU A 1 189 ? 16.375 20.062 6.148 1 93.69 189 GLU A N 1
ATOM 1449 C CA . GLU A 1 189 ? 17.547 19.219 6.289 1 93.69 189 GLU A CA 1
ATOM 1450 C C . GLU A 1 189 ? 17.562 18.5 7.637 1 93.69 189 GLU A C 1
ATOM 1452 O O . GLU A 1 189 ? 17.969 17.344 7.73 1 93.69 189 GLU A O 1
ATOM 1457 N N . ARG A 1 190 ? 17.188 19.203 8.617 1 96.62 190 ARG A N 1
ATOM 1458 C CA . ARG A 1 190 ? 17.078 18.609 9.945 1 96.62 190 ARG A CA 1
ATOM 1459 C C . ARG A 1 190 ? 15.641 18.141 10.219 1 96.62 190 ARG A C 1
ATOM 1461 O O . ARG A 1 190 ? 14.867 18.859 10.859 1 96.62 190 ARG A O 1
ATOM 1468 N N . SER A 1 191 ? 15.305 16.969 9.695 1 97.56 191 SER A N 1
ATOM 1469 C CA . SER A 1 191 ? 13.945 16.453 9.805 1 97.56 191 SER A CA 1
ATOM 1470 C C . SER A 1 191 ? 13.891 15.203 10.68 1 97.56 191 SER A C 1
ATOM 1472 O O . SER A 1 191 ? 14.859 14.445 10.742 1 97.56 191 SER A O 1
ATOM 1474 N N . ALA A 1 192 ? 12.844 15.047 11.344 1 97.88 192 ALA A N 1
ATOM 1475 C CA . ALA A 1 192 ? 12.469 13.82 12.055 1 97.88 192 ALA A CA 1
ATOM 1476 C C . ALA A 1 192 ? 11.07 13.367 11.672 1 97.88 192 ALA A C 1
ATOM 1478 O O . ALA A 1 192 ? 10.422 13.977 10.812 1 97.88 192 ALA A O 1
ATOM 1479 N N . TYR A 1 193 ? 10.758 12.211 12.188 1 98.5 193 TYR A N 1
ATOM 1480 C CA . TYR A 1 193 ? 9.445 11.695 11.805 1 98.5 193 TYR A CA 1
ATOM 1481 C C . TYR A 1 193 ? 8.711 11.133 13.016 1 98.5 193 TYR A C 1
ATOM 1483 O O . TYR A 1 193 ? 9.32 10.898 14.07 1 98.5 193 TYR A O 1
ATOM 1491 N N . ILE A 1 194 ? 7.414 11.078 12.898 1 98.62 194 ILE A N 1
ATOM 1492 C CA . ILE A 1 194 ? 6.543 10.32 13.797 1 98.62 194 ILE A CA 1
ATOM 1493 C C . ILE A 1 194 ? 5.992 9.094 13.078 1 98.62 194 ILE A C 1
ATOM 1495 O O . ILE A 1 194 ? 5.371 9.219 12.016 1 98.62 194 ILE A O 1
ATOM 1499 N N . GLU A 1 195 ? 6.262 7.938 13.602 1 98.44 195 GLU A N 1
ATOM 1500 C CA . GLU A 1 195 ? 5.754 6.707 13 1 98.44 195 GLU A CA 1
ATOM 1501 C C . GLU A 1 195 ? 4.301 6.457 13.406 1 98.44 195 GLU A C 1
ATOM 1503 O O . GLU A 1 195 ? 3.979 6.43 14.594 1 98.44 195 GLU A O 1
ATOM 1508 N N . ILE A 1 196 ? 3.492 6.32 12.391 1 98.69 196 ILE A N 1
ATOM 1509 C CA . ILE A 1 196 ? 2.068 6.047 12.562 1 98.69 196 ILE A CA 1
ATOM 1510 C C . ILE A 1 196 ? 1.78 4.582 12.234 1 98.69 196 ILE A C 1
ATOM 1512 O O . ILE A 1 196 ? 2.209 4.074 11.195 1 98.69 196 ILE A O 1
ATOM 1516 N N . PRO A 1 197 ? 1.13 3.848 13.156 1 96.81 197 PRO A N 1
ATOM 1517 C CA . PRO A 1 197 ? 0.75 2.475 12.828 1 96.81 197 PRO A CA 1
ATOM 1518 C C . PRO A 1 197 ? 0.012 2.373 11.492 1 96.81 197 PRO A C 1
ATOM 1520 O O . PRO A 1 197 ? -0.757 3.27 11.141 1 96.81 197 PRO A O 1
ATOM 1523 N N . GLU A 1 198 ? 0.266 1.286 10.789 1 92.75 198 GLU A N 1
ATOM 1524 C CA . GLU A 1 198 ? -0.361 1.079 9.492 1 92.75 198 GLU A CA 1
ATOM 1525 C C . GLU A 1 198 ? -1.88 1.188 9.586 1 92.75 198 GLU A C 1
ATOM 1527 O O . GLU A 1 198 ? -2.525 1.742 8.695 1 92.75 198 GLU A O 1
ATOM 1532 N N . GLU A 1 199 ? -2.473 0.759 10.633 1 90.75 199 GLU A N 1
ATOM 1533 C CA . GLU A 1 199 ? -3.918 0.738 10.828 1 90.75 199 GLU A CA 1
ATOM 1534 C C . GLU A 1 199 ? -4.477 2.152 10.961 1 90.75 199 GLU A C 1
ATOM 1536 O O . GLU A 1 199 ? -5.684 2.365 10.812 1 90.75 199 GLU A O 1
ATOM 1541 N N . ASP A 1 200 ? -3.613 3.098 11.211 1 96.62 200 ASP A N 1
ATOM 1542 C CA . ASP A 1 200 ? -4.047 4.488 11.32 1 96.62 200 ASP A CA 1
ATOM 1543 C C . ASP A 1 200 ? -3.639 5.293 10.094 1 96.62 200 ASP A C 1
ATOM 1545 O O . ASP A 1 200 ? -3.912 6.492 10.008 1 96.62 200 ASP A O 1
ATOM 1549 N N . SER A 1 201 ? -3.035 4.656 9.094 1 97 201 SER A N 1
ATOM 1550 C CA . SER A 1 201 ? -2.361 5.406 8.039 1 97 201 SER A CA 1
ATOM 1551 C C . SER A 1 201 ? -3.182 5.414 6.758 1 97 201 SER A C 1
ATOM 1553 O O . SER A 1 201 ? -2.678 5.781 5.695 1 97 201 SER A O 1
ATOM 1555 N N . LEU A 1 202 ? -4.434 5.059 6.82 1 94.94 202 LEU A N 1
ATOM 1556 C CA . LEU A 1 202 ? -5.301 5.078 5.648 1 94.94 202 LEU A CA 1
ATOM 1557 C C . LEU A 1 202 ? -5.535 6.508 5.172 1 94.94 202 LEU A C 1
ATOM 1559 O O . LEU A 1 202 ? -5.77 7.406 5.984 1 94.94 202 LEU A O 1
ATOM 1563 N N . GLU A 1 203 ? -5.414 6.715 3.9 1 93.69 203 GLU A N 1
ATOM 1564 C CA . GLU A 1 203 ? -5.781 7.973 3.254 1 93.69 203 GLU A CA 1
ATOM 1565 C C . GLU A 1 203 ? -7.016 7.801 2.373 1 93.69 203 GLU A C 1
ATOM 1567 O O . GLU A 1 203 ? -7.141 6.805 1.658 1 93.69 203 GLU A O 1
ATOM 1572 N N . ILE A 1 204 ? -7.91 8.703 2.4 1 94 204 ILE A N 1
ATOM 1573 C CA . ILE A 1 204 ? -9.117 8.656 1.584 1 94 204 ILE A CA 1
ATOM 1574 C C . ILE A 1 204 ? -8.922 9.492 0.321 1 94 204 ILE A C 1
ATOM 1576 O O . ILE A 1 204 ? -8.922 10.727 0.377 1 94 204 ILE A O 1
ATOM 1580 N N . ASP A 1 205 ? -8.82 8.805 -0.803 1 88.12 205 ASP A N 1
ATOM 1581 C CA . ASP A 1 205 ? -8.656 9.516 -2.068 1 88.12 205 ASP A CA 1
ATOM 1582 C C . ASP A 1 205 ? -9.695 9.062 -3.094 1 88.12 205 ASP A C 1
ATOM 1584 O O . ASP A 1 205 ? -9.93 9.75 -4.09 1 88.12 205 ASP A O 1
ATOM 1588 N N . THR A 1 206 ? -10.266 7.93 -2.859 1 87.75 206 THR A N 1
ATOM 1589 C CA . THR A 1 206 ? -11.25 7.359 -3.771 1 87.75 206 THR A CA 1
ATOM 1590 C C . THR A 1 206 ? -12.492 6.906 -3.012 1 87.75 206 THR A C 1
ATOM 1592 O O . THR A 1 206 ? -12.469 6.773 -1.786 1 87.75 206 THR A O 1
ATOM 1595 N N . PRO A 1 207 ? -13.562 6.637 -3.803 1 87 207 PRO A N 1
ATOM 1596 C CA . PRO A 1 207 ? -14.758 6.125 -3.131 1 87 207 PRO A CA 1
ATOM 1597 C C . PRO A 1 207 ? -14.5 4.816 -2.385 1 87 207 PRO A C 1
ATOM 1599 O O . PRO A 1 207 ? -15.086 4.586 -1.322 1 87 207 PRO A O 1
ATOM 1602 N N . VAL A 1 208 ? -13.688 4.059 -2.861 1 86.69 208 VAL A N 1
ATOM 1603 C CA . VAL A 1 208 ? -13.359 2.785 -2.225 1 86.69 208 VAL A CA 1
ATOM 1604 C C . VAL A 1 208 ? -12.641 3.041 -0.9 1 86.69 208 VAL A C 1
ATOM 1606 O O . VAL A 1 208 ? -12.906 2.363 0.096 1 86.69 208 VAL A O 1
ATOM 1609 N N . ASP A 1 209 ? -11.734 3.957 -0.915 1 90.56 209 ASP A N 1
ATOM 1610 C CA . ASP A 1 209 ? -11.07 4.312 0.336 1 90.56 209 ASP A CA 1
ATOM 1611 C C . ASP A 1 209 ? -12.094 4.684 1.411 1 90.56 209 ASP A C 1
ATOM 1613 O O . ASP A 1 209 ? -11.898 4.375 2.59 1 90.56 209 ASP A O 1
ATOM 1617 N N . LEU A 1 210 ? -13.102 5.355 0.949 1 92 210 LEU A N 1
ATOM 1618 C CA . LEU A 1 210 ? -14.141 5.766 1.889 1 92 210 LEU A CA 1
ATOM 1619 C C . LEU A 1 210 ? -14.844 4.551 2.486 1 92 210 LEU A C 1
ATOM 1621 O O . LEU A 1 210 ? -15.125 4.52 3.688 1 92 210 LEU A O 1
ATOM 1625 N N . ILE A 1 211 ? -15.117 3.611 1.712 1 87.88 211 ILE A N 1
ATOM 1626 C CA . ILE A 1 211 ? -15.742 2.379 2.172 1 87.88 211 ILE A CA 1
ATOM 1627 C C . ILE A 1 211 ? -14.844 1.69 3.197 1 87.88 211 ILE A C 1
ATOM 1629 O O . ILE A 1 211 ? -15.32 1.229 4.238 1 87.88 211 ILE A O 1
ATOM 1633 N N . VAL A 1 212 ? -13.602 1.637 2.906 1 90.69 212 VAL A N 1
ATOM 1634 C CA . VAL A 1 212 ? -12.633 1.027 3.814 1 90.69 212 VAL A CA 1
ATOM 1635 C C . VAL A 1 212 ? -12.625 1.785 5.141 1 90.69 212 VAL A C 1
ATOM 1637 O O . VAL A 1 212 ? -12.703 1.178 6.211 1 90.69 212 VAL A O 1
ATOM 1640 N N . ALA A 1 213 ? -12.555 3.039 5.016 1 94.5 213 ALA A N 1
ATOM 1641 C CA . ALA A 1 213 ? -12.523 3.875 6.215 1 94.5 213 ALA A CA 1
ATOM 1642 C C . ALA A 1 213 ? -13.766 3.66 7.066 1 94.5 213 ALA A C 1
ATOM 1644 O O . ALA A 1 213 ? -13.68 3.562 8.289 1 94.5 213 ALA A O 1
ATOM 1645 N N . GLU A 1 214 ? -14.883 3.568 6.418 1 93 214 GLU A N 1
ATOM 1646 C CA . GLU A 1 214 ? -16.141 3.34 7.129 1 93 214 GLU A CA 1
ATOM 1647 C C . GLU A 1 214 ? -16.125 1.995 7.852 1 93 214 GLU A C 1
ATOM 1649 O O . GLU A 1 214 ? -16.562 1.898 9 1 93 214 GLU A O 1
ATOM 1654 N N . THR A 1 215 ? -15.648 1.059 7.184 1 89.19 215 THR A N 1
ATOM 1655 C CA . THR A 1 215 ? -15.578 -0.282 7.754 1 89.19 215 THR A CA 1
ATOM 1656 C C . THR A 1 215 ? -14.656 -0.302 8.969 1 89.19 215 THR A C 1
ATOM 1658 O O . THR A 1 215 ? -14.992 -0.896 10 1 89.19 215 THR A O 1
ATOM 1661 N N . TRP A 1 216 ? -13.508 0.316 8.805 1 90.31 216 TRP A N 1
ATOM 1662 C CA . TRP A 1 216 ? -12.547 0.364 9.898 1 90.31 216 TRP A CA 1
ATOM 1663 C C . TRP A 1 216 ? -13.117 1.131 11.086 1 90.31 216 TRP A C 1
ATOM 1665 O O . TRP A 1 216 ? -12.93 0.731 12.242 1 90.31 216 TRP A O 1
ATOM 1675 N N . LEU A 1 217 ? -13.781 2.223 10.797 1 92.19 217 LEU A N 1
ATOM 1676 C CA . LEU A 1 217 ? -14.383 3.041 11.844 1 92.19 217 LEU A CA 1
ATOM 1677 C C . LEU A 1 217 ? -15.406 2.236 12.641 1 92.19 217 LEU A C 1
ATOM 1679 O O . LEU A 1 217 ? -15.445 2.316 13.867 1 92.19 217 LEU A O 1
ATOM 1683 N N . ALA A 1 218 ? -16.219 1.478 11.922 1 88.94 218 ALA A N 1
ATOM 1684 C CA . ALA A 1 218 ? -17.25 0.659 12.562 1 88.94 218 ALA A CA 1
ATOM 1685 C C . ALA A 1 218 ? -16.625 -0.404 13.461 1 88.94 218 ALA A C 1
ATOM 1687 O O . ALA A 1 218 ? -17.141 -0.699 14.539 1 88.94 218 ALA A O 1
ATOM 1688 N N . GLN A 1 219 ? -15.547 -0.958 13.062 1 85.62 219 GLN A N 1
ATOM 1689 C CA . GLN A 1 219 ? -14.867 -1.998 13.82 1 85.62 219 GLN A CA 1
ATOM 1690 C C . GLN A 1 219 ? -14.211 -1.423 15.078 1 85.62 219 GLN A C 1
ATOM 1692 O O . GLN A 1 219 ? -14.164 -2.082 16.125 1 85.62 219 GLN A O 1
ATOM 1697 N N . ARG A 1 220 ? -13.688 -0.226 14.938 1 85.62 220 ARG A N 1
ATOM 1698 C CA . ARG A 1 220 ? -13.023 0.42 16.062 1 85.62 220 ARG A CA 1
ATOM 1699 C C . ARG A 1 220 ? -14.031 0.874 17.109 1 85.62 220 ARG A C 1
ATOM 1701 O O . ARG A 1 220 ? -13.742 0.868 18.312 1 85.62 220 ARG A O 1
ATOM 1708 N N . THR A 1 221 ? -15.117 1.326 16.719 1 79.5 221 THR A N 1
ATOM 1709 C CA . THR A 1 221 ? -16.156 1.757 17.641 1 79.5 221 THR A CA 1
ATOM 1710 C C . THR A 1 221 ? -16.719 0.568 18.422 1 79.5 221 THR A C 1
ATOM 1712 O O . THR A 1 221 ? -17.016 0.683 19.609 1 79.5 221 THR A O 1
ATOM 1715 N N . THR A 1 222 ? -16.797 -0.539 17.797 1 72.88 222 THR A N 1
ATOM 1716 C CA . THR A 1 222 ? -17.281 -1.745 18.453 1 72.88 222 THR A CA 1
ATOM 1717 C C . THR A 1 222 ? -16.266 -2.268 19.469 1 72.88 222 THR A C 1
ATOM 1719 O O . THR A 1 222 ? -16.641 -2.73 20.547 1 72.88 222 THR A O 1
ATOM 1722 N N . ARG A 1 223 ? -15.055 -2.199 19.188 1 67.06 223 ARG A N 1
ATOM 1723 C CA . ARG A 1 223 ? -14.016 -2.688 20.094 1 67.06 223 ARG A CA 1
ATOM 1724 C C . ARG A 1 223 ? -13.914 -1.812 21.344 1 67.06 223 ARG A C 1
ATOM 1726 O O . ARG A 1 223 ? -13.633 -2.307 22.438 1 67.06 223 ARG A O 1
ATOM 1733 N N . GLU A 1 224 ? -14 -0.519 21.094 1 59.19 224 GLU A N 1
ATOM 1734 C CA . GLU A 1 224 ? -13.992 0.396 22.234 1 59.19 224 GLU A CA 1
ATOM 1735 C C . GLU A 1 224 ? -15.203 0.163 23.141 1 59.19 224 GLU A C 1
ATOM 1737 O O . GLU A 1 224 ? -15.094 0.243 24.359 1 59.19 224 GLU A O 1
ATOM 1742 N N . ASP A 1 225 ? -16.312 -0.196 22.516 1 55.62 225 ASP A N 1
ATOM 1743 C CA . ASP A 1 225 ? -17.5 -0.503 23.297 1 55.62 225 ASP A CA 1
ATOM 1744 C C . ASP A 1 225 ? -17.344 -1.83 24.031 1 55.62 225 ASP A C 1
ATOM 1746 O O . ASP A 1 225 ? -17.812 -1.973 25.172 1 55.62 225 ASP A O 1
ATOM 1750 N N . GLU A 1 226 ? -16.719 -2.811 23.422 1 54.22 226 GLU A N 1
ATOM 1751 C CA . GLU A 1 226 ? -16.531 -4.109 24.062 1 54.22 226 GLU A CA 1
ATOM 1752 C C . GLU A 1 226 ? -15.484 -4.027 25.172 1 54.22 226 GLU A C 1
ATOM 1754 O O . GLU A 1 226 ? -15.5 -4.836 26.109 1 54.22 226 GLU A O 1
ATOM 1759 N N . SER A 1 227 ? -14.555 -3.197 25.047 1 47.34 227 SER A N 1
ATOM 1760 C CA . SER A 1 227 ? -13.539 -3.062 26.094 1 47.34 227 SER A CA 1
ATOM 1761 C C . SER A 1 227 ? -14.039 -2.189 27.234 1 47.34 227 SER A C 1
ATOM 1763 O O . SER A 1 227 ? -13.383 -2.094 28.281 1 47.34 227 SER A O 1
ATOM 1765 N N . THR A 1 228 ? -15.031 -1.397 27.078 1 34.75 228 THR A N 1
ATOM 1766 C CA . THR A 1 228 ? -15.641 -0.72 28.219 1 34.75 228 THR A CA 1
ATOM 1767 C C . THR A 1 228 ? -16.688 -1.606 28.875 1 34.75 228 THR A C 1
ATOM 1769 O O . THR A 1 228 ? -17.5 -2.232 28.188 1 34.75 228 THR A O 1
ATOM 1772 N N . MET B 1 1 ? 13.727 -35.719 -25.594 1 36.53 1 MET B N 1
ATOM 1773 C CA . MET B 1 1 ? 14.016 -34.969 -24.375 1 36.53 1 MET B CA 1
ATOM 1774 C C . MET B 1 1 ? 12.797 -34.875 -23.469 1 36.53 1 MET B C 1
ATOM 1776 O O . MET B 1 1 ? 11.688 -34.625 -23.938 1 36.53 1 MET B O 1
ATOM 1780 N N . ALA B 1 2 ? 12.672 -35.562 -22.406 1 48.38 2 ALA B N 1
ATOM 1781 C CA . ALA B 1 2 ? 11.438 -35.781 -21.656 1 48.38 2 ALA B CA 1
ATOM 1782 C C . ALA B 1 2 ? 10.641 -34.5 -21.5 1 48.38 2 ALA B C 1
ATOM 1784 O O . ALA B 1 2 ? 11.211 -33.438 -21.359 1 48.38 2 ALA B O 1
ATOM 1785 N N . GLU B 1 3 ? 9.469 -34.344 -22.109 1 66.06 3 GLU B N 1
ATOM 1786 C CA . GLU B 1 3 ? 8.594 -33.188 -22.188 1 66.06 3 GLU B CA 1
ATOM 1787 C C . GLU B 1 3 ? 8.445 -32.5 -20.828 1 66.06 3 GLU B C 1
ATOM 1789 O O . GLU B 1 3 ? 8.188 -33.188 -19.828 1 66.06 3 GLU B O 1
ATOM 1794 N N . CYS B 1 4 ? 9.008 -31.344 -20.594 1 81 4 CYS B N 1
ATOM 1795 C CA . CYS B 1 4 ? 9.07 -30.562 -19.359 1 81 4 CYS B CA 1
ATOM 1796 C C . CYS B 1 4 ? 7.711 -29.984 -19 1 81 4 CYS B C 1
ATOM 1798 O O . CYS B 1 4 ? 7.129 -29.234 -19.781 1 81 4 CYS B O 1
ATOM 1800 N N . ASP B 1 5 ? 7.141 -30.531 -17.828 1 94.5 5 ASP B N 1
ATOM 1801 C CA . ASP B 1 5 ? 5.809 -30.094 -17.406 1 94.5 5 ASP B CA 1
ATOM 1802 C C . ASP B 1 5 ? 5.871 -28.734 -16.703 1 94.5 5 ASP B C 1
ATOM 1804 O O . ASP B 1 5 ? 6.664 -28.547 -15.781 1 94.5 5 ASP B O 1
ATOM 1808 N N . MET B 1 6 ? 5.137 -27.828 -17.234 1 97.12 6 MET B N 1
ATOM 1809 C CA . MET B 1 6 ? 4.848 -26.578 -16.547 1 97.12 6 MET B CA 1
ATOM 1810 C C . MET B 1 6 ? 3.619 -26.719 -15.656 1 97.12 6 MET B C 1
ATOM 1812 O O . MET B 1 6 ? 2.486 -26.641 -16.141 1 97.12 6 MET B O 1
ATOM 1816 N N . ALA B 1 7 ? 3.836 -26.906 -14.398 1 98.56 7 ALA B N 1
ATOM 1817 C CA . ALA B 1 7 ? 2.717 -27.094 -13.484 1 98.56 7 ALA B CA 1
ATOM 1818 C C . ALA B 1 7 ? 2.232 -25.766 -12.93 1 98.56 7 ALA B C 1
ATOM 1820 O O . ALA B 1 7 ? 3.031 -24.953 -12.453 1 98.56 7 ALA B O 1
ATOM 1821 N N . GLY B 1 8 ? 0.972 -25.438 -13.109 1 98.81 8 GLY B N 1
ATOM 1822 C CA . GLY B 1 8 ? 0.354 -24.438 -12.258 1 98.81 8 GLY B CA 1
ATOM 1823 C C . GLY B 1 8 ? 0.043 -24.938 -10.859 1 98.81 8 GLY B C 1
ATOM 1824 O O . GLY B 1 8 ? -0.519 -26.031 -10.703 1 98.81 8 GLY B O 1
ATOM 1825 N N . LEU B 1 9 ? 0.409 -24.219 -9.875 1 98.88 9 LEU B N 1
ATOM 1826 C CA . LEU B 1 9 ? 0.264 -24.703 -8.508 1 98.88 9 LEU B CA 1
ATOM 1827 C C . LEU B 1 9 ? -0.34 -23.625 -7.613 1 98.88 9 LEU B C 1
ATOM 1829 O O . LEU B 1 9 ? 0.095 -22.469 -7.641 1 98.88 9 LEU B O 1
ATOM 1833 N N . VAL B 1 10 ? -1.387 -23.953 -6.891 1 98.69 10 VAL B N 1
ATOM 1834 C CA . VAL B 1 10 ? -1.947 -23.125 -5.828 1 98.69 10 VAL B CA 1
ATOM 1835 C C . VAL B 1 10 ? -1.754 -23.812 -4.477 1 98.69 10 VAL B C 1
ATOM 1837 O O . VAL B 1 10 ? -2.09 -24.984 -4.32 1 98.69 10 VAL B O 1
ATOM 1840 N N . LEU B 1 11 ? -1.118 -23.109 -3.578 1 97.5 11 LEU B N 1
ATOM 1841 C CA . LEU B 1 11 ? -1.049 -23.594 -2.205 1 97.5 11 LEU B CA 1
ATOM 1842 C C . LEU B 1 11 ? -2.26 -23.125 -1.402 1 97.5 11 LEU B C 1
ATOM 1844 O O . LEU B 1 11 ? -2.496 -21.922 -1.268 1 97.5 11 LEU B O 1
ATOM 1848 N N . ALA B 1 12 ? -3.039 -24.031 -0.888 1 95.31 12 ALA B N 1
ATOM 1849 C CA . ALA B 1 12 ? -4.266 -23.672 -0.178 1 95.31 12 ALA B CA 1
ATOM 1850 C C . ALA B 1 12 ? -4.434 -24.516 1.082 1 95.31 12 ALA B C 1
ATOM 1852 O O . ALA B 1 12 ? -5.176 -25.5 1.084 1 95.31 12 ALA B O 1
ATOM 1853 N N . ARG B 1 13 ? -3.805 -24.062 2.094 1 91.25 13 ARG B N 1
ATOM 1854 C CA . ARG B 1 13 ? -3.928 -24.812 3.346 1 91.25 13 ARG B CA 1
ATOM 1855 C C . ARG B 1 13 ? -5.25 -24.5 4.035 1 91.25 13 ARG B C 1
ATOM 1857 O O . ARG B 1 13 ? -5.879 -23.469 3.758 1 91.25 13 ARG B O 1
ATOM 1864 N N . GLY B 1 14 ? -5.641 -25.375 4.941 1 85.81 14 GLY B N 1
ATOM 1865 C CA . GLY B 1 14 ? -6.883 -25.188 5.676 1 85.81 14 GLY B CA 1
ATOM 1866 C C . GLY B 1 14 ? -6.82 -24.078 6.695 1 85.81 14 GLY B C 1
ATOM 1867 O O . GLY B 1 14 ? -7.805 -23.359 6.914 1 85.81 14 GLY B O 1
ATOM 1868 N N . GLY B 1 15 ? -5.723 -23.922 7.312 1 81.62 15 GLY B N 1
ATOM 1869 C CA . GLY B 1 15 ? -5.57 -22.922 8.359 1 81.62 15 GLY B CA 1
ATOM 1870 C C . GLY B 1 15 ? -5.109 -21.578 7.828 1 81.62 15 GLY B C 1
ATOM 1871 O O . GLY B 1 15 ? -4.246 -21.516 6.949 1 81.62 15 GLY B O 1
ATOM 1872 N N . SER B 1 16 ? -5.977 -20.5 8.156 1 78.19 16 SER B N 1
ATOM 1873 C CA . SER B 1 16 ? -5.578 -19.125 7.848 1 78.19 16 SER B CA 1
ATOM 1874 C C . SER B 1 16 ? -5.801 -18.203 9.039 1 78.19 16 SER B C 1
ATOM 1876 O O . SER B 1 16 ? -6.863 -18.234 9.672 1 78.19 16 SER B O 1
ATOM 1878 N N . LYS B 1 17 ? -4.758 -17.469 9.367 1 73 17 LYS B N 1
ATOM 1879 C CA . LYS B 1 17 ? -4.816 -16.609 10.539 1 73 17 LYS B CA 1
ATOM 1880 C C . LYS B 1 17 ? -5.641 -15.352 10.266 1 73 17 LYS B C 1
ATOM 1882 O O . LYS B 1 17 ? -6.566 -15.031 11.008 1 73 17 LYS B O 1
ATOM 1887 N N . GLY B 1 18 ? -5.41 -14.703 9.188 1 70.88 18 GLY B N 1
ATOM 1888 C CA . GLY B 1 18 ? -6.066 -13.438 8.914 1 70.88 18 GLY B CA 1
ATOM 1889 C C . GLY B 1 18 ? -7.527 -13.594 8.531 1 70.88 18 GLY B C 1
ATOM 1890 O O . GLY B 1 18 ? -8.383 -12.836 9.008 1 70.88 18 GLY B O 1
ATOM 1891 N N . LEU B 1 19 ? -7.785 -14.539 7.723 1 80.94 19 LEU B N 1
ATOM 1892 C CA . LEU B 1 19 ? -9.125 -14.859 7.238 1 80.94 19 LEU B CA 1
ATOM 1893 C C . LEU B 1 19 ? -9.359 -16.359 7.246 1 80.94 19 LEU B C 1
ATOM 1895 O O . LEU B 1 19 ? -9.016 -17.047 6.285 1 80.94 19 LEU B O 1
ATOM 1899 N N . PRO B 1 20 ? -9.945 -16.859 8.352 1 80.81 20 PRO B N 1
ATOM 1900 C CA . PRO B 1 20 ? -10.18 -18.297 8.422 1 80.81 20 PRO B CA 1
ATOM 1901 C C . PRO B 1 20 ? -10.898 -18.844 7.188 1 80.81 20 PRO B C 1
ATOM 1903 O O . PRO B 1 20 ? -11.906 -18.281 6.762 1 80.81 20 PRO B O 1
ATOM 1906 N N . GLY B 1 21 ? -10.344 -19.859 6.645 1 85.94 21 GLY B N 1
ATOM 1907 C CA . GLY B 1 21 ? -10.922 -20.453 5.445 1 85.94 21 GLY B CA 1
ATOM 1908 C C . GLY B 1 21 ? -10.797 -19.562 4.227 1 85.94 21 GLY B C 1
ATOM 1909 O O . GLY B 1 21 ? -11.688 -19.547 3.367 1 85.94 21 GLY B O 1
ATOM 1910 N N . LYS B 1 22 ? -9.797 -18.781 4.148 1 87.88 22 LYS B N 1
ATOM 1911 C CA . LYS B 1 22 ? -9.641 -17.719 3.166 1 87.88 22 LYS B CA 1
ATOM 1912 C C . LYS B 1 22 ? -9.711 -18.266 1.744 1 87.88 22 LYS B C 1
ATOM 1914 O O . LYS B 1 22 ? -10.289 -17.625 0.858 1 87.88 22 LYS B O 1
ATOM 1919 N N . ASN B 1 23 ? -9.25 -19.469 1.488 1 90.88 23 ASN B N 1
ATOM 1920 C CA . ASN B 1 23 ? -9.188 -20 0.134 1 90.88 23 ASN B CA 1
ATOM 1921 C C . ASN B 1 23 ? -10.578 -20.328 -0.404 1 90.88 23 ASN B C 1
ATOM 1923 O O . ASN B 1 23 ? -10.773 -20.422 -1.616 1 90.88 23 ASN B O 1
ATOM 1927 N N . LEU B 1 24 ? -11.516 -20.469 0.557 1 94.31 24 LEU B N 1
ATOM 1928 C CA . LEU B 1 24 ? -12.875 -20.812 0.139 1 94.31 24 LEU B CA 1
ATOM 1929 C C . LEU B 1 24 ? -13.805 -19.625 0.318 1 94.31 24 LEU B C 1
ATOM 1931 O O . LEU B 1 24 ? -15.016 -19.734 0.106 1 94.31 24 LEU B O 1
ATOM 1935 N N . THR B 1 25 ? -13.211 -18.547 0.7 1 94 25 THR B N 1
ATOM 1936 C CA . THR B 1 25 ? -14.023 -17.328 0.818 1 94 25 THR B CA 1
ATOM 1937 C C . THR B 1 25 ? -14.672 -16.984 -0.519 1 94 25 THR B C 1
ATOM 1939 O O . THR B 1 25 ? -14.031 -17.094 -1.569 1 94 25 THR B O 1
ATOM 1942 N N . VAL B 1 26 ? -15.914 -16.516 -0.399 1 95.25 26 VAL B N 1
ATOM 1943 C CA . VAL B 1 26 ? -16.688 -16.281 -1.611 1 95.25 26 VAL B CA 1
ATOM 1944 C C . VAL B 1 26 ? -16.516 -14.836 -2.062 1 95.25 26 VAL B C 1
ATOM 1946 O O . VAL B 1 26 ? -16.625 -13.906 -1.255 1 95.25 26 VAL B O 1
ATOM 1949 N N . LEU B 1 27 ? -16.188 -14.648 -3.248 1 95.38 27 LEU B N 1
ATOM 1950 C CA . LEU B 1 27 ? -16.094 -13.367 -3.934 1 95.38 27 LEU B CA 1
ATOM 1951 C C . LEU B 1 27 ? -16.875 -13.383 -5.238 1 95.38 27 LEU B C 1
ATOM 1953 O O . LEU B 1 27 ? -16.625 -14.211 -6.113 1 95.38 27 LEU B O 1
ATOM 1957 N N . GLY B 1 28 ? -17.812 -12.438 -5.391 1 93.06 28 GLY B N 1
ATOM 1958 C CA . GLY B 1 28 ? -18.656 -12.422 -6.578 1 93.06 28 GLY B CA 1
ATOM 1959 C C . GLY B 1 28 ? -19.438 -13.703 -6.773 1 93.06 28 GLY B C 1
ATOM 1960 O O . GLY B 1 28 ? -19.531 -14.211 -7.895 1 93.06 28 GLY B O 1
ATOM 1961 N N . GLY B 1 29 ? -19.766 -14.359 -5.75 1 93.69 29 GLY B N 1
ATOM 1962 C CA . GLY B 1 29 ? -20.625 -15.539 -5.816 1 93.69 29 GLY B CA 1
ATOM 1963 C C . GLY B 1 29 ? -19.844 -16.828 -6 1 93.69 29 GLY B C 1
ATOM 1964 O O . GLY B 1 29 ? -20.438 -17.906 -6.129 1 93.69 29 GLY B O 1
ATOM 1965 N N . LYS B 1 30 ? -18.594 -16.734 -6 1 95.88 30 LYS B N 1
ATOM 1966 C CA . LYS B 1 30 ? -17.766 -17.906 -6.23 1 95.88 30 LYS B CA 1
ATOM 1967 C C . LYS B 1 30 ? -16.578 -17.938 -5.277 1 95.88 30 LYS B C 1
ATOM 1969 O O . LYS B 1 30 ? -15.984 -16.891 -4.98 1 95.88 30 LYS B O 1
ATOM 1974 N N . PRO B 1 31 ? -16.203 -19.188 -4.77 1 97.06 31 PRO B N 1
ATOM 1975 C CA . PRO B 1 31 ? -14.984 -19.25 -3.963 1 97.06 31 PRO B CA 1
ATOM 1976 C C . PRO B 1 31 ? -13.773 -18.688 -4.691 1 97.06 31 PRO B C 1
ATOM 1978 O O . PRO B 1 31 ? -13.617 -18.891 -5.898 1 97.06 31 PRO B O 1
ATOM 1981 N N . ILE B 1 32 ? -12.883 -18.047 -3.967 1 97.5 32 ILE B N 1
ATOM 1982 C CA . ILE B 1 32 ? -11.742 -17.375 -4.59 1 97.5 32 ILE B CA 1
ATOM 1983 C C . ILE B 1 32 ? -10.828 -18.422 -5.227 1 97.5 32 ILE B C 1
ATOM 1985 O O . ILE B 1 32 ? -10.203 -18.156 -6.258 1 97.5 32 ILE B O 1
ATOM 1989 N N . LEU B 1 33 ? -10.742 -19.609 -4.625 1 98.19 33 LEU B N 1
ATOM 1990 C CA . LEU B 1 33 ? -9.953 -20.688 -5.227 1 98.19 33 LEU B CA 1
ATOM 1991 C C . LEU B 1 33 ? -10.5 -21.047 -6.602 1 98.19 33 LEU B C 1
ATOM 1993 O O . LEU B 1 33 ? -9.742 -21.172 -7.562 1 98.19 33 LEU B O 1
ATOM 1997 N N . LEU B 1 34 ? -11.766 -21.219 -6.672 1 98.12 34 LEU B N 1
ATOM 1998 C CA . LEU B 1 34 ? -12.391 -21.578 -7.941 1 98.12 34 LEU B CA 1
ATOM 1999 C C . LEU B 1 34 ? -12.156 -20.5 -8.992 1 98.12 34 LEU B C 1
ATOM 2001 O O . LEU B 1 34 ? -11.859 -20.797 -10.148 1 98.12 34 LEU B O 1
ATOM 2005 N N . ARG B 1 35 ? -12.32 -19.25 -8.602 1 97.88 35 ARG B N 1
ATOM 2006 C CA . ARG B 1 35 ? -12.055 -18.125 -9.508 1 97.88 35 ARG B CA 1
ATOM 2007 C C . ARG B 1 35 ? -10.625 -18.188 -10.031 1 97.88 35 ARG B C 1
ATOM 2009 O O . ARG B 1 35 ? -10.391 -17.984 -11.227 1 97.88 35 ARG B O 1
ATOM 2016 N N . CYS B 1 36 ? -9.742 -18.453 -9.156 1 98.56 36 CYS B N 1
ATOM 2017 C CA . CYS B 1 36 ? -8.328 -18.547 -9.508 1 98.56 36 CYS B CA 1
ATOM 2018 C C . CYS B 1 36 ? -8.094 -19.672 -10.508 1 98.56 36 CYS B C 1
ATOM 2020 O O . CYS B 1 36 ? -7.445 -19.469 -11.531 1 98.56 36 CYS B O 1
ATOM 2022 N N . LEU B 1 37 ? -8.648 -20.828 -10.25 1 98.81 37 LEU B N 1
ATOM 2023 C CA . LEU B 1 37 ? -8.469 -21.984 -11.109 1 98.81 37 LEU B CA 1
ATOM 2024 C C . LEU B 1 37 ? -9.039 -21.734 -12.5 1 98.81 37 LEU B C 1
ATOM 2026 O O . LEU B 1 37 ? -8.453 -22.141 -13.5 1 98.81 37 LEU B O 1
ATOM 2030 N N . GLU B 1 38 ? -10.133 -21.078 -12.547 1 98.56 38 GLU B N 1
ATOM 2031 C CA . GLU B 1 38 ? -10.734 -20.734 -13.828 1 98.56 38 GLU B CA 1
ATOM 2032 C C . GLU B 1 38 ? -9.781 -19.906 -14.688 1 98.56 38 GLU B C 1
ATOM 2034 O O . GLU B 1 38 ? -9.617 -20.188 -15.883 1 98.56 38 GLU B O 1
ATOM 2039 N N . VAL B 1 39 ? -9.18 -18.922 -14.047 1 98.69 39 VAL B N 1
ATOM 2040 C CA . VAL B 1 39 ? -8.242 -18.062 -14.766 1 98.69 39 VAL B CA 1
ATOM 2041 C C . VAL B 1 39 ? -7.023 -18.875 -15.195 1 98.69 39 VAL B C 1
ATOM 2043 O O . VAL B 1 39 ? -6.539 -18.734 -16.312 1 98.69 39 VAL B O 1
ATOM 2046 N N . MET B 1 40 ? -6.539 -19.75 -14.359 1 98.88 40 MET B N 1
ATOM 2047 C CA . MET B 1 40 ? -5.367 -20.562 -14.656 1 98.88 40 MET B CA 1
ATOM 2048 C C . MET B 1 40 ? -5.637 -21.484 -15.852 1 98.88 40 MET B C 1
ATOM 2050 O O . MET B 1 40 ? -4.781 -21.641 -16.719 1 98.88 40 MET B O 1
ATOM 2054 N N . HIS B 1 41 ? -6.855 -22.047 -15.93 1 98.81 41 HIS B N 1
ATOM 2055 C CA . HIS B 1 41 ? -7.219 -22.906 -17.047 1 98.81 41 HIS B CA 1
ATOM 2056 C C . HIS B 1 41 ? -7.348 -22.094 -18.344 1 98.81 41 HIS B C 1
ATOM 2058 O O . HIS B 1 41 ? -6.902 -22.531 -19.406 1 98.81 41 HIS B O 1
ATOM 2064 N N . LYS B 1 42 ? -7.895 -20.938 -18.172 1 98.56 42 LYS B N 1
ATOM 2065 C CA . LYS B 1 42 ? -8.102 -20.078 -19.344 1 98.56 42 LYS B CA 1
ATOM 2066 C C . LYS B 1 42 ? -6.773 -19.641 -19.938 1 98.56 42 LYS B C 1
ATOM 2068 O O . LYS B 1 42 ? -6.699 -19.328 -21.125 1 98.56 42 LYS B O 1
ATOM 2073 N N . ALA B 1 43 ? -5.73 -19.594 -19.156 1 98.56 43 ALA B N 1
ATOM 2074 C CA . ALA B 1 43 ? -4.426 -19.141 -19.625 1 98.56 43 ALA B CA 1
ATOM 2075 C C . ALA B 1 43 ? -3.867 -20.094 -20.688 1 98.56 43 ALA B C 1
ATOM 2077 O O . ALA B 1 43 ? -3.102 -19.688 -21.562 1 98.56 43 ALA B O 1
ATOM 2078 N N . LYS B 1 44 ? -4.148 -21.359 -20.609 1 98.06 44 LYS B N 1
ATOM 2079 C CA . LYS B 1 44 ? -3.801 -22.391 -21.578 1 98.06 44 LYS B CA 1
ATOM 2080 C C . LYS B 1 44 ? -2.287 -22.5 -21.75 1 98.06 44 LYS B C 1
ATOM 2082 O O . LYS B 1 44 ? -1.802 -22.938 -22.797 1 98.06 44 LYS B O 1
ATOM 2087 N N . CYS B 1 45 ? -1.569 -22.062 -20.781 1 97.75 45 CYS B N 1
ATOM 2088 C CA . CYS B 1 45 ? -0.115 -22.109 -20.875 1 97.75 45 CYS B CA 1
ATOM 2089 C C . CYS B 1 45 ? 0.466 -23.047 -19.812 1 97.75 45 CYS B C 1
ATOM 2091 O O . CYS B 1 45 ? 1.684 -23.094 -19.625 1 97.75 45 CYS B O 1
ATOM 2093 N N . LEU B 1 46 ? -0.373 -23.734 -19.094 1 98.25 46 LEU B N 1
ATOM 2094 C CA . LEU B 1 46 ? 0.018 -24.656 -18.047 1 98.25 46 LEU B CA 1
ATOM 2095 C C . LEU B 1 46 ? -0.3 -26.094 -18.438 1 98.25 46 LEU B C 1
ATOM 2097 O O . LEU B 1 46 ? -1.369 -26.375 -18.984 1 98.25 46 LEU B O 1
ATOM 2101 N N . SER B 1 47 ? 0.637 -26.984 -18.188 1 97.5 47 SER B N 1
ATOM 2102 C CA . SER B 1 47 ? 0.407 -28.391 -18.516 1 97.5 47 SER B CA 1
ATOM 2103 C C . SER B 1 47 ? -0.719 -28.969 -17.672 1 97.5 47 SER B C 1
ATOM 2105 O O . SER B 1 47 ? -1.604 -29.656 -18.188 1 97.5 47 SER B O 1
ATOM 2107 N N . ARG B 1 48 ? -0.633 -28.797 -16.375 1 97.44 48 ARG B N 1
ATOM 2108 C CA . ARG B 1 48 ? -1.636 -29.188 -15.398 1 97.44 48 ARG B CA 1
ATO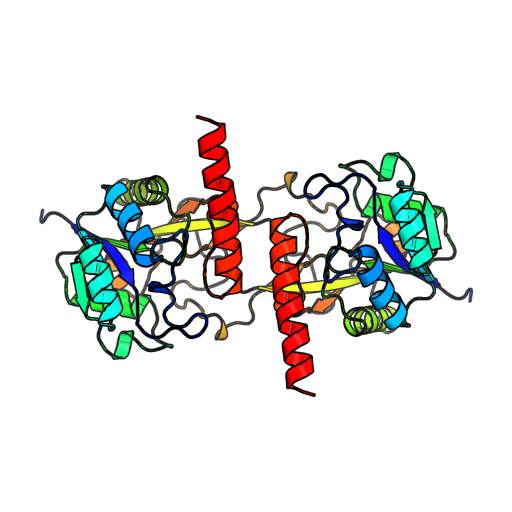M 2109 C C . ARG B 1 48 ? -1.741 -28.156 -14.281 1 97.44 48 ARG B C 1
ATOM 2111 O O . ARG B 1 48 ? -0.76 -27.469 -13.961 1 97.44 48 ARG B O 1
ATOM 2118 N N . VAL B 1 49 ? -2.92 -28.047 -13.781 1 98.75 49 VAL B N 1
ATOM 2119 C CA . VAL B 1 49 ? -3.162 -27.172 -12.641 1 98.75 49 VAL B CA 1
ATOM 2120 C C . VAL B 1 49 ? -3.326 -28 -11.367 1 98.75 49 VAL B C 1
ATOM 2122 O O . VAL B 1 49 ? -4.086 -28.969 -11.352 1 98.75 49 VAL B O 1
ATOM 2125 N N . TRP B 1 50 ? -2.574 -27.641 -10.383 1 98.81 50 TRP B N 1
ATOM 2126 C CA . TRP B 1 50 ? -2.541 -28.375 -9.125 1 98.81 50 TRP B CA 1
ATOM 2127 C C . TRP B 1 50 ? -2.963 -27.484 -7.961 1 98.81 50 TRP B C 1
ATOM 2129 O O . TRP B 1 50 ? -2.707 -26.281 -7.969 1 98.81 50 TRP B O 1
ATOM 2139 N N . VAL B 1 51 ? -3.648 -28.109 -6.98 1 98.75 51 VAL B N 1
ATOM 2140 C CA . VAL B 1 51 ? -3.863 -27.484 -5.672 1 98.75 51 VAL B CA 1
ATOM 2141 C C . VAL B 1 51 ? -3.213 -28.344 -4.586 1 98.75 51 VAL B C 1
ATOM 2143 O O . VAL B 1 51 ? -3.484 -29.547 -4.488 1 98.75 51 VAL B O 1
ATOM 2146 N N . SER B 1 52 ? -2.277 -27.75 -3.881 1 98.31 52 SER B N 1
ATOM 2147 C CA . SER B 1 52 ? -1.694 -28.391 -2.703 1 98.31 52 SER B CA 1
ATOM 2148 C C . SER B 1 52 ? -2.459 -28.016 -1.438 1 98.31 52 SER B C 1
ATOM 2150 O O . SER B 1 52 ? -2.551 -26.844 -1.086 1 98.31 52 SER B O 1
ATOM 2152 N N . THR B 1 53 ? -3.006 -28.969 -0.748 1 97.31 53 THR B N 1
ATOM 2153 C CA . THR B 1 53 ? -3.865 -28.656 0.39 1 97.31 53 THR B CA 1
ATOM 2154 C C . THR B 1 53 ? -3.855 -29.797 1.401 1 97.31 53 THR B C 1
ATOM 2156 O O . THR B 1 53 ? -3.502 -30.938 1.063 1 97.31 53 THR B O 1
ATOM 2159 N N . ASP B 1 54 ? -4.121 -29.453 2.635 1 96.19 54 ASP B N 1
ATOM 2160 C CA . ASP B 1 54 ? -4.32 -30.422 3.697 1 96.19 54 ASP B CA 1
ATOM 2161 C C . ASP B 1 54 ? -5.785 -30.484 4.117 1 96.19 54 ASP B C 1
ATOM 2163 O O . ASP B 1 54 ? -6.133 -31.172 5.086 1 96.19 54 ASP B O 1
ATOM 2167 N N . ASP B 1 55 ? -6.641 -29.812 3.48 1 95.62 55 ASP B N 1
ATOM 2168 C CA . ASP B 1 55 ? -8.031 -29.625 3.891 1 95.62 55 ASP B CA 1
ATOM 2169 C C . ASP B 1 55 ? -8.992 -30.297 2.906 1 95.62 55 ASP B C 1
ATOM 2171 O O . ASP B 1 55 ? -8.859 -30.109 1.693 1 95.62 55 ASP B O 1
ATOM 2175 N N . VAL B 1 56 ? -9.984 -30.953 3.438 1 96.62 56 VAL B N 1
ATOM 2176 C CA . VAL B 1 56 ? -10.898 -31.734 2.621 1 96.62 56 VAL B CA 1
ATOM 2177 C C . VAL B 1 56 ? -11.82 -30.812 1.831 1 96.62 56 VAL B C 1
ATOM 2179 O O . VAL B 1 56 ? -12.102 -31.062 0.656 1 96.62 56 VAL B O 1
ATOM 2182 N N . ALA B 1 57 ? -12.289 -29.828 2.484 1 96.06 57 ALA B N 1
ATOM 2183 C CA . ALA B 1 57 ? -13.188 -28.891 1.8 1 96.06 57 ALA B CA 1
ATOM 2184 C C . ALA B 1 57 ? -12.477 -28.203 0.636 1 96.06 57 ALA B C 1
ATOM 2186 O O . ALA B 1 57 ? -13.07 -28.016 -0.431 1 96.06 57 ALA B O 1
ATOM 2187 N N . VAL B 1 58 ? -11.273 -27.859 0.786 1 96.94 58 VAL B N 1
ATOM 2188 C CA . VAL B 1 58 ? -10.469 -27.25 -0.265 1 96.94 58 VAL B CA 1
ATOM 2189 C C . VAL B 1 58 ? -10.25 -28.234 -1.402 1 96.94 58 VAL B C 1
ATOM 2191 O O . VAL B 1 58 ? -10.328 -27.875 -2.578 1 96.94 58 VAL B O 1
ATOM 2194 N N . GLU B 1 59 ? -9.938 -29.453 -1.034 1 97.88 59 GLU B N 1
ATOM 2195 C CA . GLU B 1 59 ? -9.758 -30.5 -2.027 1 97.88 59 GLU B CA 1
ATOM 2196 C C . GLU B 1 59 ? -10.992 -30.641 -2.918 1 97.88 59 GLU B C 1
ATOM 2198 O O . GLU B 1 59 ? -10.867 -30.734 -4.141 1 97.88 59 GLU B O 1
ATOM 2203 N N . GLU B 1 60 ? -12.117 -30.688 -2.311 1 98 60 GLU B N 1
ATOM 2204 C CA . GLU B 1 60 ? -13.359 -30.828 -3.062 1 98 60 GLU B CA 1
ATOM 2205 C C . GLU B 1 60 ? -13.555 -29.656 -4.02 1 98 60 GLU B C 1
ATOM 2207 O O . GLU B 1 60 ? -13.938 -29.844 -5.176 1 98 60 GLU B O 1
ATOM 2212 N N . CYS B 1 61 ? -13.297 -28.484 -3.516 1 97.56 61 CYS B N 1
ATOM 2213 C CA . CYS B 1 61 ? -13.391 -27.297 -4.344 1 97.56 61 CYS B CA 1
ATOM 2214 C C . CYS B 1 61 ? -12.406 -27.359 -5.508 1 97.56 61 CYS B C 1
ATOM 2216 O O . CYS B 1 61 ? -12.75 -27.016 -6.641 1 97.56 61 CYS B O 1
ATOM 2218 N N . ALA B 1 62 ? -11.211 -27.797 -5.262 1 98.44 62 ALA B N 1
ATOM 2219 C CA . ALA B 1 62 ? -10.172 -27.922 -6.281 1 98.44 62 ALA B CA 1
ATOM 2220 C C . ALA B 1 62 ? -10.617 -28.875 -7.398 1 98.44 62 ALA B C 1
ATOM 2222 O O . ALA B 1 62 ? -10.469 -28.547 -8.578 1 98.44 62 ALA B O 1
ATOM 2223 N N . LYS B 1 63 ? -11.148 -29.969 -7.047 1 98.38 63 LYS B N 1
ATOM 2224 C CA . LYS B 1 63 ? -11.609 -30.953 -8.023 1 98.38 63 LYS B CA 1
ATOM 2225 C C . LYS B 1 63 ? -12.75 -30.391 -8.867 1 98.38 63 LYS B C 1
ATOM 2227 O O . LYS B 1 63 ? -12.781 -30.594 -10.086 1 98.38 63 LYS B O 1
ATOM 2232 N N . GLN B 1 64 ? -13.625 -29.703 -8.156 1 97.94 64 GLN B N 1
ATOM 2233 C CA . GLN B 1 64 ? -14.703 -29.047 -8.883 1 97.94 64 GLN B CA 1
ATOM 2234 C C . GLN B 1 64 ? -14.164 -28.078 -9.922 1 97.94 64 GLN B C 1
ATOM 2236 O O . GLN B 1 64 ? -14.75 -27.922 -10.992 1 97.94 64 GLN B O 1
ATOM 2241 N N . GLY B 1 65 ? -13.086 -27.5 -9.625 1 98.31 65 GLY B N 1
ATOM 2242 C CA . GLY B 1 65 ? -12.469 -26.531 -10.516 1 98.31 65 GLY B CA 1
ATOM 2243 C C . GLY B 1 65 ? -11.57 -27.156 -11.562 1 98.31 65 GLY B C 1
ATOM 2244 O O . GLY B 1 65 ? -10.891 -26.453 -12.312 1 98.31 65 GLY B O 1
ATOM 2245 N N . GLY B 1 66 ? -11.484 -28.438 -11.562 1 98.44 66 GLY B N 1
ATOM 2246 C CA . GLY B 1 66 ? -10.734 -29.141 -12.586 1 98.44 66 GLY B CA 1
ATOM 2247 C C . GLY B 1 66 ? -9.25 -29.219 -12.281 1 98.44 66 GLY B C 1
ATOM 2248 O O . GLY B 1 66 ? -8.438 -29.391 -13.188 1 98.44 66 GLY B O 1
ATOM 2249 N N . ALA B 1 67 ? -8.898 -29.047 -11.039 1 98.75 67 ALA B N 1
ATOM 2250 C CA . ALA B 1 67 ? -7.488 -29.109 -10.664 1 98.75 67 ALA B CA 1
ATOM 2251 C C . ALA B 1 67 ? -7.125 -30.5 -10.133 1 98.75 67 ALA B C 1
ATOM 2253 O O . ALA B 1 67 ? -7.977 -31.203 -9.586 1 98.75 67 ALA B O 1
ATOM 2254 N N . CYS B 1 68 ? -5.883 -30.906 -10.359 1 98.56 68 CYS B N 1
ATOM 2255 C CA . CYS B 1 68 ? -5.309 -32.031 -9.625 1 98.56 68 CYS B CA 1
ATOM 2256 C C . CYS B 1 68 ? -5.043 -31.641 -8.172 1 98.56 68 CYS B C 1
ATOM 2258 O O . CYS B 1 68 ? -4.836 -30.469 -7.863 1 98.56 68 CYS B O 1
ATOM 2260 N N . VAL B 1 69 ? -5.078 -32.656 -7.312 1 98.56 69 VAL B N 1
ATOM 2261 C CA . VAL B 1 69 ? -4.871 -32.344 -5.898 1 98.56 69 VAL B CA 1
ATOM 2262 C C . VAL B 1 69 ? -3.598 -33.031 -5.402 1 98.56 69 VAL B C 1
ATOM 2264 O O . VAL B 1 69 ? -3.342 -34.188 -5.723 1 98.56 69 VAL B O 1
ATOM 2267 N N . HIS B 1 70 ? -2.754 -32.281 -4.77 1 98.38 70 HIS B N 1
ATOM 2268 C CA . HIS B 1 70 ? -1.625 -32.781 -3.992 1 98.38 70 HIS B CA 1
ATOM 2269 C C . HIS B 1 70 ? -1.87 -32.625 -2.498 1 98.38 70 HIS B C 1
ATOM 2271 O O . HIS B 1 70 ? -1.949 -31.484 -1.999 1 98.38 70 HIS B O 1
ATOM 2277 N N . ARG B 1 71 ? -1.996 -33.656 -1.8 1 96.81 71 ARG B N 1
ATOM 2278 C CA . ARG B 1 71 ? -2.168 -33.594 -0.353 1 96.81 71 ARG B CA 1
ATOM 2279 C C . ARG B 1 71 ? -0.844 -33.281 0.34 1 96.81 71 ARG B C 1
ATOM 2281 O O . ARG B 1 71 ? 0.08 -34.094 0.315 1 96.81 71 ARG B O 1
ATOM 2288 N N . ARG B 1 72 ? -0.847 -32.125 0.855 1 92.75 72 ARG B N 1
ATOM 2289 C CA . ARG B 1 72 ? 0.409 -31.641 1.411 1 92.75 72 ARG B CA 1
ATOM 2290 C C . ARG B 1 72 ? 0.719 -32.312 2.744 1 92.75 72 ARG B C 1
ATOM 2292 O O . ARG B 1 72 ? -0.193 -32.656 3.498 1 92.75 72 ARG B O 1
ATOM 2299 N N . ALA B 1 73 ? 2.035 -32.438 3.082 1 92.69 73 ALA B N 1
ATOM 2300 C CA . ALA B 1 73 ? 2.5 -32.969 4.363 1 92.69 73 ALA B CA 1
ATOM 2301 C C . ALA B 1 73 ? 2.15 -32.031 5.508 1 92.69 73 ALA B C 1
ATOM 2303 O O . ALA B 1 73 ? 2.002 -30.812 5.301 1 92.69 73 ALA B O 1
ATOM 2304 N N . SER B 1 74 ? 2.104 -32.562 6.66 1 91.38 74 SER B N 1
ATOM 2305 C CA . SER B 1 74 ? 1.714 -31.781 7.832 1 91.38 74 SER B CA 1
ATOM 2306 C C . SER B 1 74 ? 2.721 -30.672 8.117 1 91.38 74 SER B C 1
ATOM 2308 O O . SER B 1 74 ? 2.344 -29.578 8.523 1 91.38 74 SER B O 1
ATOM 2310 N N . TYR B 1 75 ? 3.924 -30.953 7.867 1 90.88 75 TYR B N 1
ATOM 2311 C CA . TYR B 1 75 ? 4.965 -29.984 8.227 1 90.88 75 TYR B CA 1
ATOM 2312 C C . TYR B 1 75 ? 4.965 -28.797 7.273 1 90.88 75 TYR B C 1
ATOM 2314 O O . TYR B 1 75 ? 5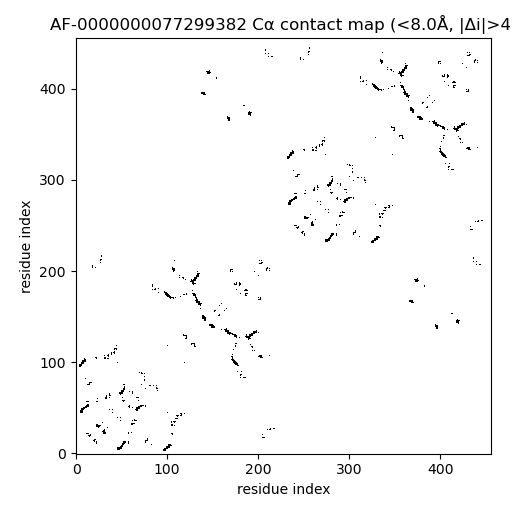.531 -27.75 7.586 1 90.88 75 TYR B O 1
ATOM 2322 N N . THR B 1 76 ? 4.367 -28.906 6.094 1 91.94 76 THR B N 1
ATOM 2323 C CA . THR B 1 76 ? 4.312 -27.797 5.145 1 91.94 76 THR B CA 1
ATOM 2324 C C . THR B 1 76 ? 2.969 -27.078 5.23 1 91.94 76 THR B C 1
ATOM 2326 O O . THR B 1 76 ? 2.705 -26.156 4.465 1 91.94 76 THR B O 1
ATOM 2329 N N . ALA B 1 77 ? 2.105 -27.547 6.191 1 87.25 77 ALA B N 1
ATOM 2330 C CA . ALA B 1 77 ? 0.772 -26.953 6.312 1 87.25 77 ALA B CA 1
ATOM 2331 C C . ALA B 1 77 ? 0.638 -26.172 7.609 1 87.25 77 ALA B C 1
ATOM 2333 O O . ALA B 1 77 ? -0.472 -25.812 8.016 1 87.25 77 ALA B O 1
ATOM 2334 N N . THR B 1 78 ? 1.792 -25.891 8.227 1 86.62 78 THR B N 1
ATOM 2335 C CA . THR B 1 78 ? 1.766 -25.125 9.461 1 86.62 78 THR B CA 1
ATOM 2336 C C . THR B 1 78 ? 1.746 -23.625 9.164 1 86.62 78 THR B C 1
ATOM 2338 O O . THR B 1 78 ? 2.021 -23.203 8.039 1 86.62 78 THR B O 1
ATOM 2341 N N . ASP B 1 79 ? 1.436 -22.797 10.148 1 81.94 79 ASP B N 1
ATOM 2342 C CA . ASP B 1 79 ? 1.373 -21.344 9.992 1 81.94 79 ASP B CA 1
ATOM 2343 C C . ASP B 1 79 ? 2.752 -20.766 9.68 1 81.94 79 ASP B C 1
ATOM 2345 O O . ASP B 1 79 ? 2.859 -19.734 9.031 1 81.94 79 ASP B O 1
ATOM 2349 N N . ASP B 1 80 ? 3.693 -21.484 10.055 1 82.12 80 ASP B N 1
ATOM 2350 C CA . ASP B 1 80 ? 5.043 -20.938 9.922 1 82.12 80 ASP B CA 1
ATOM 2351 C C . ASP B 1 80 ? 5.754 -21.531 8.703 1 82.12 80 ASP B C 1
ATOM 2353 O O . ASP B 1 80 ? 6.883 -21.141 8.391 1 82.12 80 ASP B O 1
ATOM 2357 N N . ALA B 1 81 ? 5.047 -22.438 8.078 1 86.06 81 ALA B N 1
ATOM 2358 C CA . ALA B 1 81 ? 5.664 -23.047 6.898 1 86.06 81 ALA B CA 1
ATOM 2359 C C . ALA B 1 81 ? 5.742 -22.062 5.746 1 86.06 81 ALA B C 1
ATOM 2361 O O . ALA B 1 81 ? 4.801 -21.297 5.504 1 86.06 81 ALA B O 1
ATOM 2362 N N . SER B 1 82 ? 6.863 -22.047 5.07 1 89.06 82 SER B N 1
ATOM 2363 C CA . SER B 1 82 ? 7.039 -21.156 3.93 1 89.06 82 SER B CA 1
ATOM 2364 C C . SER B 1 82 ? 6.441 -21.766 2.662 1 89.06 82 SER B C 1
ATOM 2366 O O . SER B 1 82 ? 6.328 -22.984 2.543 1 89.06 82 SER B O 1
ATOM 2368 N N . SER B 1 83 ? 6.07 -20.875 1.732 1 92.62 83 SER B N 1
ATOM 2369 C CA . SER B 1 83 ? 5.641 -21.344 0.419 1 92.62 83 SER B CA 1
ATOM 2370 C C . SER B 1 83 ? 6.719 -22.188 -0.246 1 92.62 83 SER B C 1
ATOM 2372 O O . SER B 1 83 ? 6.418 -23.203 -0.887 1 92.62 83 SER B O 1
ATOM 2374 N N . LEU B 1 84 ? 7.988 -21.797 -0 1 94.88 84 LEU B N 1
ATOM 2375 C CA . LEU B 1 84 ? 9.109 -22.516 -0.603 1 94.88 84 LEU B CA 1
ATOM 2376 C C . LEU B 1 84 ? 9.125 -23.969 -0.159 1 94.88 84 LEU B C 1
ATOM 2378 O O . LEU B 1 84 ? 9.266 -24.875 -0.987 1 94.88 84 LEU B O 1
ATOM 2382 N N . CYS B 1 85 ? 8.922 -24.141 1.091 1 94.94 85 CYS B N 1
ATOM 2383 C CA . CYS B 1 85 ? 8.945 -25.5 1.615 1 94.94 85 CYS B CA 1
ATOM 2384 C C . CYS B 1 85 ? 7.816 -26.344 1.028 1 94.94 85 CYS B C 1
ATOM 2386 O O . CYS B 1 85 ? 8.008 -27.516 0.701 1 94.94 85 CYS B O 1
ATOM 2388 N N . ALA B 1 86 ? 6.652 -25.781 0.896 1 96.5 86 ALA B N 1
ATOM 2389 C CA . ALA B 1 86 ? 5.496 -26.484 0.343 1 96.5 86 ALA B CA 1
ATOM 2390 C C . ALA B 1 86 ? 5.711 -26.812 -1.129 1 96.5 86 ALA B C 1
ATOM 2392 O O . ALA B 1 86 ? 5.367 -27.922 -1.574 1 96.5 86 ALA B O 1
ATOM 2393 N N . VAL B 1 87 ? 6.281 -25.891 -1.886 1 98.25 87 VAL B N 1
ATOM 2394 C CA . VAL B 1 87 ? 6.535 -26.141 -3.303 1 98.25 87 VAL B CA 1
ATOM 2395 C C . VAL B 1 87 ? 7.602 -27.219 -3.463 1 98.25 87 VAL B C 1
ATOM 2397 O O . VAL B 1 87 ? 7.5 -28.078 -4.348 1 98.25 87 VAL B O 1
ATOM 2400 N N . GLN B 1 88 ? 8.633 -27.172 -2.609 1 98.19 88 GLN B N 1
ATOM 2401 C CA . GLN B 1 88 ? 9.664 -28.203 -2.664 1 98.19 88 GLN B CA 1
ATOM 2402 C C . GLN B 1 88 ? 9.078 -29.578 -2.4 1 98.19 88 GLN B C 1
ATOM 2404 O O . GLN B 1 88 ? 9.422 -30.547 -3.09 1 98.19 88 GLN B O 1
ATOM 2409 N N . GLU B 1 89 ? 8.266 -29.688 -1.403 1 98.19 89 GLU B N 1
ATOM 2410 C CA . GLU B 1 89 ? 7.609 -30.953 -1.116 1 98.19 89 GLU B CA 1
ATOM 2411 C C . GLU B 1 89 ? 6.809 -31.438 -2.318 1 98.19 89 GLU B C 1
ATOM 2413 O O . GLU B 1 89 ? 6.879 -32.625 -2.682 1 98.19 89 GLU B O 1
ATOM 2418 N N . PHE B 1 90 ? 6.055 -30.547 -2.912 1 98.44 90 PHE B N 1
ATOM 2419 C CA . PHE B 1 90 ? 5.285 -30.859 -4.109 1 98.44 90 PHE B CA 1
ATOM 2420 C C . PHE B 1 90 ? 6.191 -31.406 -5.207 1 98.44 90 PHE B C 1
ATOM 2422 O O . PHE B 1 90 ? 5.887 -32.438 -5.816 1 98.44 90 PHE B O 1
ATOM 2429 N N . LEU B 1 91 ? 7.301 -30.75 -5.445 1 98.12 91 LEU B N 1
ATOM 2430 C CA . LEU B 1 91 ? 8.219 -31.125 -6.516 1 98.12 91 LEU B CA 1
ATOM 2431 C C . LEU B 1 91 ? 8.859 -32.469 -6.242 1 98.12 91 LEU B C 1
ATOM 2433 O O . LEU B 1 91 ? 9.133 -33.25 -7.172 1 98.12 91 LEU B O 1
ATOM 2437 N N . LYS B 1 92 ? 9.117 -32.781 -5.004 1 97.75 92 LYS B N 1
ATOM 2438 C CA . LYS B 1 92 ? 9.664 -34.094 -4.645 1 97.75 92 LYS B CA 1
ATOM 2439 C C . LYS B 1 92 ? 8.688 -35.219 -5.012 1 97.75 92 LYS B C 1
ATOM 2441 O O . LYS B 1 92 ? 9.109 -36.281 -5.398 1 97.75 92 LYS B O 1
ATOM 2446 N N . CYS B 1 93 ? 7.457 -34.969 -4.898 1 97.69 93 CYS B N 1
ATOM 2447 C CA . CYS B 1 93 ? 6.422 -35.969 -5.16 1 97.69 93 CYS B CA 1
ATOM 2448 C C . CYS B 1 93 ? 6.047 -36 -6.637 1 97.69 93 CYS B C 1
ATOM 2450 O O . CYS B 1 93 ? 5.41 -36.938 -7.105 1 97.69 93 CYS B O 1
ATOM 2452 N N . HIS B 1 94 ? 6.395 -34.969 -7.344 1 97.12 94 HIS B N 1
ATOM 2453 C CA . HIS B 1 94 ? 6.07 -34.875 -8.766 1 97.12 94 HIS B CA 1
ATOM 2454 C C . HIS B 1 94 ? 7.305 -34.531 -9.586 1 97.12 94 HIS B C 1
ATOM 2456 O O . HIS B 1 94 ? 7.387 -33.438 -10.164 1 97.12 94 HIS B O 1
ATOM 2462 N N . PRO B 1 95 ? 8.211 -35.438 -9.789 1 95.44 95 PRO B N 1
ATOM 2463 C CA . PRO B 1 95 ? 9.492 -35.188 -10.445 1 95.44 95 PRO B CA 1
ATOM 2464 C C . PRO B 1 95 ? 9.344 -34.875 -11.93 1 95.44 95 PRO B C 1
ATOM 2466 O O . PRO B 1 95 ? 10.289 -34.375 -12.555 1 95.44 95 PRO B O 1
ATOM 2469 N N . GLU B 1 96 ? 8.195 -35.156 -12.523 1 95.56 96 GLU B N 1
ATOM 2470 C CA . GLU B 1 96 ? 7.961 -34.844 -13.938 1 95.56 96 GLU B CA 1
ATOM 2471 C C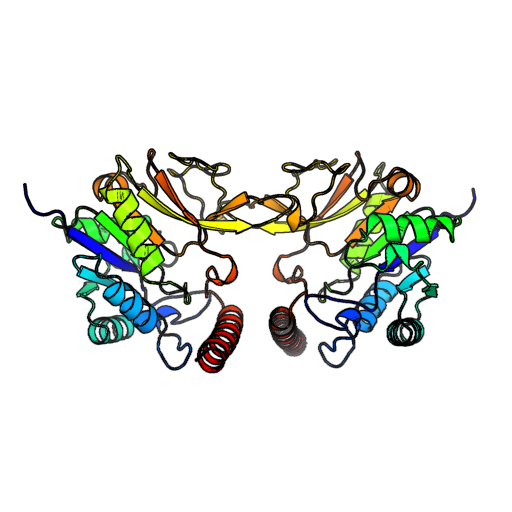 . GLU B 1 96 ? 7.848 -33.344 -14.164 1 95.56 96 GLU B C 1
ATOM 2473 O O . GLU B 1 96 ? 7.934 -32.875 -15.297 1 95.56 96 GLU B O 1
ATOM 2478 N N . VAL B 1 97 ? 7.598 -32.594 -13.094 1 97.69 97 VAL B N 1
ATOM 2479 C CA . VAL B 1 97 ? 7.441 -31.125 -13.188 1 97.69 97 VAL B CA 1
ATOM 2480 C C . VAL B 1 97 ? 8.812 -30.469 -13.281 1 97.69 97 VAL B C 1
ATOM 2482 O O . VAL B 1 97 ? 9.656 -30.656 -12.398 1 97.69 97 VAL B O 1
ATOM 2485 N N . CYS B 1 98 ? 9.062 -29.719 -14.297 1 96.81 98 CYS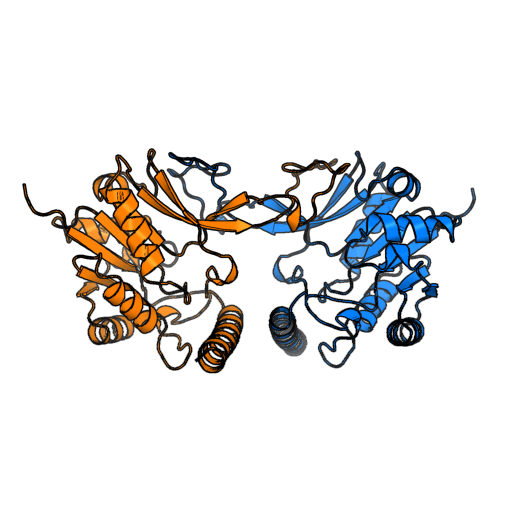 B N 1
ATOM 2486 C CA . CYS B 1 98 ? 10.359 -29.062 -14.438 1 96.81 98 CYS B CA 1
ATOM 2487 C C . CYS B 1 98 ? 10.258 -27.562 -14.203 1 96.81 98 CYS B C 1
ATOM 2489 O O . CYS B 1 98 ? 11.266 -26.891 -14 1 96.81 98 CYS B O 1
ATOM 2491 N N . MET B 1 99 ? 9.008 -27.016 -14.273 1 97.81 99 MET B N 1
ATOM 2492 C CA . MET B 1 99 ? 8.727 -25.609 -13.961 1 97.81 99 MET B CA 1
ATOM 2493 C C . MET B 1 99 ? 7.43 -25.469 -13.18 1 97.81 99 MET B C 1
ATOM 2495 O O . MET B 1 99 ? 6.488 -26.234 -13.398 1 97.81 99 MET B O 1
ATOM 2499 N N . VAL B 1 100 ? 7.418 -24.562 -12.32 1 98.75 100 VAL B N 1
ATOM 2500 C CA . VAL B 1 100 ? 6.234 -24.328 -11.5 1 98.75 100 VAL B CA 1
ATOM 2501 C C . VAL B 1 100 ? 5.762 -22.891 -11.672 1 98.75 100 VAL B C 1
ATOM 2503 O O . VAL B 1 100 ? 6.566 -21.953 -11.633 1 98.75 100 VAL B O 1
ATOM 2506 N N . CYS B 1 101 ? 4.539 -22.688 -11.961 1 98.81 101 CYS B N 1
ATOM 2507 C CA . CYS B 1 101 ? 3.844 -21.422 -11.836 1 98.81 101 CYS B CA 1
ATOM 2508 C C . CYS B 1 101 ? 3.004 -21.375 -10.57 1 98.81 101 CYS B C 1
ATOM 2510 O O . CYS B 1 101 ? 1.864 -21.844 -10.555 1 98.81 101 CYS B O 1
ATOM 2512 N N . LEU B 1 102 ? 3.615 -20.844 -9.57 1 98.88 102 LEU B N 1
ATOM 2513 C CA . LEU B 1 102 ? 2.941 -20.703 -8.281 1 98.88 102 LEU B CA 1
ATOM 2514 C C . LEU B 1 102 ? 1.998 -19.5 -8.289 1 98.88 102 LEU B C 1
ATOM 2516 O O . LEU B 1 102 ? 2.436 -18.359 -8.461 1 98.88 102 LEU B O 1
ATOM 2520 N N . VAL B 1 103 ? 0.725 -19.734 -8.102 1 98.81 103 VAL B N 1
ATOM 2521 C CA . VAL B 1 103 ? -0.28 -18.672 -8.172 1 98.81 103 VAL B CA 1
ATOM 2522 C C . VAL B 1 103 ? -0.965 -18.516 -6.816 1 98.81 103 VAL B C 1
ATOM 2524 O O . VAL B 1 103 ? -1.315 -19.516 -6.176 1 98.81 103 VAL B O 1
ATOM 2527 N N . GLN B 1 104 ? -1.074 -17.344 -6.367 1 97.25 104 GLN B N 1
ATOM 2528 C CA . GLN B 1 104 ? -1.775 -17.078 -5.117 1 97.25 104 GLN B CA 1
ATOM 2529 C C . GLN B 1 104 ? -3.254 -16.797 -5.367 1 97.25 104 GLN B C 1
ATOM 2531 O O . GLN B 1 104 ? -3.604 -15.781 -5.984 1 97.25 104 GLN B O 1
ATOM 2536 N N . CYS B 1 105 ? -4.109 -17.562 -4.82 1 96.69 105 CYS B N 1
ATOM 2537 C CA . CYS B 1 105 ? -5.527 -17.422 -5.141 1 96.69 105 CYS B CA 1
ATOM 2538 C C . CYS B 1 105 ? -6.145 -16.234 -4.414 1 96.69 105 CYS B C 1
ATOM 2540 O O . CYS B 1 105 ? -7.277 -15.844 -4.707 1 96.69 105 CYS B O 1
ATOM 2542 N N . THR B 1 106 ? -5.355 -15.609 -3.562 1 95.75 106 THR B N 1
ATOM 2543 C CA . THR B 1 106 ? -5.82 -14.422 -2.861 1 95.75 106 THR B CA 1
ATOM 2544 C C . THR B 1 106 ? -5.652 -13.18 -3.734 1 95.75 106 THR B C 1
ATOM 2546 O O . THR B 1 106 ? -5.992 -12.07 -3.32 1 95.75 106 THR B O 1
ATOM 2549 N N . SER B 1 107 ? -5.121 -13.336 -4.914 1 97.56 107 SER B N 1
ATOM 2550 C CA . SER B 1 107 ? -5.074 -12.273 -5.918 1 97.56 107 SER B CA 1
ATOM 2551 C C . SER B 1 107 ? -6.273 -12.352 -6.855 1 97.56 107 SER B C 1
ATOM 2553 O O . SER B 1 107 ? -6.172 -12.906 -7.953 1 97.56 107 SER B O 1
ATOM 2555 N N . PRO B 1 108 ? -7.309 -11.727 -6.512 1 96.75 108 PRO B N 1
ATOM 2556 C CA . PRO B 1 108 ? -8.578 -11.984 -7.188 1 96.75 108 PRO B CA 1
ATOM 2557 C C . PRO B 1 108 ? -8.633 -11.383 -8.594 1 96.75 108 PRO B C 1
ATOM 2559 O O . PRO B 1 108 ? -9.523 -11.719 -9.375 1 96.75 108 PRO B O 1
ATOM 2562 N N . PHE B 1 109 ? -7.727 -10.547 -8.961 1 97.69 109 PHE B N 1
ATOM 2563 C CA . PHE B 1 109 ? -7.809 -9.898 -10.266 1 97.69 109 PHE B CA 1
ATOM 2564 C C . PHE B 1 109 ? -6.711 -10.398 -11.188 1 97.69 109 PHE B C 1
ATOM 2566 O O . PHE B 1 109 ? -6.227 -9.656 -12.055 1 97.69 109 PHE B O 1
ATOM 2573 N N . LEU B 1 110 ? -6.312 -11.602 -10.906 1 98.5 110 LEU B N 1
ATOM 2574 C CA . LEU B 1 110 ? -5.449 -12.328 -11.836 1 98.5 110 LEU B CA 1
ATOM 2575 C C . LEU B 1 110 ? -6.098 -12.438 -13.211 1 98.5 110 LEU B C 1
ATOM 2577 O O . LEU B 1 110 ? -7.305 -12.656 -13.312 1 98.5 110 LEU B O 1
ATOM 2581 N N . ARG B 1 111 ? -5.254 -12.281 -14.242 1 98.5 111 ARG B N 1
ATOM 2582 C CA . ARG B 1 111 ? -5.723 -12.43 -15.617 1 98.5 111 ARG B CA 1
ATOM 2583 C C . ARG B 1 111 ? -4.863 -13.438 -16.375 1 98.5 111 ARG B C 1
ATOM 2585 O O . ARG B 1 111 ? -3.666 -13.562 -16.109 1 98.5 111 ARG B O 1
ATOM 2592 N N . PRO B 1 112 ? -5.535 -14.094 -17.359 1 98.81 112 PRO B N 1
ATOM 2593 C CA . PRO B 1 112 ? -4.805 -15.125 -18.109 1 98.81 112 PRO B CA 1
ATOM 2594 C C . PRO B 1 112 ? -3.553 -14.586 -18.781 1 98.81 112 PRO B C 1
ATOM 2596 O O . PRO B 1 112 ? -2.512 -15.25 -18.797 1 98.81 112 PRO B O 1
ATOM 2599 N N . HIS B 1 113 ? -3.633 -13.414 -19.266 1 98.75 113 HIS B N 1
ATOM 2600 C CA . HIS B 1 113 ? -2.52 -12.914 -20.062 1 98.75 113 HIS B CA 1
ATOM 2601 C C . HIS B 1 113 ? -1.307 -12.617 -19.188 1 98.75 113 HIS B C 1
ATOM 2603 O O . HIS B 1 113 ? -0.178 -12.555 -19.688 1 98.75 113 HIS B O 1
ATOM 2609 N N . TYR B 1 114 ? -1.53 -12.336 -17.875 1 98.81 114 TYR B N 1
ATOM 2610 C CA . TYR B 1 114 ? -0.381 -12.172 -16.984 1 98.81 114 TYR B CA 1
ATOM 2611 C C . TYR B 1 114 ? 0.433 -13.461 -16.906 1 98.81 114 TYR B C 1
ATOM 2613 O O . TYR B 1 114 ? 1.663 -13.43 -17 1 98.81 114 TYR B O 1
ATOM 2621 N N . LEU B 1 115 ? -0.253 -14.609 -16.75 1 98.88 115 LEU B N 1
ATOM 2622 C CA . LEU B 1 115 ? 0.41 -15.906 -16.672 1 98.88 115 LEU B CA 1
ATOM 2623 C C . LEU B 1 115 ? 1.064 -16.266 -18 1 98.88 115 LEU B C 1
ATOM 2625 O O . LEU B 1 115 ? 2.197 -16.75 -18.031 1 98.88 115 LEU B O 1
ATOM 2629 N N . GLN B 1 116 ? 0.311 -15.977 -19.094 1 98.81 116 GLN B N 1
ATOM 2630 C CA . GLN B 1 116 ? 0.845 -16.234 -20.422 1 98.81 116 GLN B CA 1
ATOM 2631 C C . GLN B 1 116 ? 2.154 -15.492 -20.656 1 98.81 116 GLN B C 1
ATOM 2633 O O . GLN B 1 116 ? 3.137 -16.078 -21.125 1 98.81 116 GLN B O 1
ATOM 2638 N N . ALA B 1 117 ? 2.123 -14.242 -20.328 1 98.56 117 ALA B N 1
ATOM 2639 C CA . ALA B 1 117 ? 3.314 -13.414 -20.5 1 98.56 117 ALA B CA 1
ATOM 2640 C C . ALA B 1 117 ? 4.473 -13.938 -19.656 1 98.56 117 ALA B C 1
ATOM 2642 O O . ALA B 1 117 ? 5.613 -13.984 -20.125 1 98.56 117 ALA B O 1
ATOM 2643 N N . GLY B 1 118 ? 4.188 -14.312 -18.422 1 98.38 118 GLY B N 1
ATOM 2644 C CA . GLY B 1 118 ? 5.227 -14.82 -17.531 1 98.38 118 GLY B CA 1
ATOM 2645 C C . GLY B 1 118 ? 5.828 -16.125 -18.016 1 98.38 118 GLY B C 1
ATOM 2646 O O . GLY B 1 118 ? 7.051 -16.281 -18.047 1 98.38 118 GLY B O 1
ATOM 2647 N N . VAL B 1 119 ? 4.98 -17.031 -18.391 1 98 119 VAL B N 1
ATOM 2648 C CA . VAL B 1 119 ? 5.434 -18.328 -18.875 1 98 119 VAL B CA 1
ATOM 2649 C C . VAL B 1 119 ? 6.246 -18.156 -20.156 1 98 119 VAL B C 1
ATOM 2651 O O . VAL B 1 119 ? 7.32 -18.734 -20.297 1 98 119 VAL B O 1
ATOM 2654 N N . ALA B 1 120 ? 5.703 -17.344 -21.047 1 97.69 120 ALA B N 1
ATOM 2655 C CA . ALA B 1 120 ? 6.398 -17.094 -22.297 1 97.69 120 ALA B CA 1
ATOM 2656 C C . ALA B 1 120 ? 7.789 -16.516 -22.047 1 97.69 120 ALA B C 1
ATOM 2658 O O . ALA B 1 120 ? 8.758 -16.891 -22.719 1 97.69 120 ALA B O 1
ATOM 2659 N N . ARG B 1 121 ? 7.84 -15.625 -21.125 1 96.69 121 ARG B N 1
ATOM 2660 C CA . ARG B 1 121 ? 9.117 -14.977 -20.812 1 96.69 121 ARG B CA 1
ATOM 2661 C C . ARG B 1 121 ? 10.125 -15.992 -20.281 1 96.69 121 ARG B C 1
ATOM 2663 O O . ARG B 1 121 ? 11.305 -15.945 -20.641 1 96.69 121 ARG B O 1
ATOM 2670 N N . LEU B 1 122 ? 9.719 -16.859 -19.438 1 96.44 122 LEU B N 1
ATOM 2671 C CA . LEU B 1 122 ? 10.609 -17.859 -18.859 1 96.44 122 LEU B CA 1
ATOM 2672 C C . LEU B 1 122 ? 11.094 -18.844 -19.922 1 96.44 122 LEU B C 1
ATOM 2674 O O . LEU B 1 122 ? 12.281 -19.141 -20.016 1 96.44 122 LEU B O 1
ATOM 2678 N N . VAL B 1 123 ? 10.203 -19.297 -20.766 1 93.25 123 VAL B N 1
ATOM 2679 C CA . VAL B 1 123 ? 10.484 -20.344 -21.734 1 93.25 123 VAL B CA 1
ATOM 2680 C C . VAL B 1 123 ? 11.336 -19.797 -22.875 1 93.25 123 VAL B C 1
ATOM 2682 O O . VAL B 1 123 ? 12.227 -20.484 -23.391 1 93.25 123 VAL B O 1
ATOM 2685 N N . ALA B 1 124 ? 11.062 -18.562 -23.25 1 89.56 124 ALA B N 1
ATOM 2686 C CA . ALA B 1 124 ? 11.758 -17.953 -24.375 1 89.56 124 ALA B CA 1
ATOM 2687 C C . ALA B 1 124 ? 13.164 -17.516 -23.984 1 89.56 124 ALA B C 1
ATOM 2689 O O . ALA B 1 124 ? 14.047 -17.391 -24.844 1 89.56 124 ALA B O 1
ATOM 2690 N N . GLY B 1 125 ? 13.328 -17.312 -22.734 1 82.75 125 GLY B N 1
ATOM 2691 C CA . GLY B 1 125 ? 14.578 -16.672 -22.344 1 82.75 125 GLY B CA 1
ATOM 2692 C C . GLY B 1 125 ? 15.484 -17.594 -21.547 1 82.75 125 GLY B C 1
ATOM 2693 O O . GLY B 1 125 ? 15.172 -18.766 -21.359 1 82.75 125 GLY B O 1
ATOM 2694 N N . ASP B 1 126 ? 16.656 -17.156 -21.359 1 90.62 126 ASP B N 1
ATOM 2695 C CA . ASP B 1 126 ? 17.594 -17.781 -20.438 1 90.62 126 ASP B CA 1
ATOM 2696 C C . ASP B 1 126 ? 17.375 -17.266 -19 1 90.62 126 ASP B C 1
ATOM 2698 O O . ASP B 1 126 ? 18.25 -16.609 -18.438 1 90.62 126 ASP B O 1
ATOM 2702 N N . LEU B 1 127 ? 16.156 -17.547 -18.5 1 96 127 LEU B N 1
ATOM 2703 C CA . LEU B 1 127 ? 15.766 -17.094 -17.172 1 96 127 LEU B CA 1
ATOM 2704 C C . LEU B 1 127 ? 15.539 -18.281 -16.25 1 96 127 LEU B C 1
ATOM 2706 O O . LEU B 1 127 ? 15.281 -19.406 -16.703 1 96 127 LEU B O 1
ATOM 2710 N N . ASP B 1 128 ? 15.672 -18 -14.992 1 96.19 128 ASP B N 1
ATOM 2711 C CA . ASP B 1 128 ? 15.398 -19.016 -13.984 1 96.19 128 ASP B CA 1
ATOM 2712 C C . ASP B 1 128 ? 14.031 -18.797 -13.344 1 96.19 128 ASP B C 1
ATOM 2714 O O . ASP B 1 128 ? 13.438 -19.734 -12.797 1 96.19 128 ASP B O 1
ATOM 2718 N N . SER B 1 129 ? 13.602 -17.594 -13.406 1 98.12 129 SER B N 1
ATOM 2719 C CA . SER B 1 129 ? 12.344 -17.297 -12.727 1 98.12 129 SER B CA 1
ATOM 2720 C C . SER B 1 129 ? 11.719 -16.016 -13.258 1 98.12 129 SER B C 1
ATOM 2722 O O . SER B 1 129 ? 12.414 -15.164 -13.812 1 98.12 129 SER B O 1
ATOM 2724 N N . VAL B 1 130 ? 10.453 -15.906 -13.211 1 98.56 130 VAL B N 1
ATOM 2725 C CA . VAL B 1 130 ? 9.641 -14.734 -13.523 1 98.56 130 VAL B CA 1
ATOM 2726 C C . VAL B 1 130 ? 8.562 -14.555 -12.453 1 98.56 130 VAL B C 1
ATOM 2728 O O . VAL B 1 130 ? 7.961 -15.531 -12 1 98.56 130 VAL B O 1
ATOM 2731 N N . PHE B 1 131 ? 8.359 -13.328 -11.992 1 98.69 131 PHE B N 1
ATOM 2732 C CA . PHE B 1 131 ? 7.359 -13.117 -10.953 1 98.69 131 PHE B CA 1
ATOM 2733 C C . PHE B 1 131 ? 6.629 -11.797 -11.172 1 98.69 131 PHE B C 1
ATOM 2735 O O . PHE B 1 131 ? 7 -11.008 -12.039 1 98.69 131 PHE B O 1
ATOM 2742 N N . SER B 1 132 ? 5.586 -11.594 -10.422 1 98.88 132 SER B N 1
ATOM 2743 C CA . SER B 1 132 ? 4.746 -10.414 -10.617 1 98.88 132 SER B CA 1
ATOM 2744 C C . SER B 1 132 ? 5.16 -9.281 -9.688 1 98.88 132 SER B C 1
ATOM 2746 O O . SER B 1 132 ? 5.508 -9.523 -8.523 1 98.88 132 SER B O 1
ATOM 2748 N N . VAL B 1 133 ? 5.137 -8.094 -10.211 1 98.81 133 VAL B N 1
ATOM 2749 C CA . VAL B 1 133 ? 5.422 -6.883 -9.445 1 98.81 133 VAL B CA 1
ATOM 2750 C C . VAL B 1 133 ? 4.383 -5.812 -9.766 1 98.81 133 VAL B C 1
ATOM 2752 O O . VAL B 1 133 ? 3.639 -5.934 -10.742 1 98.81 133 VAL B O 1
ATOM 2755 N N . THR B 1 134 ? 4.312 -4.832 -8.922 1 98.56 134 THR B N 1
ATOM 2756 C CA . THR B 1 134 ? 3.52 -3.633 -9.172 1 98.56 134 THR B CA 1
ATOM 2757 C C . THR B 1 134 ? 4.32 -2.379 -8.836 1 98.56 134 THR B C 1
ATOM 2759 O O . THR B 1 134 ? 5.168 -2.396 -7.941 1 98.56 134 THR B O 1
ATOM 2762 N N . ARG B 1 135 ? 4.113 -1.368 -9.586 1 97.19 135 ARG B N 1
ATOM 2763 C CA . ARG B 1 135 ? 4.746 -0.08 -9.32 1 97.19 135 ARG B CA 1
ATOM 2764 C C . ARG B 1 135 ? 3.965 0.708 -8.273 1 97.19 135 ARG B C 1
ATOM 2766 O O . ARG B 1 135 ? 2.734 0.761 -8.32 1 97.19 135 ARG B O 1
ATOM 2773 N N . LYS B 1 136 ? 4.719 1.267 -7.328 1 96.69 136 LYS B N 1
ATOM 2774 C CA . LYS B 1 136 ? 4.148 2.18 -6.344 1 96.69 136 LYS B CA 1
ATOM 2775 C C . LYS B 1 136 ? 4.957 3.471 -6.254 1 96.69 136 LYS B C 1
ATOM 2777 O O . LYS B 1 136 ? 6.168 3.467 -6.488 1 96.69 136 LYS B O 1
ATOM 2782 N N . ARG B 1 137 ? 4.254 4.508 -5.992 1 95.38 137 ARG B N 1
ATOM 2783 C CA . ARG B 1 137 ? 4.879 5.816 -5.828 1 95.38 137 ARG B CA 1
ATOM 2784 C C . ARG B 1 137 ? 4.922 6.223 -4.359 1 95.38 137 ARG B C 1
ATOM 2786 O O . ARG B 1 137 ? 4.16 7.094 -3.93 1 95.38 137 ARG B O 1
ATOM 2793 N N . LEU B 1 138 ? 5.809 5.555 -3.68 1 96.88 138 LEU B N 1
ATOM 2794 C CA . LEU B 1 138 ? 5.984 5.785 -2.25 1 96.88 138 LEU B CA 1
ATOM 2795 C C . LEU B 1 138 ? 7.281 6.535 -1.973 1 96.88 138 LEU B C 1
ATOM 2797 O O . LEU B 1 138 ? 8.32 6.23 -2.562 1 96.88 138 LEU B O 1
ATOM 2801 N N . LEU B 1 139 ? 7.176 7.555 -1.169 1 97.62 139 LEU B N 1
ATOM 2802 C CA . LEU B 1 139 ? 8.359 8.32 -0.784 1 97.62 139 LEU B CA 1
ATOM 2803 C C . LEU B 1 139 ? 9.031 7.699 0.439 1 97.62 139 LEU B C 1
ATOM 2805 O O . LEU B 1 139 ? 8.438 7.648 1.519 1 97.62 139 LEU B O 1
ATOM 2809 N N . ARG B 1 140 ? 10.211 7.266 0.222 1 98.25 140 ARG B N 1
ATOM 2810 C CA . ARG B 1 140 ? 10.922 6.484 1.225 1 98.25 140 ARG B CA 1
ATOM 2811 C C . ARG B 1 140 ? 11.898 7.355 2.006 1 98.25 140 ARG B C 1
ATOM 2813 O O . ARG B 1 140 ? 12.547 8.234 1.436 1 98.25 140 ARG B O 1
ATOM 2820 N N . TRP B 1 141 ? 12.023 7.078 3.312 1 98.38 141 TRP B N 1
ATOM 2821 C CA . TRP B 1 141 ? 12.898 7.848 4.191 1 98.38 141 TRP B CA 1
ATOM 2822 C C . TRP B 1 141 ? 13.758 6.93 5.051 1 98.38 141 TRP B C 1
ATOM 2824 O O . TRP B 1 141 ? 13.352 5.812 5.379 1 98.38 141 TRP B O 1
ATOM 2834 N N . SER B 1 142 ? 14.992 7.363 5.398 1 98.12 142 SER B N 1
ATOM 2835 C CA . SER B 1 142 ? 15.898 6.605 6.25 1 98.12 142 SER B CA 1
ATOM 2836 C C . SER B 1 142 ? 15.461 6.656 7.711 1 98.12 142 SER B C 1
ATOM 2838 O O . SER B 1 142 ? 14.75 7.578 8.117 1 98.12 142 SER B O 1
ATOM 2840 N N . GLU B 1 143 ? 15.836 5.586 8.383 1 96 143 GLU B N 1
ATOM 2841 C CA . GLU B 1 143 ? 15.734 5.664 9.836 1 96 143 GLU B CA 1
ATOM 2842 C C . GLU B 1 143 ? 16.812 6.59 10.414 1 96 143 GLU B C 1
ATOM 2844 O O . GLU B 1 143 ? 17.875 6.758 9.82 1 96 143 GLU B O 1
ATOM 2849 N N . GLY B 1 144 ? 16.406 7.211 11.609 1 91.5 144 GLY B N 1
ATOM 2850 C CA . GLY B 1 144 ? 17.391 8.055 12.258 1 91.5 144 GLY B CA 1
ATOM 2851 C C . GLY B 1 144 ? 16.922 9.484 12.453 1 91.5 144 GLY B C 1
ATOM 2852 O O . GLY B 1 144 ? 15.859 9.867 11.961 1 91.5 144 GLY B O 1
ATOM 2853 N N . ASN B 1 145 ? 17.703 10.289 13.227 1 88.75 145 ASN B N 1
ATOM 2854 C CA . ASN B 1 145 ? 17.5 11.711 13.5 1 88.75 145 ASN B CA 1
ATOM 2855 C C . ASN B 1 145 ? 18.797 12.5 13.367 1 88.75 145 ASN B C 1
ATOM 2857 O O . ASN B 1 145 ? 19.672 12.414 14.234 1 88.75 145 ASN B O 1
ATOM 2861 N N . PRO B 1 146 ? 18.938 13.195 12.211 1 94.06 146 PRO B N 1
ATOM 2862 C CA . PRO B 1 146 ? 17.922 13.539 11.211 1 94.06 146 PRO B CA 1
ATOM 2863 C C . PRO B 1 146 ? 17.672 12.414 10.211 1 94.06 146 PRO B C 1
ATOM 2865 O O . PRO B 1 146 ? 18.562 11.602 9.961 1 94.06 146 PRO B O 1
ATOM 2868 N N . THR B 1 147 ? 16.5 12.352 9.68 1 97.06 147 THR B N 1
ATOM 2869 C CA . THR B 1 147 ? 16.141 11.406 8.625 1 97.06 147 THR B CA 1
ATOM 2870 C C . THR B 1 147 ? 16.422 12.008 7.25 1 97.06 147 THR B C 1
ATOM 2872 O O . THR B 1 147 ? 16.453 13.227 7.094 1 97.06 147 THR B O 1
ATOM 2875 N N . GLN B 1 148 ? 16.656 11.117 6.242 1 97.25 148 GLN B N 1
ATOM 2876 C CA . GLN B 1 148 ? 16.969 11.57 4.891 1 97.25 148 GLN B CA 1
ATOM 2877 C C . GLN B 1 148 ? 16.047 10.914 3.865 1 97.25 148 GLN B C 1
ATOM 2879 O O . GLN B 1 148 ? 15.695 9.742 4.004 1 97.25 148 GLN B O 1
ATOM 2884 N N . ALA B 1 149 ? 15.672 11.727 2.867 1 97.62 149 ALA B N 1
ATOM 2885 C CA . ALA B 1 149 ? 14.953 11.156 1.736 1 97.62 149 ALA B CA 1
ATOM 2886 C C . ALA B 1 149 ? 15.82 10.148 0.989 1 97.62 149 ALA B C 1
ATOM 2888 O O . ALA B 1 149 ? 17 10.398 0.739 1 97.62 149 ALA B O 1
ATOM 2889 N N . LEU B 1 150 ? 15.242 9 0.575 1 97.56 150 LEU B N 1
ATOM 2890 C CA . LEU B 1 150 ? 16.062 7.945 -0.003 1 97.56 150 LEU B CA 1
ATOM 2891 C C . LEU B 1 150 ? 15.852 7.852 -1.51 1 97.56 150 LEU B C 1
ATOM 2893 O O . LEU B 1 150 ? 16.75 7.441 -2.246 1 97.56 150 LEU B O 1
ATOM 2897 N N . ASN B 1 151 ? 14.641 8.188 -2.033 1 96.94 151 ASN B N 1
ATOM 2898 C CA . ASN B 1 151 ? 14.391 7.926 -3.445 1 96.94 151 ASN B CA 1
ATOM 2899 C C . ASN B 1 151 ? 13.852 9.172 -4.152 1 96.94 151 ASN B C 1
ATOM 2901 O O . ASN B 1 151 ? 13.211 9.062 -5.203 1 96.94 151 ASN B O 1
ATOM 2905 N N . PHE B 1 152 ? 13.961 10.344 -3.516 1 96.19 152 PHE B N 1
ATOM 2906 C CA . PHE B 1 152 ? 13.562 11.594 -4.141 1 96.19 152 PHE B CA 1
ATOM 2907 C C . PHE B 1 152 ? 14.344 12.766 -3.555 1 96.19 152 PHE B C 1
ATOM 2909 O O . PHE B 1 152 ? 15.109 12.594 -2.605 1 96.19 152 PHE B O 1
ATOM 2916 N N . ASP B 1 153 ? 14.281 13.906 -4.18 1 94.62 153 ASP B N 1
ATOM 2917 C CA . ASP B 1 153 ? 14.852 15.164 -3.705 1 94.62 153 ASP B CA 1
ATOM 2918 C C . ASP B 1 153 ? 13.781 16.047 -3.076 1 94.62 153 ASP B C 1
ATOM 2920 O O . ASP B 1 153 ? 12.867 16.516 -3.768 1 94.62 153 ASP B O 1
ATOM 2924 N N . PRO B 1 154 ? 13.961 16.297 -1.732 1 93.06 154 PRO B N 1
ATOM 2925 C CA . PRO B 1 154 ? 12.953 17.125 -1.074 1 93.06 154 PRO B CA 1
ATOM 2926 C C . PRO B 1 154 ? 12.805 18.5 -1.725 1 93.06 154 PRO B C 1
ATOM 2928 O O . PRO B 1 154 ? 11.766 19.141 -1.593 1 93.06 154 PRO B O 1
ATOM 2931 N N . ARG B 1 155 ? 13.781 18.969 -2.443 1 92.19 155 ARG B N 1
ATOM 2932 C CA . ARG B 1 155 ? 13.727 20.25 -3.119 1 92.19 155 ARG B CA 1
ATOM 2933 C C . ARG B 1 155 ? 12.961 20.156 -4.434 1 92.19 155 ARG B C 1
ATOM 2935 O O . ARG B 1 155 ? 12.57 21.172 -5.012 1 92.19 155 ARG B O 1
ATOM 2942 N N . GLN B 1 156 ? 12.82 18.938 -4.844 1 90.31 156 GLN B N 1
ATOM 2943 C CA . GLN B 1 156 ? 12.07 18.641 -6.055 1 90.31 156 GLN B CA 1
ATOM 2944 C C . GLN B 1 156 ? 11.141 17.438 -5.84 1 90.31 156 GLN B C 1
ATOM 2946 O O . GLN B 1 156 ? 11.258 16.422 -6.527 1 90.31 156 GLN B O 1
ATOM 2951 N N . ARG B 1 157 ? 10.266 17.656 -4.914 1 90 157 ARG B N 1
ATOM 2952 C CA . ARG B 1 157 ? 9.344 16.578 -4.566 1 90 157 ARG B CA 1
ATOM 2953 C C . ARG B 1 157 ? 8.523 16.156 -5.777 1 90 157 ARG B C 1
ATOM 2955 O O . ARG B 1 157 ? 7.848 16.969 -6.402 1 90 157 ARG B O 1
ATOM 2962 N N . PRO B 1 158 ? 8.57 14.898 -6.027 1 88.06 158 PRO B N 1
ATOM 2963 C CA . PRO B 1 158 ? 7.844 14.453 -7.219 1 88.06 158 PRO B CA 1
ATOM 2964 C C . PRO B 1 158 ? 6.344 14.297 -6.969 1 88.06 158 PRO B C 1
ATOM 2966 O O . PRO B 1 158 ? 5.938 13.812 -5.91 1 88.06 158 PRO B O 1
ATOM 2969 N N . ARG B 1 159 ? 5.609 14.836 -7.945 1 80.88 159 ARG B N 1
ATOM 2970 C CA . ARG B 1 159 ? 4.207 14.445 -8.031 1 80.88 159 ARG B CA 1
ATOM 2971 C C . ARG B 1 159 ? 4.066 13.047 -8.641 1 80.88 159 ARG B C 1
ATOM 2973 O O . ARG B 1 159 ? 5.004 12.539 -9.25 1 80.88 159 ARG B O 1
ATOM 2980 N N . ARG B 1 160 ? 2.906 12.43 -8.391 1 80.62 160 ARG B N 1
ATOM 2981 C CA . ARG B 1 160 ? 2.656 11.062 -8.852 1 80.62 160 ARG B CA 1
ATOM 2982 C C . ARG B 1 160 ? 2.977 10.922 -10.336 1 80.62 160 ARG B C 1
ATOM 2984 O O . ARG B 1 160 ? 3.516 9.898 -10.758 1 80.62 160 ARG B O 1
ATOM 2991 N N . GLN B 1 161 ? 2.643 11.922 -11.148 1 82.06 161 GLN B N 1
ATOM 2992 C CA . GLN B 1 161 ? 2.797 11.844 -12.594 1 82.06 161 GLN B CA 1
ATOM 2993 C C . GLN B 1 161 ? 4.242 12.117 -13.008 1 82.06 161 GLN B C 1
ATOM 2995 O O . GLN B 1 161 ? 4.613 11.898 -14.164 1 82.06 161 GLN B O 1
ATOM 3000 N N . ASP B 1 162 ? 5.074 12.531 -12.07 1 85.31 162 ASP B N 1
ATOM 3001 C CA . ASP B 1 162 ? 6.402 13.039 -12.406 1 85.31 162 ASP B CA 1
ATOM 3002 C C . ASP B 1 162 ? 7.445 11.93 -12.367 1 85.31 162 ASP B C 1
ATOM 3004 O O . ASP B 1 162 ? 8.586 12.125 -12.781 1 85.31 162 ASP B O 1
ATOM 3008 N N . TRP B 1 163 ? 7.062 10.805 -11.875 1 90.94 163 TRP B N 1
ATOM 3009 C CA . TRP B 1 163 ? 8.039 9.719 -11.797 1 90.94 163 TRP B CA 1
ATOM 3010 C C . TRP B 1 163 ? 7.348 8.359 -11.859 1 90.94 163 TRP B C 1
ATOM 3012 O O . TRP B 1 163 ? 6.137 8.258 -11.648 1 90.94 163 TRP B O 1
ATOM 3022 N N . ASP B 1 164 ? 8.031 7.344 -12.211 1 92.81 164 ASP B N 1
ATOM 3023 C CA . ASP B 1 164 ? 7.488 6.012 -12.453 1 92.81 164 ASP B CA 1
ATOM 3024 C C . ASP B 1 164 ? 7.281 5.25 -11.148 1 92.81 164 ASP B C 1
ATOM 3026 O O . ASP B 1 164 ? 6.574 4.242 -11.117 1 92.81 164 ASP B O 1
ATOM 3030 N N . GLY B 1 165 ? 7.848 5.719 -10.094 1 96.19 165 GLY B N 1
ATOM 3031 C CA . GLY B 1 165 ? 7.793 4.973 -8.852 1 96.19 165 GLY B CA 1
ATOM 3032 C C . GLY B 1 165 ? 8.805 3.844 -8.789 1 96.19 165 GLY B C 1
ATOM 3033 O O . GLY B 1 165 ? 9.867 3.922 -9.398 1 96.19 165 GLY B O 1
ATOM 3034 N N . GLU B 1 166 ? 8.562 2.904 -7.906 1 97.81 166 GLU B N 1
ATOM 3035 C CA . GLU B 1 166 ? 9.445 1.756 -7.707 1 97.81 166 GLU B CA 1
ATOM 3036 C C . GLU B 1 166 ? 8.672 0.444 -7.801 1 97.81 166 GLU B C 1
ATOM 3038 O O . GLU B 1 166 ? 7.441 0.434 -7.707 1 97.81 166 GLU B O 1
ATOM 3043 N N . LEU B 1 167 ? 9.453 -0.663 -8.047 1 98.5 167 LEU B N 1
ATOM 3044 C CA . LEU B 1 167 ? 8.852 -1.977 -8.242 1 98.5 167 LEU B CA 1
ATOM 3045 C C . LEU B 1 167 ? 8.812 -2.758 -6.93 1 98.5 167 LEU B C 1
ATOM 3047 O O . LEU B 1 167 ? 9.844 -2.93 -6.277 1 98.5 167 LEU B O 1
ATOM 3051 N N . TYR B 1 168 ? 7.613 -3.232 -6.641 1 98.5 168 TYR B N 1
ATOM 3052 C CA . TYR B 1 168 ? 7.402 -4.059 -5.461 1 98.5 168 TYR B CA 1
ATOM 3053 C C . TYR B 1 168 ? 6.738 -5.379 -5.828 1 98.5 168 TYR B C 1
ATOM 3055 O O . TYR B 1 168 ? 5.848 -5.414 -6.684 1 98.5 168 TYR B O 1
ATOM 3063 N N . GLU B 1 169 ? 7.117 -6.461 -5.152 1 97.56 169 GLU B N 1
ATOM 3064 C CA . GLU B 1 169 ? 6.379 -7.711 -5.328 1 97.56 169 GLU B CA 1
ATOM 3065 C C . GLU B 1 169 ? 4.918 -7.547 -4.922 1 97.56 169 GLU B C 1
ATOM 3067 O O . GLU B 1 169 ? 4.613 -6.902 -3.914 1 97.56 169 GLU B O 1
ATOM 3072 N N . ASN B 1 170 ? 4.094 -8.117 -5.777 1 97.56 170 ASN B N 1
ATOM 3073 C CA . ASN B 1 170 ? 2.693 -8.016 -5.383 1 97.56 170 ASN B CA 1
ATOM 3074 C C . ASN B 1 170 ? 2.129 -9.375 -4.973 1 97.56 170 ASN B C 1
ATOM 3076 O O . ASN B 1 170 ? 0.957 -9.477 -4.609 1 97.56 170 ASN B O 1
ATOM 3080 N N . GLY B 1 171 ? 2.98 -10.461 -5.129 1 96.5 171 GLY B N 1
ATOM 3081 C CA . GLY B 1 171 ? 2.639 -11.766 -4.59 1 96.5 171 GLY B CA 1
ATOM 3082 C C . GLY B 1 171 ? 1.684 -12.547 -5.473 1 96.5 171 GLY B C 1
ATOM 3083 O O . GLY B 1 171 ? 1.32 -13.68 -5.152 1 96.5 171 GLY B O 1
ATOM 3084 N N . MET B 1 172 ? 1.31 -12.047 -6.637 1 98.56 172 MET B N 1
ATOM 3085 C CA . MET B 1 172 ? 0.291 -12.664 -7.484 1 98.56 172 MET B CA 1
ATOM 3086 C C . MET B 1 172 ? 0.766 -14.008 -8.016 1 98.56 172 MET B C 1
ATOM 3088 O O . MET B 1 172 ? 0.038 -15 -7.949 1 98.56 172 MET B O 1
ATOM 3092 N N . PHE B 1 173 ? 2.023 -14.062 -8.539 1 98.81 173 PHE B N 1
ATOM 3093 C CA . PHE B 1 173 ? 2.527 -15.352 -8.992 1 98.81 173 PHE B CA 1
ATOM 3094 C C . PHE B 1 173 ? 4.051 -15.352 -9.039 1 98.81 173 PHE B C 1
ATOM 3096 O O . PHE B 1 173 ? 4.676 -14.289 -9.102 1 98.81 173 PHE B O 1
ATOM 3103 N N . TYR B 1 174 ? 4.59 -16.5 -8.992 1 98.69 174 TYR B N 1
ATOM 3104 C CA . TYR B 1 174 ? 6.004 -16.828 -9.141 1 98.69 174 TYR B CA 1
ATOM 3105 C C . TYR B 1 174 ? 6.191 -18.016 -10.086 1 98.69 174 TYR B C 1
ATOM 3107 O O . TYR B 1 174 ? 5.637 -19.094 -9.859 1 98.69 174 TYR B O 1
ATOM 3115 N N . ILE B 1 175 ? 6.926 -17.797 -11.086 1 98.75 175 ILE B N 1
ATOM 3116 C CA . ILE B 1 175 ? 7.262 -18.859 -12.016 1 98.75 175 ILE B CA 1
ATOM 3117 C C . ILE B 1 175 ? 8.758 -19.172 -11.938 1 98.75 175 ILE B C 1
ATOM 3119 O O . ILE B 1 175 ? 9.586 -18.266 -12.031 1 98.75 175 ILE B O 1
ATOM 3123 N N . ALA B 1 176 ? 9.062 -20.438 -11.758 1 98.38 176 ALA B N 1
ATOM 3124 C CA . ALA B 1 176 ? 10.477 -20.766 -11.617 1 98.38 176 ALA B CA 1
ATOM 3125 C C . ALA B 1 176 ? 10.75 -22.203 -12.086 1 98.38 176 ALA B C 1
ATOM 3127 O O . ALA B 1 176 ? 9.859 -23.047 -12.055 1 98.38 176 ALA B O 1
ATOM 3128 N N . LYS B 1 177 ? 11.945 -22.391 -12.547 1 97.94 177 LYS B N 1
ATOM 3129 C CA . LYS B 1 177 ? 12.414 -23.75 -12.836 1 97.94 177 LYS B CA 1
ATOM 3130 C C . LYS B 1 177 ? 12.531 -24.578 -11.555 1 97.94 177 LYS B C 1
ATOM 3132 O O . LYS B 1 177 ? 12.953 -24.062 -10.523 1 97.94 177 LYS B O 1
ATOM 3137 N N . SER B 1 178 ? 12.156 -25.844 -11.68 1 97.94 178 SER B N 1
ATOM 3138 C CA . SER B 1 178 ? 12.164 -26.734 -10.516 1 97.94 178 SER B CA 1
ATOM 3139 C C . SER B 1 178 ? 13.539 -26.797 -9.875 1 97.94 178 SER B C 1
ATOM 3141 O O . SER B 1 178 ? 13.664 -26.891 -8.648 1 97.94 178 SER B O 1
ATOM 3143 N N . GLU B 1 179 ? 14.562 -26.766 -10.695 1 96.75 179 GLU B N 1
ATOM 3144 C CA . GLU B 1 179 ? 15.922 -26.844 -10.164 1 96.75 179 GLU B CA 1
ATOM 3145 C C . GLU B 1 179 ? 16.234 -25.656 -9.258 1 96.75 179 GLU B C 1
ATOM 3147 O O . GLU B 1 179 ? 16.938 -25.812 -8.258 1 96.75 179 GLU B O 1
ATOM 3152 N N . VAL B 1 180 ? 15.781 -24.516 -9.602 1 97.5 180 VAL B N 1
ATOM 3153 C CA . VAL B 1 180 ? 15.984 -23.297 -8.82 1 97.5 180 VAL B CA 1
ATOM 3154 C C . VAL B 1 180 ? 15.258 -23.422 -7.48 1 97.5 180 VAL B C 1
ATOM 3156 O O . VAL B 1 180 ? 15.828 -23.125 -6.43 1 97.5 180 VAL B O 1
ATOM 3159 N N . ILE B 1 181 ? 14.062 -23.906 -7.512 1 98 181 ILE B N 1
ATOM 3160 C CA . ILE B 1 181 ? 13.242 -24.094 -6.316 1 98 181 ILE B CA 1
ATOM 3161 C C . ILE B 1 181 ? 13.891 -25.125 -5.395 1 98 181 ILE B C 1
ATOM 3163 O O . ILE B 1 181 ? 13.961 -24.906 -4.18 1 98 181 ILE B O 1
ATOM 3167 N N . MET B 1 182 ? 14.375 -26.156 -5.965 1 97.69 182 MET B N 1
ATOM 3168 C CA . MET B 1 182 ? 14.977 -27.234 -5.168 1 97.69 182 MET B CA 1
ATOM 3169 C C . MET B 1 182 ? 16.281 -26.766 -4.527 1 97.69 182 MET B C 1
ATOM 3171 O O . MET B 1 182 ? 16.734 -27.344 -3.541 1 97.69 182 MET B O 1
ATOM 3175 N N . ARG B 1 183 ? 16.812 -25.719 -5.047 1 96.81 183 ARG B N 1
ATOM 3176 C CA . ARG B 1 183 ? 18.016 -25.125 -4.445 1 96.81 183 ARG B CA 1
ATOM 3177 C C . ARG B 1 183 ? 17.641 -24.125 -3.361 1 96.81 183 ARG B C 1
ATOM 3179 O O . ARG B 1 183 ? 18.5 -23.484 -2.771 1 96.81 183 ARG B O 1
ATOM 3186 N N . GLY B 1 184 ? 16.422 -23.906 -3.166 1 95.88 184 GLY B N 1
ATOM 3187 C CA . GLY B 1 184 ? 15.961 -23.094 -2.051 1 95.88 184 GLY B CA 1
ATOM 3188 C C . GLY B 1 184 ? 15.555 -21.688 -2.461 1 95.88 184 GLY B C 1
ATOM 3189 O O . GLY B 1 184 ? 15.539 -20.781 -1.634 1 95.88 184 GLY B O 1
ATOM 3190 N N . LEU B 1 185 ? 15.227 -21.547 -3.801 1 96.5 185 LEU B N 1
ATOM 3191 C CA . LEU B 1 185 ? 14.898 -20.203 -4.285 1 96.5 185 LEU B CA 1
ATOM 3192 C C . LEU B 1 185 ? 13.57 -20.219 -5.043 1 96.5 185 LEU B C 1
ATOM 3194 O O . LEU B 1 185 ? 13.352 -21.062 -5.906 1 96.5 185 LEU B O 1
ATOM 3198 N N . LEU B 1 186 ? 12.688 -19.219 -4.723 1 95.5 186 LEU B N 1
ATOM 3199 C CA . LEU B 1 186 ? 11.555 -18.969 -5.602 1 95.5 186 LEU B CA 1
ATOM 3200 C C . LEU B 1 186 ? 11.953 -18.047 -6.75 1 95.5 186 LEU B C 1
ATOM 3202 O O . LEU B 1 186 ? 11.344 -18.094 -7.824 1 95.5 186 LEU B O 1
ATOM 3206 N N . GLN B 1 187 ? 12.875 -17.25 -6.469 1 97.31 187 GLN B N 1
ATOM 3207 C CA . GLN B 1 187 ? 13.422 -16.312 -7.434 1 97.31 187 GLN B CA 1
ATOM 3208 C C . GLN B 1 187 ? 14.93 -16.469 -7.562 1 97.31 187 GLN B C 1
ATOM 3210 O O . GLN B 1 187 ? 15.68 -16.141 -6.637 1 97.31 187 GLN B O 1
ATOM 3215 N N . GLY B 1 188 ? 15.352 -16.906 -8.711 1 95.69 188 GLY B N 1
ATOM 3216 C CA . GLY B 1 188 ? 16.766 -17.172 -8.945 1 95.69 188 GLY B CA 1
ATOM 3217 C C . GLY B 1 188 ? 17.531 -15.953 -9.383 1 95.69 188 GLY B C 1
ATOM 3218 O O . GLY B 1 188 ? 17.031 -14.828 -9.32 1 95.69 188 GLY B O 1
ATOM 3219 N N . GLU B 1 189 ? 18.797 -16.172 -9.852 1 93.88 189 GLU B N 1
ATOM 3220 C CA . GLU B 1 189 ? 19.703 -15.086 -10.211 1 93.88 189 GLU B CA 1
ATOM 3221 C C . GLU B 1 189 ? 19.297 -14.43 -11.523 1 93.88 189 GLU B C 1
ATOM 3223 O O . GLU B 1 189 ? 19.438 -13.219 -11.695 1 93.88 189 GLU B O 1
ATOM 3228 N N . ARG B 1 190 ? 18.859 -15.234 -12.406 1 96.81 190 ARG B N 1
ATOM 3229 C CA . ARG B 1 190 ? 18.359 -14.719 -13.68 1 96.81 190 ARG B CA 1
ATOM 3230 C C . ARG B 1 190 ? 16.844 -14.586 -13.664 1 96.81 190 ARG B C 1
ATOM 3232 O O . ARG B 1 190 ? 16.125 -15.453 -14.188 1 96.81 190 ARG B O 1
ATOM 3239 N N . SER B 1 191 ? 16.375 -13.508 -13.031 1 97.56 191 SER B N 1
ATOM 3240 C CA . SER B 1 191 ? 14.938 -13.312 -12.859 1 97.56 191 SER B CA 1
ATOM 3241 C C . SER B 1 191 ? 14.438 -12.125 -13.68 1 97.56 191 SER B C 1
ATOM 3243 O O . SER B 1 191 ? 15.18 -11.164 -13.898 1 97.56 191 SER B O 1
ATOM 3245 N N . ALA B 1 192 ? 13.273 -12.219 -14.125 1 97.88 192 ALA B N 1
ATOM 3246 C CA . ALA B 1 192 ? 12.516 -11.117 -14.711 1 97.88 192 ALA B CA 1
ATOM 3247 C C . ALA B 1 192 ? 11.156 -10.969 -14.039 1 97.88 192 ALA B C 1
ATOM 3249 O O . ALA B 1 192 ? 10.844 -11.695 -13.086 1 97.88 192 ALA B O 1
ATOM 3250 N N . TYR B 1 193 ? 10.5 -9.922 -14.445 1 98.5 193 TYR B N 1
ATOM 3251 C CA . TYR B 1 193 ? 9.219 -9.688 -13.797 1 98.5 193 TYR B CA 1
ATOM 3252 C C . TYR B 1 193 ? 8.148 -9.328 -14.82 1 98.5 193 TYR B C 1
ATOM 3254 O O . TYR B 1 193 ? 8.461 -8.984 -15.961 1 98.5 193 TYR B O 1
ATOM 3262 N N . ILE B 1 194 ? 6.922 -9.555 -14.453 1 98.62 194 ILE B N 1
ATOM 3263 C CA . ILE B 1 194 ? 5.742 -9.039 -15.141 1 98.62 194 ILE B CA 1
ATOM 3264 C C . ILE B 1 194 ? 5.094 -7.941 -14.289 1 98.62 194 ILE B C 1
ATOM 3266 O O . ILE B 1 194 ? 4.742 -8.172 -13.133 1 98.62 194 ILE B O 1
ATOM 3270 N N . GLU B 1 195 ? 4.98 -6.758 -14.828 1 98.44 195 GLU B N 1
ATOM 3271 C CA . GLU B 1 195 ? 4.352 -5.656 -14.109 1 98.44 195 GLU B CA 1
ATOM 3272 C C . GLU B 1 195 ? 2.83 -5.734 -14.203 1 98.44 195 GLU B C 1
ATOM 3274 O O . GLU B 1 195 ? 2.271 -5.801 -15.305 1 98.44 195 GLU B O 1
ATOM 3279 N N . ILE B 1 196 ? 2.236 -5.75 -13.047 1 98.75 196 ILE B N 1
ATOM 3280 C CA . ILE B 1 196 ? 0.783 -5.797 -12.922 1 98.75 196 ILE B CA 1
ATOM 3281 C C . ILE B 1 196 ? 0.253 -4.426 -12.516 1 98.75 196 ILE B C 1
ATOM 3283 O O . ILE B 1 196 ? 0.762 -3.814 -11.57 1 98.75 196 ILE B O 1
ATOM 3287 N N . PRO B 1 197 ? -0.718 -3.881 -13.266 1 96.88 197 PRO B N 1
ATOM 3288 C CA . PRO B 1 197 ? -1.313 -2.615 -12.836 1 96.88 197 PRO B CA 1
ATOM 3289 C C . PRO B 1 197 ? -1.769 -2.646 -11.375 1 96.88 197 PRO B C 1
ATOM 3291 O O . PRO B 1 197 ? -2.234 -3.682 -10.891 1 96.88 197 PRO B O 1
ATOM 3294 N N . GLU B 1 198 ? -1.62 -1.519 -10.719 1 92.81 198 GLU B N 1
ATOM 3295 C CA . GLU B 1 198 ? -2 -1.424 -9.305 1 92.81 198 GLU B CA 1
ATOM 3296 C C . GLU B 1 198 ? -3.445 -1.862 -9.094 1 92.81 198 GLU B C 1
ATOM 3298 O O . GLU B 1 198 ? -3.762 -2.523 -8.102 1 92.81 198 GLU B O 1
ATOM 3303 N N . GLU B 1 199 ? -4.316 -1.588 -9.992 1 90.88 199 GLU B N 1
ATOM 3304 C CA . GLU B 1 199 ? -5.742 -1.886 -9.891 1 90.88 199 GLU B CA 1
ATOM 3305 C C . GLU B 1 199 ? -6 -3.389 -9.938 1 90.88 199 GLU B C 1
ATOM 3307 O O . GLU B 1 199 ? -7.074 -3.854 -9.562 1 90.88 199 GLU B O 1
ATOM 3312 N N . ASP B 1 200 ? -5.023 -4.129 -10.375 1 96.62 200 ASP B N 1
ATOM 3313 C CA . ASP B 1 200 ? -5.16 -5.582 -10.43 1 96.62 200 ASP B CA 1
ATOM 3314 C C . ASP B 1 200 ? -4.348 -6.25 -9.328 1 96.62 200 ASP B C 1
ATOM 3316 O O . ASP B 1 200 ? -4.332 -7.477 -9.219 1 96.62 200 ASP B O 1
ATOM 3320 N N . SER B 1 201 ? -3.715 -5.484 -8.461 1 97 201 SER B N 1
ATOM 3321 C CA . SER B 1 201 ? -2.693 -6.047 -7.582 1 97 201 SER B CA 1
ATOM 3322 C C . SER B 1 201 ? -3.217 -6.203 -6.16 1 97 201 SER B C 1
ATOM 3324 O O . SER B 1 201 ? -2.439 -6.43 -5.23 1 97 201 SER B O 1
ATOM 3326 N N . LEU B 1 202 ? -4.488 -6.125 -5.957 1 95.06 202 LEU B N 1
ATOM 3327 C CA . LEU B 1 202 ? -5.078 -6.309 -4.633 1 95.06 202 LEU B CA 1
ATOM 3328 C C . LEU B 1 202 ? -4.895 -7.746 -4.152 1 95.06 202 LEU B C 1
ATOM 3330 O O . LEU B 1 202 ? -5.082 -8.695 -4.918 1 95.06 202 LEU B O 1
ATOM 3334 N N . GLU B 1 203 ? -4.477 -7.902 -2.932 1 93.69 203 GLU B N 1
ATOM 3335 C CA . GLU B 1 203 ? -4.422 -9.195 -2.254 1 93.69 203 GLU B CA 1
ATOM 3336 C C . GLU B 1 203 ? -5.465 -9.273 -1.141 1 93.69 203 GLU B C 1
ATOM 3338 O O . GLU B 1 203 ? -5.66 -8.312 -0.396 1 93.69 203 GLU B O 1
ATOM 3343 N N . ILE B 1 204 ? -6.117 -10.359 -1.009 1 94.06 204 ILE B N 1
ATOM 3344 C CA . ILE B 1 204 ? -7.117 -10.555 0.035 1 94.06 204 ILE B CA 1
ATOM 3345 C C . ILE B 1 204 ? -6.492 -11.305 1.212 1 94.06 204 ILE B C 1
ATOM 3347 O O . ILE B 1 204 ? -6.234 -12.508 1.125 1 94.06 204 ILE B O 1
ATOM 3351 N N . ASP B 1 205 ? -6.332 -10.586 2.314 1 88.25 205 ASP B N 1
ATOM 3352 C CA . ASP B 1 205 ? -5.762 -11.219 3.502 1 88.25 205 ASP B CA 1
ATOM 3353 C C . ASP B 1 205 ? -6.645 -10.977 4.727 1 88.25 205 ASP B C 1
ATOM 3355 O O . ASP B 1 205 ? -6.516 -11.672 5.738 1 88.25 205 ASP B O 1
ATOM 3359 N N . THR B 1 206 ? -7.48 -10.008 4.641 1 87.88 206 THR B N 1
ATOM 3360 C CA . THR B 1 206 ? -8.359 -9.641 5.742 1 87.88 206 THR B CA 1
ATOM 3361 C C . THR B 1 206 ? -9.805 -9.484 5.258 1 87.88 206 THR B C 1
ATOM 3363 O O . THR B 1 206 ? -10.047 -9.375 4.055 1 87.88 206 THR B O 1
ATOM 3366 N N . PRO B 1 207 ? -10.711 -9.438 6.246 1 87.12 207 PRO B N 1
ATOM 3367 C CA . PRO B 1 207 ? -12.102 -9.211 5.84 1 87.12 207 PRO B CA 1
ATOM 3368 C C . PRO B 1 207 ? -12.297 -7.895 5.09 1 87.12 207 PRO B C 1
ATOM 3370 O O . PRO B 1 207 ? -13.117 -7.816 4.172 1 87.12 207 PRO B O 1
ATOM 3373 N N . VAL B 1 208 ? -11.586 -6.961 5.414 1 86.69 208 VAL B N 1
ATOM 3374 C CA . VAL B 1 208 ? -11.68 -5.664 4.75 1 86.69 208 VAL B CA 1
ATOM 3375 C C . VAL B 1 208 ? -11.203 -5.785 3.305 1 86.69 208 VAL B C 1
ATOM 3377 O O . VAL B 1 208 ? -11.805 -5.207 2.396 1 86.69 208 VAL B O 1
ATOM 3380 N N . ASP B 1 209 ? -10.141 -6.484 3.121 1 90.56 209 ASP B N 1
ATOM 3381 C CA . ASP B 1 209 ? -9.688 -6.715 1.754 1 90.56 209 ASP B CA 1
ATOM 3382 C C . ASP B 1 209 ? -10.797 -7.32 0.897 1 90.56 209 ASP B C 1
ATOM 3384 O O . ASP B 1 209 ? -10.914 -7 -0.287 1 90.56 209 ASP B O 1
ATOM 3388 N N . LEU B 1 210 ? -11.523 -8.18 1.535 1 92 210 LEU B N 1
ATOM 3389 C CA . LEU B 1 210 ? -12.617 -8.828 0.814 1 92 210 LEU B CA 1
ATOM 3390 C C . LEU B 1 210 ? -13.672 -7.809 0.399 1 92 210 LEU B C 1
ATOM 3392 O O . LEU B 1 210 ? -14.188 -7.863 -0.717 1 92 210 LEU B O 1
ATOM 3396 N N . ILE B 1 211 ? -13.977 -6.934 1.237 1 87.94 211 ILE B N 1
ATOM 3397 C CA . ILE B 1 211 ? -14.938 -5.879 0.944 1 87.94 211 ILE B CA 1
ATOM 3398 C C . ILE B 1 211 ? -14.438 -5.035 -0.225 1 87.94 211 ILE B C 1
ATOM 3400 O O . ILE B 1 211 ? -15.195 -4.711 -1.138 1 87.94 211 ILE B O 1
ATOM 3404 N N . VAL B 1 212 ? -13.195 -4.711 -0.194 1 90.81 212 VAL B N 1
ATOM 3405 C CA . VAL B 1 212 ? -12.586 -3.926 -1.265 1 90.81 212 VAL B CA 1
ATOM 3406 C C . VAL B 1 212 ? -12.68 -4.691 -2.582 1 90.81 212 VAL B C 1
ATOM 3408 O O . VAL B 1 212 ? -13.102 -4.141 -3.602 1 90.81 212 VAL B O 1
ATOM 3411 N N . ALA B 1 213 ? -12.32 -5.891 -2.508 1 94.56 213 ALA B N 1
ATOM 3412 C CA . ALA B 1 213 ? -12.344 -6.727 -3.705 1 94.56 213 ALA B CA 1
ATOM 3413 C C . ALA B 1 213 ? -13.758 -6.805 -4.281 1 94.56 213 ALA B C 1
ATOM 3415 O O . ALA B 1 213 ? -13.945 -6.719 -5.5 1 94.56 213 ALA B O 1
ATOM 3416 N N . GLU B 1 214 ? -14.703 -6.953 -3.43 1 93 214 GLU B N 1
ATOM 3417 C CA . GLU B 1 214 ? -16.094 -7.02 -3.865 1 93 214 GLU B CA 1
ATOM 3418 C C . GLU B 1 214 ? -16.516 -5.719 -4.543 1 93 214 GLU B C 1
ATOM 3420 O O . GLU B 1 214 ? -17.188 -5.746 -5.578 1 93 214 GLU B O 1
ATOM 3425 N N . THR B 1 215 ? -16.156 -4.688 -3.959 1 89.25 215 THR B N 1
ATOM 3426 C CA . THR B 1 215 ? -16.484 -3.377 -4.5 1 89.25 215 THR B CA 1
ATOM 3427 C C . THR B 1 215 ? -15.852 -3.182 -5.875 1 89.25 215 THR B C 1
ATOM 3429 O O . THR B 1 215 ? -16.5 -2.697 -6.805 1 89.25 215 THR B O 1
ATOM 3432 N N . TRP B 1 216 ? -14.586 -3.537 -5.957 1 90.38 216 TRP B N 1
ATOM 3433 C CA . TRP B 1 216 ? -13.875 -3.398 -7.227 1 90.38 216 TRP B CA 1
ATOM 3434 C C . TRP B 1 216 ? -14.492 -4.297 -8.289 1 90.38 216 TRP B C 1
ATOM 3436 O O . TRP B 1 216 ? -14.633 -3.895 -9.453 1 90.38 216 TRP B O 1
ATOM 3446 N N . LEU B 1 217 ? -14.836 -5.5 -7.898 1 92.12 217 LEU B N 1
ATOM 3447 C CA . LEU B 1 217 ? -15.445 -6.449 -8.82 1 92.12 217 LEU B CA 1
ATOM 3448 C C . LEU B 1 217 ? -16.766 -5.906 -9.375 1 92.12 217 LEU B C 1
ATOM 3450 O O . LEU B 1 217 ? -17.031 -6.016 -10.57 1 92.12 217 LEU B O 1
ATOM 3454 N N . ALA B 1 218 ? -17.562 -5.332 -8.492 1 88.88 218 ALA B N 1
ATOM 3455 C CA . ALA B 1 218 ? -18.844 -4.77 -8.891 1 88.88 218 ALA B CA 1
ATOM 3456 C C . ALA B 1 218 ? -18.656 -3.617 -9.875 1 88.88 218 ALA B C 1
ATOM 3458 O O . ALA B 1 218 ? -19.438 -3.465 -10.82 1 88.88 218 ALA B O 1
ATOM 3459 N N . GLN B 1 219 ? -17.672 -2.826 -9.688 1 85.44 219 GLN B N 1
ATOM 3460 C CA . GLN B 1 219 ? -17.406 -1.681 -10.547 1 85.44 219 GLN B CA 1
ATOM 3461 C C . GLN B 1 219 ? -16.906 -2.127 -11.922 1 85.44 219 GLN B C 1
ATOM 3463 O O . GLN B 1 219 ? -17.219 -1.497 -12.93 1 85.44 219 GLN B O 1
ATOM 3468 N N . ARG B 1 220 ? -16.125 -3.17 -11.914 1 85.5 220 ARG B N 1
ATOM 3469 C CA . ARG B 1 220 ? -15.57 -3.68 -13.164 1 85.5 220 ARG B CA 1
ATOM 3470 C C . ARG B 1 220 ? -16.656 -4.367 -13.992 1 85.5 220 ARG B C 1
ATOM 3472 O O . ARG B 1 220 ? -16.625 -4.324 -15.227 1 85.5 220 ARG B O 1
ATOM 3479 N N . THR B 1 221 ? -17.516 -5.039 -13.406 1 79.12 221 THR B N 1
ATOM 3480 C CA . THR B 1 221 ? -18.594 -5.707 -14.109 1 79.12 221 THR B CA 1
ATOM 3481 C C . THR B 1 221 ? -19.547 -4.688 -14.734 1 79.12 221 THR B C 1
ATOM 3483 O O . THR B 1 221 ? -20.047 -4.891 -15.836 1 79.12 221 THR B O 1
ATOM 3486 N N . THR B 1 222 ? -19.734 -3.617 -14.07 1 72.38 222 THR B N 1
ATOM 3487 C CA . THR B 1 222 ? -20.609 -2.564 -14.578 1 72.38 222 THR B CA 1
ATOM 3488 C C . THR B 1 222 ? -19.969 -1.853 -15.766 1 72.38 222 THR B C 1
ATOM 3490 O O . THR B 1 222 ? -20.641 -1.507 -16.734 1 72.38 222 THR B O 1
ATOM 3493 N N . ARG B 1 223 ? -18.719 -1.642 -15.75 1 66.69 223 ARG B N 1
ATOM 3494 C CA . ARG B 1 223 ? -18.031 -0.958 -16.828 1 66.69 223 ARG B CA 1
ATOM 3495 C C . ARG B 1 223 ? -18 -1.817 -18.094 1 66.69 223 ARG B C 1
ATOM 3497 O O . ARG B 1 223 ? -18.062 -1.297 -19.203 1 66.69 223 ARG B O 1
ATOM 3504 N N . GLU B 1 224 ? -17.734 -3.092 -17.875 1 58.97 224 GLU B N 1
ATOM 3505 C CA . GLU B 1 224 ? -17.766 -4.008 -19 1 58.97 224 GLU B CA 1
ATOM 3506 C C . GLU B 1 224 ? -19.156 -4.066 -19.625 1 58.97 224 GLU B C 1
ATOM 3508 O O . GLU B 1 224 ? -19.281 -4.148 -20.859 1 58.97 224 GLU B O 1
ATOM 3513 N N . ASP B 1 225 ? -20.172 -3.949 -18.797 1 55.22 225 ASP B N 1
ATOM 3514 C CA . ASP B 1 225 ? -21.531 -3.928 -19.312 1 55.22 225 ASP B CA 1
ATOM 3515 C C . ASP B 1 225 ? -21.828 -2.613 -20.031 1 55.22 225 ASP B C 1
ATOM 3517 O O . ASP B 1 225 ? -22.531 -2.598 -21.031 1 55.22 225 ASP B O 1
ATOM 3521 N N . GLU B 1 226 ? -21.328 -1.498 -19.516 1 53.69 226 GLU B N 1
ATOM 3522 C CA . GLU B 1 226 ? -21.562 -0.204 -20.141 1 53.69 226 GLU B CA 1
ATOM 3523 C C . GLU B 1 226 ? -20.766 -0.071 -21.453 1 53.69 226 GLU B C 1
ATOM 3525 O O . GLU B 1 226 ? -21.141 0.698 -22.328 1 53.69 226 GLU B O 1
ATOM 3530 N N . SER B 1 227 ? -19.672 -0.685 -21.516 1 47.09 227 SER B N 1
ATOM 3531 C CA . SER B 1 227 ? -18.891 -0.607 -22.75 1 47.09 227 SER B CA 1
ATOM 3532 C C . SER B 1 227 ? -19.406 -1.584 -23.797 1 47.09 227 SER B C 1
ATOM 3534 O O . SER B 1 227 ? -18.969 -1.55 -24.953 1 47.09 227 SER B O 1
ATOM 3536 N N . THR B 1 228 ? -20.141 -2.572 -23.469 1 34.75 228 THR B N 1
ATOM 3537 C CA . THR B 1 228 ? -20.812 -3.383 -24.484 1 34.75 228 THR B CA 1
ATOM 3538 C C . THR B 1 228 ? -22.141 -2.764 -24.891 1 34.75 228 THR B C 1
ATOM 3540 O O . THR B 1 228 ? -22.906 -2.312 -24.031 1 34.75 228 THR B O 1
#